Protein 5KAY (pdb70)

B-factor: mean 25.46, std 10.84, range [6.59, 71.89]

Solvent-accessible surface area: 19124 Å² total; per-residue (Å²): 152,146,48,47,147,19,61,85,100,0,55,125,27,0,49,67,5,49,60,12,0,40,94,0,7,83,6,0,77,47,0,31,105,49,3,99,142,12,56,73,41,125,40,46,23,118,72,19,39,65,20,0,84,63,0,58,34,9,6,59,102,0,3,108,25,0,31,17,63,52,86,142,41,110,51,26,0,0,4,136,116,30,140,60,34,0,6,54,114,76,88,0,30,33,96,9,7,138,66,22,30,66,47,82,9,62,94,90,50,79,7,45,2,10,5,2,0,17,58,1,2,48,33,35,4,82,41,32,10,77,16,80,119,67,58,131,28,48,118,12,2,0,52,4,0,42,65,0,8,62,13,2,113,53,93,9,119,93,70,125,122,44,86,67,138,9,52,59,31,9,76,79,2,25,32,4,0,19,3,3,16,10,13,0,37,18,18,52,45,57,0,50,29,14,48,75,48,10,99,91,86,166,93,49,126,16,60,72,89,0,54,114,71,0,48,59,5,45,58,10,0,40,84,0,9,83,2,0,83,46,0,33,76,40,2,96,121,11,55,73,48,125,44,45,24,117,80,17,42,65,20,0,90,58,0,58,41,16,6,60,78,0,4,106,20,0,33,18,64,30,87,134,42,112,50,28,0,0,4,121,122,32,77,57,45,1,5,44,108,83,86,0,24,31,96,12,18,135,149,17,34,60,46,84,0,43,91,89,35,83,4,44,6,9,4,1,0,14,57,1,2,49,34,29,3,147,40,31,12,96,13,102,114,66,58,130,32,48,106,12,2,0,53,5,0,43,67,0,7,60,12,2,114,54,94,12,119,94,48,101,114,72,82,110,138,11,47,58,30,7,76,85,3,32,22,4,0,21,2,2,16,14,13,1,36,22,17,52,37,55,0,102,37,6,55,66,24,13,92,98,88

Sequence (401 aa):
SQYALARTFATQKVSLEESVLSQVTTAIQTAQEKIVYAGNGTLSDDDRASLATDLQGIRDQLMNLANSTDGNGRYIFAGYKTEAAPFDQATGGYHGGEKSVTQQVDSAITLEIGHTGAQIFNSICCECAVPEPDGSDSEKNLFVMLDTAIAALKTPVEGNNVEKEKAAAAIDKTNRGLKNSLHNVLEVRWELEWFLELLSAKQYALARTFATQKVSLEESVLSQVTTAIQTAQEKIVYAGNGTLSDDDRASLATDLQGIRDQLMNLANSTDGNGRYIFAGYKTEAAPFDQATGGYHGGEKSVTQQVDSAITLEIGHTGAQIFNSICCECAVPEPDGSDSEKNLFVMLDTAIAALKTPVEGNNVEKEKAAAAIDKTNRGLKNSLHNVLEVRWELEWFLELLSAK

Structure (mmCIF, N/CA/C/O backbone):
data_5KAY
#
_entry.id   5KAY
#
_cell.length_a   41.714
_cell.length_b   41.496
_cell.length_c   61.506
_cell.angle_alpha   87.270
_cell.angle_beta   83.090
_cell.angle_gamma   79.460
#
_symmetry.space_group_name_H-M   'P 1'
#
loop_
_entity.id
_entity.type
_entity.pdbx_description
1 polymer Spelter
2 non-polymer 'ZINC ION'
3 non-polymer 'SODIUM ION'
4 water water
#
loop_
_atom_site.group_PDB
_atom_site.id
_atom_site.type_symbol
_atom_site.label_atom_id
_atom_site.label_alt_id
_atom_site.label_comp_id
_atom_site.label_asym_id
_atom_site.label_entity_id
_atom_site.label_seq_id
_atom_site.pdbx_PDB_ins_code
_atom_site.Cartn_x
_atom_site.Cartn_y
_atom_site.Cartn_z
_atom_site.occupancy
_atom_site.B_iso_or_equiv
_atom_site.auth_seq_id
_atom_site.auth_comp_id
_atom_site.auth_asym_id
_atom_site.auth_atom_id
_atom_site.pdbx_PDB_model_num
ATOM 1 N N . SER A 1 1 ? -5.667 -10.421 49.273 1.00 53.21 11 SER A N 1
ATOM 2 C CA . SER A 1 1 ? -5.410 -11.650 50.111 1.00 55.04 11 SER A CA 1
ATOM 3 C C . SER A 1 1 ? -4.252 -12.572 49.602 1.00 52.58 11 SER A C 1
ATOM 4 O O . SER A 1 1 ? -3.257 -12.753 50.318 1.00 56.68 11 SER A O 1
ATOM 7 N N . GLN A 1 2 ? -4.409 -13.213 48.434 1.00 43.01 12 GLN A N 1
ATOM 8 C CA . GLN A 1 2 ? -3.293 -14.021 47.895 1.00 38.50 12 GLN A CA 1
ATOM 9 C C . GLN A 1 2 ? -2.680 -13.579 46.556 1.00 31.97 12 GLN A C 1
ATOM 10 O O . GLN A 1 2 ? -3.296 -13.468 45.492 1.00 32.17 12 GLN A O 1
ATOM 16 N N . TYR A 1 3 ? -1.410 -13.322 46.703 1.00 27.69 13 TYR A N 1
ATOM 17 C CA . TYR A 1 3 ? -0.586 -12.769 45.650 1.00 23.90 13 TYR A CA 1
ATOM 18 C C . TYR A 1 3 ? 0.297 -13.817 44.961 1.00 24.33 13 TYR A C 1
ATOM 19 O O . TYR A 1 3 ? 1.190 -13.458 44.233 1.00 23.67 13 TYR A O 1
ATOM 28 N N . ALA A 1 4 ? 0.014 -15.103 45.183 1.00 22.35 14 ALA A N 1
ATOM 29 C CA . ALA A 1 4 ? 0.883 -16.204 44.702 1.00 26.14 14 ALA A CA 1
ATOM 30 C C . ALA A 1 4 ? 1.088 -16.147 43.192 1.00 23.41 14 ALA A C 1
ATOM 31 O O . ALA A 1 4 ? 2.245 -16.054 42.750 1.00 23.23 14 ALA A O 1
ATOM 33 N N . LEU A 1 5 ? 0.010 -16.172 42.412 1.00 23.54 15 LEU A N 1
ATOM 34 C CA . LEU A 1 5 ? 0.068 -16.064 40.959 1.00 23.74 15 LEU A CA 1
ATOM 35 C C . LEU A 1 5 ? 0.787 -14.745 40.476 1.00 21.38 15 LEU A C 1
ATOM 36 O O . LEU A 1 5 ? 1.695 -14.782 39.583 1.00 20.18 15 LEU A O 1
ATOM 41 N N . ALA A 1 6 ? 0.381 -13.630 41.092 1.00 21.80 16 ALA A N 1
ATOM 42 C CA . ALA A 1 6 ? 0.940 -12.283 40.806 1.00 19.83 16 ALA A CA 1
ATOM 43 C C . ALA A 1 6 ? 2.451 -12.359 40.974 1.00 18.93 16 ALA A C 1
ATOM 44 O O . ALA A 1 6 ? 3.153 -11.820 40.127 1.00 21.09 16 ALA A O 1
ATOM 46 N N . ARG A 1 7 ? 2.925 -12.916 42.090 1.00 19.01 17 ARG A N 1
ATOM 47 C CA . ARG A 1 7 ? 4.382 -12.947 42.367 1.00 22.15 17 ARG A CA 1
ATOM 48 C C . ARG A 1 7 ? 5.134 -13.908 41.395 1.00 21.23 17 ARG A C 1
ATOM 49 O O . ARG A 1 7 ? 6.269 -13.665 40.994 1.00 19.00 17 ARG A O 1
ATOM 57 N N . THR A 1 8 ? 4.485 -15.010 41.042 1.00 17.37 18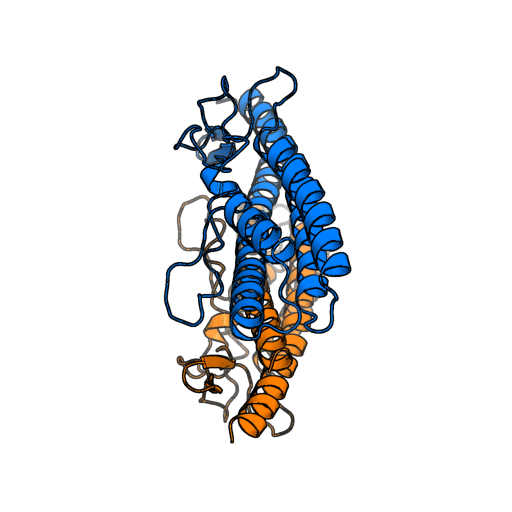 THR A N 1
ATOM 58 C CA . THR A 1 8 ? 5.105 -15.922 40.050 1.00 21.77 18 THR A CA 1
ATOM 59 C C . THR A 1 8 ? 5.177 -15.214 38.678 1.00 18.03 18 THR A C 1
ATOM 60 O O . THR A 1 8 ? 6.243 -15.219 38.017 1.00 20.51 18 THR A O 1
ATOM 64 N N . PHE A 1 9 ? 4.137 -14.500 38.286 1.00 17.61 19 PHE A N 1
ATOM 65 C CA . PHE A 1 9 ? 4.146 -13.816 37.033 1.00 17.84 19 PHE A CA 1
ATOM 66 C C . PHE A 1 9 ? 5.255 -12.705 37.049 1.00 19.29 19 PHE A C 1
ATOM 67 O O . PHE A 1 9 ? 6.079 -12.577 36.093 1.00 20.02 19 PHE A O 1
ATOM 75 N N . ALA A 1 10 ? 5.291 -11.953 38.144 1.00 16.57 20 ALA A N 1
ATOM 76 C CA . ALA A 1 10 ? 6.278 -10.852 38.197 1.00 14.88 20 ALA A CA 1
ATOM 77 C C . ALA A 1 10 ? 7.712 -11.449 38.232 1.00 16.96 20 ALA A C 1
ATOM 78 O O . ALA A 1 10 ? 8.604 -10.932 37.556 1.00 17.25 20 ALA A O 1
ATOM 80 N N . THR A 1 11 ? 7.969 -12.513 39.003 1.00 17.14 21 THR A N 1
ATOM 81 C CA . THR A 1 11 ? 9.300 -13.168 38.957 1.00 19.39 21 THR A CA 1
ATOM 82 C C . THR A 1 11 ? 9.696 -13.619 37.581 1.00 21.84 21 THR A C 1
ATOM 83 O O . THR A 1 11 ? 10.821 -13.360 37.124 1.00 20.49 21 THR A O 1
ATOM 87 N N . GLN A 1 12 ? 8.774 -14.277 36.900 1.00 19.50 22 GLN A N 1
ATOM 88 C CA . GLN A 1 12 ? 9.061 -14.625 35.513 1.00 19.52 22 GLN A CA 1
ATOM 89 C C . GLN A 1 12 ? 9.408 -13.436 34.596 1.00 21.15 22 GLN A C 1
ATOM 90 O O . GLN A 1 12 ? 10.392 -13.508 33.856 1.00 18.84 22 GLN A O 1
ATOM 96 N N . LYS A 1 13 ? 8.629 -12.355 34.658 1.00 16.98 23 LYS A N 1
ATOM 97 C CA . LYS A 1 13 ? 8.775 -11.287 33.685 1.00 19.32 23 LYS A CA 1
ATOM 98 C C . LYS A 1 13 ? 10.080 -10.558 34.039 1.00 19.03 23 LYS A C 1
ATOM 99 O O . LYS A 1 13 ? 10.826 -10.211 33.142 1.00 17.76 23 LYS A O 1
ATOM 101 N N . VAL A 1 14 ? 10.351 -10.409 35.330 1.00 16.43 24 VAL A N 1
ATOM 102 C CA . VAL A 1 14 ? 11.542 -9.611 35.752 1.00 16.82 24 VAL A CA 1
ATOM 103 C C . VAL A 1 14 ? 12.786 -10.421 35.370 1.00 17.48 24 VAL A C 1
ATOM 104 O O . VAL A 1 14 ? 13.755 -9.882 34.839 1.00 17.67 24 VAL A O 1
ATOM 108 N N . SER A 1 15 ? 12.757 -11.738 35.572 1.00 17.31 25 SER A N 1
ATOM 109 C CA . SER A 1 15 ? 13.895 -12.617 35.180 1.00 19.97 25 SER A CA 1
ATOM 110 C C . SER A 1 15 ? 14.166 -12.597 33.691 1.00 19.01 25 SER A C 1
ATOM 111 O O . SER A 1 15 ? 15.351 -12.531 33.278 1.00 16.78 25 SER A O 1
ATOM 114 N N . LEU A 1 16 ? 13.095 -12.623 32.905 1.00 18.63 26 LEU A N 1
ATOM 115 C CA . LEU A 1 16 ? 13.267 -12.506 31.461 1.00 19.64 26 LEU A CA 1
ATOM 116 C C . LEU A 1 16 ? 13.949 -11.148 31.076 1.00 18.84 26 LEU A C 1
ATOM 117 O O . LEU A 1 16 ? 14.926 -11.100 30.291 1.00 16.70 26 LEU A O 1
ATOM 122 N N . GLU A 1 17 ? 13.417 -10.059 31.600 1.00 18.33 27 GLU A N 1
ATOM 123 C CA . GLU A 1 17 ? 14.026 -8.772 31.318 1.00 20.60 27 GLU A CA 1
ATOM 124 C C . GLU A 1 17 ? 15.498 -8.760 31.786 1.00 17.90 27 GLU A C 1
ATOM 125 O O . GLU A 1 17 ? 16.337 -8.283 31.071 1.00 19.76 27 GLU A O 1
ATOM 131 N N . GLU A 1 18 ? 15.804 -9.267 32.972 1.00 18.28 28 GLU A N 1
ATOM 132 C CA . GLU A 1 18 ? 17.225 -9.220 33.394 1.00 20.39 28 GLU A CA 1
ATOM 133 C C . GLU A 1 18 ? 18.120 -10.032 32.402 1.00 19.41 28 GLU A C 1
ATOM 134 O O . GLU A 1 18 ? 19.233 -9.568 31.992 1.00 18.91 28 GLU A O 1
ATOM 140 N N . SER A 1 19 ? 17.577 -11.163 31.949 1.00 17.76 29 SER A N 1
ATOM 141 C CA . SER A 1 19 ? 18.284 -12.009 31.011 1.00 18.71 29 SER A CA 1
ATOM 142 C C . SER A 1 19 ? 18.573 -11.295 29.660 1.00 18.62 29 SER A C 1
ATOM 143 O O . SER A 1 19 ? 19.690 -11.314 29.169 1.00 19.66 29 SER A O 1
ATOM 146 N N . VAL A 1 20 ? 17.572 -10.627 29.096 1.00 15.48 30 VAL A N 1
ATOM 147 C CA . VAL A 1 20 ? 17.727 -9.843 27.850 1.00 17.58 30 VAL A CA 1
ATOM 148 C C . VAL A 1 20 ? 18.627 -8.602 28.102 1.00 16.29 30 VAL A C 1
ATOM 149 O O . VAL A 1 20 ? 19.510 -8.284 27.276 1.00 16.55 30 VAL A O 1
ATOM 153 N N . LEU A 1 21 ? 18.467 -7.962 29.258 1.00 14.74 31 LEU A N 1
ATOM 154 C CA . LEU A 1 21 ? 19.245 -6.702 29.478 1.0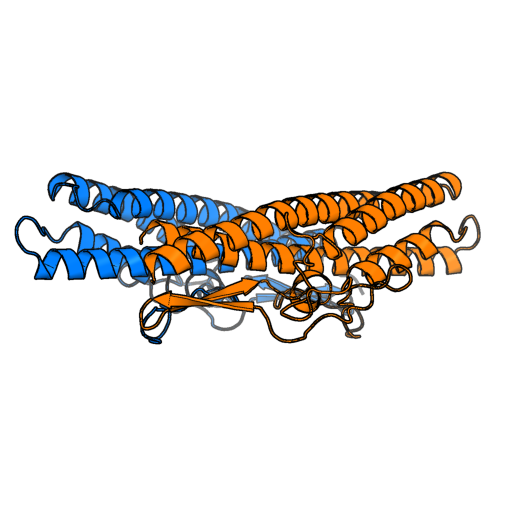0 14.51 31 LEU A CA 1
ATOM 155 C C . LEU A 1 21 ? 20.704 -7.025 29.707 1.00 16.75 31 LEU A C 1
ATOM 156 O O . LEU A 1 21 ? 21.593 -6.230 29.419 1.00 16.73 31 LEU A O 1
ATOM 161 N N . SER A 1 22 ? 20.955 -8.216 30.209 1.00 17.56 32 SER A N 1
ATOM 162 C CA . SER A 1 22 ? 22.334 -8.696 30.346 1.00 18.99 32 SER A CA 1
ATOM 163 C C . SER A 1 22 ? 23.037 -8.826 28.956 1.00 17.03 32 SER A C 1
ATOM 164 O O . SER A 1 22 ? 24.230 -8.467 28.768 1.00 17.55 32 SER A O 1
ATOM 167 N N . GLN A 1 23 ? 22.327 -9.411 28.010 1.00 18.26 33 GLN A N 1
ATOM 168 C CA . GLN A 1 23 ? 22.747 -9.391 26.580 1.00 17.26 33 GLN A CA 1
ATOM 169 C C . GLN A 1 23 ? 22.895 -7.981 25.976 1.00 15.67 33 GLN A C 1
ATOM 170 O O . GLN A 1 23 ? 23.881 -7.757 25.258 1.00 15.34 33 GLN A O 1
ATOM 176 N N . VAL A 1 24 ? 21.954 -7.054 26.264 1.00 15.15 34 VAL A N 1
ATOM 177 C CA . VAL A 1 24 ? 22.042 -5.646 25.807 1.00 14.45 34 VAL A CA 1
ATOM 178 C C . VAL A 1 24 ? 23.349 -5.039 26.401 1.00 14.55 34 VAL A C 1
ATOM 179 O O . VAL A 1 24 ? 24.105 -4.377 25.677 1.00 13.49 34 VAL A O 1
ATOM 183 N N . THR A 1 25 ? 23.583 -5.273 27.696 1.00 12.52 35 THR A N 1
ATOM 184 C CA . THR A 1 25 ? 24.808 -4.763 28.332 1.00 14.94 35 THR A CA 1
ATOM 185 C C . THR A 1 25 ? 26.068 -5.206 27.589 1.00 15.29 35 THR A C 1
ATOM 186 O O . THR A 1 25 ? 26.938 -4.362 27.277 1.00 14.33 35 THR A O 1
ATOM 190 N N . THR A 1 26 ? 26.178 -6.512 27.363 1.00 15.60 36 THR A N 1
ATOM 191 C CA . THR A 1 26 ? 27.371 -7.095 26.644 1.00 15.90 36 THR A CA 1
ATOM 192 C C . THR A 1 26 ? 27.545 -6.505 25.233 1.00 16.71 36 THR A C 1
ATOM 193 O O . THR A 1 26 ? 28.629 -6.091 24.884 1.00 18.11 36 THR A O 1
ATOM 197 N N . ALA A 1 27 ? 26.453 -6.354 24.499 1.00 15.69 37 ALA A N 1
ATOM 198 C CA . ALA A 1 27 ? 26.506 -5.797 23.160 1.00 15.18 37 ALA A CA 1
ATOM 199 C C . ALA A 1 27 ? 26.939 -4.309 23.252 1.00 14.88 37 ALA A C 1
ATOM 200 O O . ALA A 1 27 ? 27.812 -3.867 22.471 1.00 14.73 37 ALA A O 1
ATOM 202 N N . ILE A 1 28 ? 26.424 -3.540 24.245 1.00 15.19 38 ILE A N 1
ATOM 203 C CA . ILE A 1 28 ? 26.797 -2.111 24.328 1.00 12.55 38 ILE A CA 1
ATOM 204 C C . ILE A 1 28 ? 28.345 -2.020 24.622 1.00 13.78 38 ILE A C 1
ATOM 205 O O . ILE A 1 28 ? 29.059 -1.220 23.990 1.00 14.35 38 ILE A O 1
ATOM 210 N N . GLN A 1 29 ? 28.811 -2.839 25.560 1.00 16.80 39 GLN A N 1
ATOM 211 C CA . GLN A 1 29 ? 30.244 -2.888 25.888 1.00 15.71 39 GLN A CA 1
ATOM 212 C C . GLN A 1 29 ? 31.067 -3.286 24.643 1.00 17.85 39 GLN A C 1
ATOM 213 O O . GLN A 1 29 ? 32.117 -2.734 24.475 1.00 17.08 39 GLN A O 1
ATOM 219 N N . THR A 1 30 ? 30.625 -4.249 23.848 1.00 16.99 40 THR A N 1
ATOM 220 C CA . THR A 1 30 ? 31.335 -4.609 22.569 1.00 17.29 40 THR A CA 1
ATOM 221 C C . THR A 1 30 ? 31.403 -3.445 21.582 1.00 18.29 40 THR A C 1
ATOM 222 O O . THR A 1 30 ? 32.469 -3.160 21.022 1.00 18.90 40 THR A O 1
ATOM 226 N N . ALA A 1 31 ? 30.283 -2.753 21.391 1.00 15.17 41 ALA A N 1
ATOM 227 C CA . ALA A 1 31 ? 30.300 -1.501 20.568 1.00 16.06 41 ALA A CA 1
ATOM 228 C C . ALA A 1 31 ? 31.237 -0.419 21.141 1.00 16.32 41 ALA A C 1
ATOM 229 O O . ALA A 1 31 ? 32.016 0.236 20.385 1.00 15.95 41 ALA A O 1
ATOM 231 N N . GLN A 1 32 ? 31.255 -0.285 22.492 1.00 15.93 42 GLN A N 1
ATOM 232 C CA . GLN A 1 32 ? 32.246 0.719 23.064 1.00 15.78 42 GLN A CA 1
ATOM 233 C C . GLN A 1 32 ? 33.707 0.345 22.724 1.00 16.24 42 GLN A C 1
ATOM 234 O O . GLN A 1 32 ? 34.491 1.239 22.403 1.00 18.07 42 GLN A O 1
ATOM 240 N N . GLU A 1 33 ? 34.045 -0.941 22.830 1.00 19.59 43 GLU A N 1
ATOM 241 C CA . GLU A 1 33 ? 35.388 -1.438 22.439 1.00 22.27 43 GLU A CA 1
ATOM 242 C C . GLU A 1 33 ? 35.683 -1.098 20.921 1.00 22.84 43 GLU A C 1
ATOM 243 O O . GLU A 1 33 ? 36.782 -0.588 20.593 1.00 21.67 43 GLU A O 1
ATOM 249 N N . LYS A 1 34 ? 34.696 -1.328 20.032 1.00 16.98 44 LYS A N 1
ATOM 250 C CA . LYS A 1 34 ? 34.841 -0.863 18.651 1.00 17.64 44 LYS A CA 1
ATOM 251 C C . LYS A 1 34 ? 35.107 0.630 18.490 1.00 14.99 44 LYS A C 1
ATOM 252 O O . LYS A 1 34 ? 35.969 1.023 17.735 1.00 17.56 44 LYS A O 1
ATOM 258 N N . ILE A 1 35 ? 34.415 1.441 19.258 1.00 16.50 45 ILE A N 1
ATOM 259 C CA . ILE A 1 35 ? 34.506 2.888 19.185 1.00 15.29 45 ILE A CA 1
ATOM 260 C C . ILE A 1 35 ? 35.850 3.384 19.694 1.00 19.72 45 ILE A C 1
ATOM 261 O O . ILE A 1 35 ? 36.318 4.419 19.250 1.00 19.41 45 ILE A O 1
ATOM 266 N N . VAL A 1 36 ? 36.408 2.683 20.676 1.00 19.51 46 VAL A N 1
ATOM 267 C CA . VAL A 1 36 ? 37.782 3.020 21.179 1.00 20.78 46 VAL A CA 1
ATOM 268 C C . VAL A 1 36 ? 38.755 2.821 20.029 1.00 22.19 46 VAL A C 1
ATOM 269 O O . VAL A 1 36 ? 39.592 3.710 19.793 1.00 24.63 46 VAL A O 1
ATOM 273 N N . TYR A 1 37 ? 38.677 1.717 19.309 1.00 18.72 47 TYR A N 1
ATOM 274 C CA . TYR A 1 37 ? 39.593 1.537 18.130 1.00 18.86 47 TYR A CA 1
ATOM 275 C C . TYR A 1 37 ? 39.377 2.660 17.098 1.00 22.87 47 TYR A C 1
ATOM 276 O O . TYR A 1 37 ? 40.352 3.192 16.470 1.00 20.53 47 TYR A O 1
ATOM 285 N N . ALA A 1 38 ? 38.105 3.022 16.902 1.00 22.04 48 ALA A N 1
ATOM 286 C CA . ALA A 1 38 ? 37.765 4.117 15.956 1.00 23.27 48 ALA A CA 1
ATOM 287 C C . ALA A 1 38 ? 38.298 5.500 16.376 1.00 26.42 48 ALA A C 1
ATOM 288 O O . ALA A 1 38 ? 38.348 6.408 15.576 1.00 24.77 48 ALA A O 1
ATOM 290 N N . GLY A 1 39 ? 38.694 5.690 17.629 1.00 24.81 49 GLY A N 1
ATOM 291 C CA . GLY A 1 39 ? 39.292 6.974 17.994 1.00 29.62 49 GLY A CA 1
ATOM 292 C C . GLY A 1 39 ? 40.736 7.183 17.483 1.00 30.11 49 GLY A C 1
ATOM 293 O O . GLY A 1 39 ? 41.269 8.273 17.563 1.00 37.25 49 GLY A O 1
ATOM 294 N N . ASN A 1 40 ? 41.340 6.152 16.916 1.00 34.38 50 ASN A N 1
ATOM 295 C CA . ASN A 1 40 ? 42.698 6.235 16.341 1.00 32.87 50 ASN A CA 1
ATOM 296 C C . ASN A 1 40 ? 42.687 6.919 14.939 1.00 37.19 50 ASN A C 1
ATOM 297 O O . ASN A 1 40 ? 42.364 6.279 13.908 1.00 37.82 50 ASN A O 1
ATOM 302 N N . GLY A 1 41 ? 43.070 8.207 14.929 1.00 38.62 51 GLY A N 1
ATOM 303 C CA . GLY A 1 41 ? 43.275 9.023 13.736 1.00 37.98 51 GLY A CA 1
ATOM 304 C C . GLY A 1 41 ? 44.399 8.667 12.781 1.00 38.80 51 GLY A C 1
ATOM 305 O O . GLY A 1 41 ? 44.603 9.374 11.813 1.00 41.80 51 GLY A O 1
ATOM 306 N N . THR A 1 42 ? 45.110 7.557 12.998 1.00 36.28 52 THR A N 1
ATOM 307 C CA . THR A 1 42 ? 45.925 7.022 11.905 1.00 34.15 52 THR A CA 1
ATOM 308 C C . THR A 1 42 ? 45.334 5.847 11.187 1.00 33.81 52 THR A C 1
ATOM 309 O O . THR A 1 42 ? 45.985 5.302 10.273 1.00 32.61 52 THR A O 1
ATOM 313 N N . LEU A 1 43 ? 44.084 5.481 11.501 1.00 28.59 53 LEU A N 1
ATOM 314 C CA . LEU A 1 43 ? 43.466 4.380 10.725 1.00 28.17 53 LEU A CA 1
ATOM 315 C C . LEU A 1 43 ? 43.280 4.739 9.275 1.00 25.79 53 LEU A C 1
ATOM 316 O O . LEU A 1 43 ? 42.907 5.864 8.941 1.00 30.34 53 LEU A O 1
ATOM 321 N N . SER A 1 44 ? 43.518 3.796 8.397 1.00 25.87 54 SER A N 1
ATOM 322 C CA . SER A 1 44 ? 43.222 4.049 6.963 1.00 26.33 54 SER A CA 1
ATOM 323 C C . SER A 1 44 ? 41.711 3.922 6.789 1.00 26.29 54 SER A C 1
ATOM 324 O O . SER A 1 44 ? 41.027 3.315 7.654 1.00 25.50 54 SER A O 1
ATOM 327 N N . ASP A 1 45 ? 41.234 4.474 5.678 1.00 27.12 55 ASP A N 1
ATOM 328 C CA . ASP A 1 45 ? 39.807 4.468 5.328 1.00 25.31 55 ASP A CA 1
ATOM 329 C C . ASP A 1 45 ? 39.267 3.056 5.207 1.00 27.71 55 ASP A C 1
ATOM 330 O O . ASP A 1 45 ? 38.115 2.853 5.560 1.00 28.57 55 ASP A O 1
ATOM 335 N N . ASP A 1 46 ? 40.098 2.069 4.814 1.00 24.93 56 ASP A N 1
ATOM 336 C CA . ASP A 1 46 ? 39.664 0.639 4.739 1.00 29.56 56 ASP A CA 1
ATOM 337 C C . ASP A 1 46 ? 39.479 0.027 6.130 1.00 26.37 56 ASP A C 1
ATOM 338 O O . ASP A 1 46 ? 38.517 -0.718 6.394 1.00 22.85 56 ASP A O 1
ATOM 343 N N . ASP A 1 47 ? 40.403 0.351 7.037 1.00 25.06 57 ASP A N 1
ATOM 344 C CA . ASP A 1 47 ? 40.271 -0.075 8.423 1.00 27.24 57 ASP A CA 1
ATOM 345 C C . ASP A 1 47 ? 39.023 0.466 9.110 1.00 24.57 57 ASP A C 1
ATOM 346 O O . ASP A 1 47 ? 38.385 -0.253 9.895 1.00 23.07 57 ASP A O 1
ATOM 351 N N . ARG A 1 48 ? 38.745 1.747 8.825 1.00 23.42 58 ARG A N 1
ATOM 352 C CA . ARG A 1 48 ? 37.633 2.472 9.359 1.00 21.67 58 ARG A CA 1
ATOM 353 C C . ARG A 1 48 ? 36.358 1.835 8.855 1.00 20.11 58 ARG A C 1
ATOM 354 O O . ARG A 1 48 ? 35.426 1.641 9.618 1.00 19.49 58 ARG A O 1
ATOM 362 N N . ALA A 1 49 ? 36.319 1.508 7.561 1.00 21.73 59 ALA A N 1
ATOM 363 C CA . ALA A 1 49 ? 35.101 0.921 6.967 1.00 22.49 59 ALA A CA 1
ATOM 364 C C . ALA A 1 49 ? 34.911 -0.517 7.503 1.00 23.93 59 ALA A C 1
ATOM 365 O O . ALA A 1 49 ? 33.801 -0.951 7.784 1.00 21.30 59 ALA A O 1
ATOM 367 N N . SER A 1 50 ? 35.995 -1.265 7.692 1.00 28.31 60 SER A N 1
ATOM 368 C CA . SER A 1 50 ? 35.895 -2.534 8.494 1.00 29.82 60 SER A CA 1
ATOM 369 C C . SER A 1 50 ? 35.297 -2.419 9.937 1.00 26.69 60 SER A C 1
ATOM 370 O O . SER A 1 50 ? 34.552 -3.324 10.354 1.00 25.60 60 SER A O 1
ATOM 373 N N . LEU A 1 51 ? 35.686 -1.371 10.704 1.00 23.42 61 LEU A N 1
ATOM 374 C CA . LEU A 1 51 ? 35.127 -1.088 12.029 1.00 23.00 61 LEU A CA 1
ATOM 375 C C . LEU A 1 51 ? 33.650 -0.776 11.888 1.00 21.75 61 LEU A C 1
ATOM 376 O O . LEU A 1 51 ? 32.859 -1.246 12.683 1.00 19.33 61 LEU A O 1
ATOM 381 N N . ALA A 1 52 ? 33.293 0.003 10.852 1.00 18.21 62 ALA A N 1
ATOM 382 C CA . ALA A 1 52 ? 31.844 0.302 10.571 1.00 16.28 62 ALA A CA 1
ATOM 383 C C . ALA A 1 52 ? 31.015 -0.943 10.405 1.00 16.86 62 ALA A C 1
ATOM 384 O O . ALA A 1 52 ? 29.918 -1.053 10.980 1.00 17.46 62 ALA A O 1
ATOM 386 N N . THR A 1 53 ? 31.461 -1.866 9.579 1.00 19.91 63 THR A N 1
ATOM 387 C CA . THR A 1 53 ? 30.793 -3.152 9.436 1.00 22.05 63 THR A CA 1
ATOM 388 C C . THR A 1 53 ? 30.661 -3.965 10.736 1.00 24.95 63 THR A C 1
ATOM 389 O O . THR A 1 53 ? 29.615 -4.552 10.996 1.00 21.79 63 THR A O 1
ATOM 393 N N . ASP A 1 54 ? 31.728 -4.000 11.550 1.00 22.08 64 ASP A N 1
ATOM 394 C CA . ASP A 1 54 ? 31.688 -4.676 12.846 1.00 23.66 64 ASP A CA 1
ATOM 395 C C . ASP A 1 54 ? 30.605 -4.027 13.709 1.00 20.93 64 ASP A C 1
ATOM 396 O O . ASP A 1 54 ? 29.816 -4.721 14.389 1.00 18.81 64 ASP A O 1
ATOM 401 N N . LEU A 1 55 ? 30.562 -2.701 13.659 1.00 18.38 65 LEU A N 1
ATOM 402 C CA . LEU A 1 55 ? 29.572 -1.943 14.459 1.00 17.79 65 LEU A CA 1
ATOM 403 C C . LEU A 1 55 ? 28.148 -2.141 13.939 1.00 17.48 65 LEU A C 1
ATOM 404 O O . LEU A 1 55 ? 27.159 -2.173 14.729 1.00 17.15 65 LEU A O 1
ATOM 409 N N . GLN A 1 56 ? 28.023 -2.333 12.616 1.00 18.01 66 GLN A N 1
ATOM 410 C CA . GLN A 1 56 ? 26.681 -2.654 12.073 1.00 16.06 66 GLN A CA 1
ATOM 411 C C . GLN A 1 56 ? 26.221 -3.962 12.586 1.00 17.13 66 GLN A C 1
ATOM 412 O O . GLN A 1 56 ? 25.034 -4.137 12.814 1.00 17.65 66 GLN A O 1
ATOM 418 N N . GLY A 1 57 ? 27.126 -4.932 12.723 1.00 15.23 67 GLY A N 1
ATOM 419 C CA . GLY A 1 57 ? 26.737 -6.272 13.235 1.00 20.72 67 GLY A CA 1
ATOM 420 C C . GLY A 1 57 ? 26.225 -6.143 14.673 1.00 19.90 67 GLY A C 1
ATOM 421 O O . GLY A 1 57 ? 25.166 -6.687 15.049 1.00 20.06 67 GLY A O 1
ATOM 422 N N . ILE A 1 58 ? 26.924 -5.314 15.451 1.00 17.60 68 ILE A N 1
ATOM 423 C CA . ILE A 1 58 ? 26.510 -5.113 16.840 1.00 17.27 68 ILE A CA 1
ATOM 424 C C . ILE A 1 58 ? 25.181 -4.356 16.903 1.00 16.82 68 ILE A C 1
ATOM 425 O O . ILE A 1 58 ? 24.311 -4.754 17.740 1.00 17.40 68 ILE A O 1
ATOM 430 N N . ARG A 1 59 ? 25.007 -3.319 16.074 1.00 16.70 69 ARG A N 1
ATOM 431 C CA . ARG A 1 59 ? 23.734 -2.595 15.994 1.00 18.01 69 ARG A CA 1
ATOM 432 C C . ARG A 1 59 ? 22.606 -3.566 15.674 1.00 16.15 69 ARG A C 1
ATOM 433 O O . ARG A 1 59 ? 21.455 -3.426 16.231 1.00 15.42 69 ARG A O 1
ATOM 441 N N . ASP A 1 60 ? 22.850 -4.472 14.704 1.00 16.89 70 ASP A N 1
ATOM 442 C CA . ASP A 1 60 ? 21.780 -5.417 14.285 1.00 16.66 70 ASP A CA 1
ATOM 443 C C . ASP A 1 60 ? 21.406 -6.328 15.452 1.00 16.98 70 ASP A C 1
ATOM 444 O O . ASP A 1 60 ? 20.237 -6.636 15.651 1.00 17.99 70 ASP A O 1
ATOM 449 N N . GLN A 1 61 ? 22.393 -6.793 16.188 1.00 17.10 71 GLN A N 1
ATOM 450 C CA . GLN A 1 61 ? 22.132 -7.548 17.396 1.00 17.35 71 GLN A CA 1
ATOM 451 C C . GLN A 1 61 ? 21.289 -6.755 18.372 1.00 17.26 71 GLN A C 1
ATOM 452 O O . GLN A 1 61 ? 20.360 -7.325 18.948 1.00 17.24 71 GLN A O 1
ATOM 458 N N . LEU A 1 62 ? 21.602 -5.460 18.567 1.00 15.11 72 LEU A N 1
ATOM 459 C CA . LEU A 1 62 ? 20.862 -4.705 19.575 1.00 15.91 72 LEU A CA 1
ATOM 460 C C . LEU A 1 62 ? 19.430 -4.489 19.124 1.00 17.76 72 LEU A C 1
ATOM 461 O O . LEU A 1 62 ? 18.522 -4.485 19.978 1.00 15.19 72 LEU A O 1
ATOM 466 N N . MET A 1 63 ? 19.238 -4.275 17.811 1.00 17.63 73 MET A N 1
ATOM 467 C CA . MET A 1 63 ? 17.875 -4.113 17.283 1.00 17.63 73 MET A CA 1
ATOM 468 C C . MET A 1 63 ? 17.060 -5.378 17.501 1.00 16.93 73 MET A C 1
ATOM 469 O O . MET A 1 63 ? 15.857 -5.274 17.872 1.00 16.41 73 MET A O 1
ATOM 474 N N . ASN A 1 64 ? 17.676 -6.562 17.334 1.00 16.61 74 ASN A N 1
ATOM 475 C CA . ASN A 1 64 ? 16.986 -7.846 17.572 1.00 18.62 74 ASN A CA 1
ATOM 476 C C . ASN A 1 64 ? 16.667 -8.041 19.043 1.00 19.08 74 ASN A C 1
ATOM 477 O O . ASN A 1 64 ? 15.579 -8.526 19.408 1.00 17.54 74 ASN A O 1
ATOM 482 N N . LEU A 1 65 ? 17.533 -7.510 19.888 1.00 16.42 75 LEU A N 1
ATOM 483 C CA . LEU A 1 65 ? 17.215 -7.512 21.353 1.00 16.35 75 LEU A CA 1
ATOM 484 C C . LEU A 1 65 ? 16.114 -6.516 21.751 1.00 17.51 75 LEU A C 1
ATOM 485 O O . LEU A 1 65 ? 15.276 -6.844 22.570 1.00 18.30 75 LEU A O 1
ATOM 490 N N . ALA A 1 66 ? 16.113 -5.325 21.148 1.00 16.30 76 ALA A N 1
ATOM 491 C CA . ALA A 1 66 ? 15.107 -4.289 21.434 1.00 18.50 76 ALA A CA 1
ATOM 492 C C . ALA A 1 66 ? 13.700 -4.771 20.975 1.00 18.54 76 ALA A C 1
ATOM 493 O O . ALA A 1 66 ? 12.729 -4.538 21.689 1.00 19.84 76 ALA A O 1
ATOM 495 N N . ASN A 1 67 ? 13.671 -5.509 19.875 1.00 17.70 77 ASN A N 1
ATOM 496 C CA . ASN A 1 67 ? 12.445 -6.188 19.354 1.00 19.86 77 ASN A CA 1
ATOM 497 C C . ASN A 1 67 ? 12.255 -7.622 19.822 1.00 24.50 77 ASN A C 1
ATOM 498 O O . ASN A 1 67 ? 11.504 -8.354 19.178 1.00 26.08 77 ASN A O 1
ATOM 503 N N . SER A 1 68 ? 12.846 -7.976 20.988 1.00 24.47 78 SER A N 1
ATOM 504 C CA . SER A 1 68 ? 12.708 -9.252 21.685 1.00 24.71 78 SER A CA 1
ATOM 505 C C . SER A 1 68 ? 11.224 -9.571 21.944 1.00 24.76 78 SER A C 1
ATOM 506 O O . SER A 1 68 ? 10.423 -8.663 22.318 1.00 20.71 78 SER A O 1
ATOM 509 N N . THR A 1 69 ? 10.863 -10.818 21.676 1.00 24.76 79 THR A N 1
ATOM 510 C CA . THR A 1 69 ? 9.516 -11.359 22.011 1.00 26.47 79 THR A CA 1
ATOM 511 C C . THR A 1 69 ? 9.707 -12.401 23.058 1.00 28.75 79 THR A C 1
ATOM 512 O O . THR A 1 69 ? 10.787 -12.941 23.139 1.00 33.79 79 THR A O 1
ATOM 516 N N . ASP A 1 70 ? 8.683 -12.666 23.883 1.00 34.56 80 ASP A N 1
ATOM 517 C CA . ASP A 1 70 ? 8.752 -13.745 24.882 1.00 34.07 80 ASP A CA 1
ATOM 518 C C . ASP A 1 70 ? 8.332 -15.088 24.245 1.00 46.90 80 ASP A C 1
ATOM 519 O O . ASP A 1 70 ? 8.182 -15.164 23.002 1.00 47.05 80 ASP A O 1
ATOM 524 N N . GLY A 1 71 ? 8.131 -16.124 25.078 1.00 48.96 81 GLY A N 1
ATOM 525 C CA . GLY A 1 71 ? 7.665 -17.462 24.625 1.00 58.09 81 GLY A CA 1
ATOM 526 C C . GLY A 1 71 ? 6.498 -17.433 23.632 1.00 61.32 81 GLY A C 1
ATOM 527 O O . GLY A 1 71 ? 6.613 -17.903 22.494 1.00 60.93 81 GLY A O 1
ATOM 528 N N . ASN A 1 72 ? 5.399 -16.818 24.068 1.00 64.39 82 ASN A N 1
ATOM 529 C CA . ASN A 1 72 ? 4.183 -16.591 23.285 1.00 55.29 82 ASN A CA 1
ATOM 530 C C . ASN A 1 72 ? 4.302 -15.574 22.125 1.00 49.67 82 ASN A C 1
ATOM 531 O O . ASN A 1 72 ? 3.293 -15.201 21.524 1.00 49.86 82 ASN A O 1
ATOM 536 N N . GLY A 1 73 ? 5.499 -15.087 21.813 1.00 44.84 83 GLY A N 1
ATOM 537 C CA . GLY A 1 73 ? 5.650 -14.142 20.679 1.00 37.60 83 GLY A CA 1
ATOM 538 C C . GLY A 1 73 ? 5.139 -12.702 20.895 1.00 39.91 83 GLY A C 1
ATOM 539 O O . GLY A 1 73 ? 4.856 -11.965 19.917 1.00 32.25 83 GLY A O 1
ATOM 540 N N . ARG A 1 74 ? 4.997 -12.276 22.154 1.00 33.28 84 ARG A N 1
ATOM 541 C CA . ARG A 1 74 ? 4.572 -10.898 22.431 1.00 31.84 84 ARG A CA 1
ATOM 542 C C . ARG A 1 74 ? 5.841 -10.090 22.701 1.00 28.52 84 ARG A C 1
ATOM 543 O O . ARG A 1 74 ? 6.759 -10.596 23.312 1.00 25.15 84 ARG A O 1
ATOM 551 N N . TYR A 1 75 ? 5.894 -8.861 22.216 1.00 22.83 85 TYR A N 1
ATOM 552 C CA . TYR A 1 75 ? 7.118 -8.030 22.383 1.00 21.38 85 TYR A CA 1
ATOM 553 C C . TYR A 1 75 ? 7.289 -7.567 23.843 1.00 22.88 85 TYR A C 1
ATOM 554 O O . TYR A 1 75 ? 6.338 -7.102 24.484 1.00 23.80 85 TYR A O 1
ATOM 563 N N . ILE A 1 76 ? 8.504 -7.731 24.355 1.00 21.78 86 ILE A N 1
ATOM 564 C CA . ILE A 1 76 ? 8.784 -7.470 25.780 1.00 22.61 86 ILE A CA 1
ATOM 565 C C . ILE A 1 76 ? 9.179 -6.021 26.125 1.00 20.99 86 ILE A C 1
ATOM 566 O O . ILE A 1 76 ? 9.077 -5.582 27.293 1.00 20.83 86 ILE A O 1
ATOM 571 N N . PHE A 1 77 ? 9.577 -5.253 25.107 1.00 18.55 87 PHE A N 1
ATOM 572 C CA . PHE A 1 77 ? 9.961 -3.852 25.341 1.00 16.61 87 PHE A CA 1
ATOM 573 C C . PHE A 1 77 ? 8.976 -2.861 24.712 1.00 17.05 87 PHE A C 1
ATOM 574 O O . PHE A 1 77 ? 9.321 -1.799 24.211 1.00 15.39 87 PHE A O 1
ATOM 582 N N . ALA A 1 78 ? 7.704 -3.225 24.743 1.00 16.84 88 ALA A N 1
ATOM 583 C CA . ALA A 1 78 ? 6.708 -2.389 24.032 1.00 16.27 88 ALA A CA 1
ATOM 584 C C . ALA A 1 78 ? 5.635 -1.828 24.974 1.00 16.36 88 ALA A C 1
ATOM 585 O O . ALA A 1 78 ? 4.591 -1.302 24.486 1.00 18.40 88 ALA A O 1
ATOM 587 N N . GLY A 1 79 ? 5.862 -1.905 26.271 1.00 16.33 89 GLY A N 1
ATOM 588 C CA . GLY A 1 79 ? 4.838 -1.515 27.325 1.00 18.54 89 GLY A CA 1
ATOM 589 C C . GLY A 1 79 ? 3.590 -2.375 27.083 1.00 19.16 89 GLY A C 1
ATOM 590 O O . GLY A 1 79 ? 3.714 -3.575 26.870 1.00 19.06 89 GLY A O 1
ATOM 591 N N . TYR A 1 80 ? 2.394 -1.782 26.976 1.00 19.76 90 TYR A N 1
ATOM 592 C CA . TYR A 1 80 ? 1.200 -2.660 26.752 1.00 22.37 90 TYR A CA 1
ATOM 593 C C . TYR A 1 80 ? 0.937 -2.980 25.246 1.00 22.32 90 TYR A C 1
ATOM 594 O O . TYR A 1 80 ? 0.051 -3.806 24.899 1.00 21.58 90 TYR A O 1
ATOM 603 N N . LYS A 1 81 ? 1.780 -2.445 24.366 1.00 20.93 91 LYS A N 1
ATOM 604 C CA . LYS A 1 81 ? 1.492 -2.525 22.900 1.00 21.55 91 LYS A CA 1
ATOM 605 C C . LYS A 1 81 ? 2.272 -3.706 22.410 1.00 24.36 91 LYS A C 1
ATOM 606 O O . LYS A 1 81 ? 3.143 -3.585 21.521 1.00 22.21 91 LYS A O 1
ATOM 612 N N . THR A 1 82 ? 1.912 -4.884 22.916 1.00 22.62 92 THR A N 1
ATOM 613 C CA . THR A 1 82 ? 2.769 -6.036 22.757 1.00 23.66 92 THR A CA 1
ATOM 614 C C . THR A 1 82 ? 2.579 -6.788 21.434 1.00 26.14 92 THR A C 1
ATOM 615 O O . THR A 1 82 ? 3.300 -7.768 21.172 1.00 25.93 92 THR A O 1
ATOM 619 N N . GLU A 1 83 ? 1.624 -6.337 20.627 1.00 24.29 93 GLU A N 1
ATOM 620 C CA . GLU A 1 83 ? 1.323 -6.970 19.337 1.00 28.69 93 GLU A CA 1
ATOM 621 C C . GLU A 1 83 ? 2.074 -6.454 18.096 1.00 23.45 93 GLU A C 1
ATOM 622 O O . GLU A 1 83 ? 1.894 -6.973 16.989 1.00 24.56 93 GLU A O 1
ATOM 628 N N . ALA A 1 84 ? 2.965 -5.474 18.261 1.00 21.15 94 ALA A N 1
ATOM 629 C CA . ALA A 1 84 ? 3.713 -4.982 17.095 1.00 20.33 94 ALA A CA 1
ATOM 630 C C . ALA A 1 84 ? 5.115 -4.682 17.561 1.00 18.96 94 ALA A C 1
ATOM 631 O O . ALA A 1 84 ? 5.310 -4.177 18.663 1.00 20.16 94 ALA A O 1
ATOM 633 N N . ALA A 1 85 ? 6.080 -4.939 16.669 1.00 20.69 95 ALA A N 1
ATOM 634 C CA . ALA A 1 85 ? 7.452 -4.652 17.087 1.00 20.08 95 ALA A CA 1
ATOM 635 C C . ALA A 1 85 ? 7.609 -3.174 17.442 1.00 21.33 95 ALA A C 1
ATOM 636 O O . ALA A 1 85 ? 7.212 -2.300 16.698 1.00 19.81 95 ALA A O 1
ATOM 638 N N . PRO A 1 86 ? 8.205 -2.887 18.626 1.00 19.80 96 PRO A N 1
ATOM 639 C CA . PRO A 1 86 ? 8.210 -1.490 19.110 1.00 17.23 96 PRO A CA 1
ATOM 640 C C . PRO A 1 86 ? 9.231 -0.540 18.436 1.00 17.87 96 PRO A C 1
ATOM 641 O O . PRO A 1 86 ? 9.069 0.726 18.525 1.00 17.56 96 PRO A O 1
ATOM 645 N N . PHE A 1 87 ? 10.240 -1.122 17.757 1.00 16.41 97 PHE A N 1
ATOM 646 C CA . PHE A 1 87 ? 11.231 -0.328 17.151 1.00 17.13 97 PHE A CA 1
ATOM 647 C C . PHE A 1 87 ? 11.162 -0.429 15.650 1.00 19.50 97 PHE A C 1
ATOM 648 O O . PHE A 1 87 ? 11.095 -1.510 15.106 1.00 24.06 97 PHE A O 1
ATOM 656 N N . ASP A 1 88 ? 11.287 0.724 15.037 1.00 18.91 98 ASP A N 1
ATOM 657 C CA . ASP A 1 88 ? 11.468 0.765 13.589 1.00 22.70 98 ASP A CA 1
ATOM 658 C C . ASP A 1 88 ? 12.929 0.327 13.213 1.00 20.52 98 ASP A C 1
ATOM 659 O O . ASP A 1 88 ? 13.916 0.925 13.671 1.00 21.98 98 ASP A O 1
ATOM 664 N N . GLN A 1 89 ? 13.033 -0.751 12.454 1.00 22.16 99 GLN A N 1
ATOM 665 C CA . GLN A 1 89 ? 14.327 -1.311 12.030 1.00 26.51 99 GLN A CA 1
ATOM 666 C C . GLN A 1 89 ? 15.336 -0.233 11.459 1.00 25.12 99 GLN A C 1
ATOM 667 O O . GLN A 1 89 ? 16.520 -0.160 11.867 1.00 24.99 99 GLN A O 1
ATOM 673 N N . ALA A 1 90 ? 14.866 0.598 10.530 1.00 23.08 100 ALA A N 1
ATOM 674 C CA . ALA A 1 90 ? 15.731 1.566 9.837 1.00 24.76 100 ALA A CA 1
ATOM 675 C C . ALA A 1 90 ? 16.225 2.700 10.716 1.00 24.52 100 ALA A C 1
ATOM 676 O O . ALA A 1 90 ? 17.422 2.990 10.769 1.00 29.11 100 ALA A O 1
ATOM 678 N N . THR A 1 91 ? 15.302 3.354 11.400 1.00 21.90 101 THR A N 1
ATOM 679 C CA . THR A 1 91 ? 15.681 4.597 12.087 1.00 23.04 101 THR A CA 1
ATOM 680 C C . THR A 1 91 ? 16.010 4.348 13.571 1.00 21.14 101 THR A C 1
ATOM 681 O O . THR A 1 91 ? 16.615 5.198 14.184 1.00 20.65 101 THR A O 1
ATOM 685 N N . GLY A 1 92 ? 15.616 3.197 14.109 1.00 19.09 102 GLY A N 1
ATOM 686 C CA . GLY A 1 92 ? 15.666 2.963 15.597 1.00 21.47 102 GLY A CA 1
ATOM 687 C C . GLY A 1 92 ? 14.620 3.718 16.430 1.00 19.44 102 GLY A C 1
ATOM 688 O O . GLY A 1 92 ? 14.707 3.720 17.677 1.00 15.66 102 GLY A O 1
ATOM 689 N N . GLY A 1 93 ? 13.700 4.455 15.776 1.00 19.18 103 GLY A N 1
ATOM 690 C CA . GLY A 1 93 ? 12.649 5.157 16.546 1.00 19.27 103 GLY A CA 1
ATOM 691 C C . GLY A 1 93 ? 11.779 4.227 17.340 1.00 17.92 103 GLY A C 1
ATOM 692 O O . GLY A 1 93 ? 11.423 3.117 16.891 1.00 17.73 103 GLY A O 1
ATOM 693 N N . TYR A 1 94 ? 11.346 4.697 18.511 1.00 18.38 104 TYR A N 1
ATOM 694 C CA . TYR A 1 94 ? 10.419 3.886 19.325 1.00 18.58 104 TYR A CA 1
ATOM 695 C C . TYR A 1 94 ? 8.991 4.320 19.117 1.00 18.22 104 TYR A C 1
ATOM 696 O O . TYR A 1 94 ? 8.694 5.475 19.192 1.00 20.49 104 TYR A O 1
ATOM 705 N N . HIS A 1 95 ? 8.124 3.358 18.880 1.00 16.08 105 HIS A N 1
ATOM 706 C CA . HIS A 1 95 ? 6.688 3.676 18.822 1.00 20.80 105 HIS A CA 1
ATOM 707 C C . HIS A 1 95 ? 5.826 2.629 19.590 1.00 21.65 105 HIS A C 1
ATOM 708 O O . HIS A 1 95 ? 4.632 2.413 19.278 1.00 22.50 105 HIS A O 1
ATOM 715 N N . GLY A 1 96 ? 6.395 2.018 20.632 1.00 19.26 106 GLY A N 1
ATOM 716 C CA . GLY A 1 96 ? 5.674 1.083 21.474 1.00 19.94 106 GLY A CA 1
ATOM 717 C C . GLY A 1 96 ? 4.956 1.881 22.539 1.00 18.47 106 GLY A C 1
ATOM 718 O O . GLY A 1 96 ? 4.868 3.095 22.432 1.00 17.37 106 GLY A O 1
ATOM 719 N N . GLY A 1 97 ? 4.410 1.194 23.552 1.00 18.14 107 GLY A N 1
ATOM 720 C CA . GLY A 1 97 ? 3.656 1.846 24.627 1.00 19.41 107 GLY A CA 1
ATOM 721 C C . GLY A 1 97 ? 4.454 2.849 25.417 1.00 25.31 107 GLY A C 1
ATOM 722 O O . GLY A 1 97 ? 5.644 2.615 25.695 1.00 22.33 107 GLY A O 1
ATOM 723 N N . GLU A 1 98 ? 3.813 3.939 25.839 1.00 22.01 108 GLU A N 1
ATOM 724 C CA . GLU A 1 98 ? 4.530 4.905 26.691 1.00 30.40 108 GLU A CA 1
ATOM 725 C C . GLU A 1 98 ? 4.511 4.629 28.233 1.00 31.44 108 GLU A C 1
ATOM 726 O O . GLU A 1 98 ? 5.355 5.145 28.954 1.00 39.56 108 GLU A O 1
ATOM 732 N N . LYS A 1 99 ? 3.602 3.771 28.665 1.00 27.36 109 LYS A N 1
ATOM 733 C CA . LYS A 1 99 ? 3.394 3.426 30.079 1.00 29.25 109 LYS A CA 1
ATOM 734 C C . LYS A 1 99 ? 4.019 2.059 30.356 1.00 23.04 109 LYS A C 1
ATOM 735 O O . LYS A 1 99 ? 3.757 1.082 29.640 1.00 23.75 109 LYS A O 1
ATOM 737 N N . SER A 1 100 ? 4.860 1.984 31.401 1.00 25.38 110 SER A N 1
ATOM 738 C CA . SER A 1 100 ? 5.444 0.688 31.738 1.00 26.25 110 SER A CA 1
ATOM 739 C C . SER A 1 100 ? 4.412 -0.297 32.304 1.00 23.54 110 SER A C 1
ATOM 740 O O . SER A 1 100 ? 3.391 0.105 32.886 1.00 22.16 110 SER A O 1
ATOM 743 N N . VAL A 1 101 ? 4.710 -1.582 32.175 1.00 21.00 111 VAL A N 1
ATOM 744 C CA . VAL A 1 101 ? 3.815 -2.635 32.686 1.00 20.88 111 VAL A CA 1
ATOM 745 C C . VAL A 1 101 ? 4.101 -2.792 34.195 1.00 22.10 111 VAL A C 1
ATOM 746 O O . VAL A 1 101 ? 5.256 -3.034 34.602 1.00 19.81 111 VAL A O 1
ATOM 750 N N . THR A 1 102 ? 3.043 -2.708 34.997 1.00 18.76 112 THR A N 1
ATOM 751 C CA . THR A 1 102 ? 3.180 -2.800 36.424 1.00 18.82 112 THR A CA 1
ATOM 752 C C . THR A 1 102 ? 2.374 -3.983 36.936 1.00 20.60 112 THR A C 1
ATOM 753 O O . THR A 1 102 ? 1.411 -4.491 36.280 1.00 19.47 112 THR A O 1
ATOM 757 N N . GLN A 1 103 ? 2.789 -4.472 38.109 1.00 18.76 113 GLN A N 1
ATOM 758 C CA . GLN A 1 103 ? 2.044 -5.575 38.724 1.00 19.49 113 GLN A CA 1
ATOM 759 C C . GLN A 1 103 ? 2.043 -5.384 40.204 1.00 16.99 113 GLN A C 1
ATOM 760 O O . GLN A 1 103 ? 3.064 -5.211 40.796 1.00 15.41 113 GLN A O 1
ATOM 766 N N . GLN A 1 104 ? 0.871 -5.369 40.791 1.00 15.16 114 GLN A N 1
ATOM 767 C CA . GLN A 1 104 ? 0.777 -5.443 42.261 1.00 15.75 114 GLN A CA 1
ATOM 768 C C . GLN A 1 104 ? 1.128 -6.821 42.808 1.00 17.70 114 GLN A C 1
ATOM 769 O O . GLN A 1 104 ? 0.580 -7.856 42.390 1.00 18.15 114 GLN A O 1
ATOM 775 N N . VAL A 1 105 ? 2.059 -6.860 43.758 1.00 16.82 115 VAL A N 1
ATOM 776 C CA . VAL A 1 105 ? 2.568 -8.141 44.287 1.00 17.43 115 VAL A CA 1
ATOM 777 C C . VAL A 1 105 ? 2.327 -8.345 45.795 1.00 19.62 115 VAL A C 1
ATOM 778 O O . VAL A 1 105 ? 2.756 -9.363 46.390 1.00 18.70 115 VAL A O 1
ATOM 782 N N . ASP A 1 106 ? 1.821 -7.328 46.473 1.00 22.43 116 ASP A N 1
ATOM 783 C CA . ASP A 1 106 ? 1.561 -7.467 47.925 1.00 23.71 116 ASP A CA 1
ATOM 784 C C . ASP A 1 106 ? 0.388 -6.553 48.169 1.00 24.47 116 ASP A C 1
ATOM 785 O O . ASP A 1 106 ? 0.107 -5.781 47.265 1.00 19.47 116 ASP A O 1
ATOM 790 N N . SER A 1 107 ? -0.162 -6.499 49.397 1.00 21.79 117 SER A N 1
ATOM 791 C CA . SER A 1 107 ? -1.185 -5.455 49.700 1.00 23.45 117 SER A CA 1
ATOM 792 C C . SER A 1 107 ? -0.676 -4.007 49.479 1.00 23.20 117 SER A C 1
ATOM 793 O O . SER A 1 107 ? -1.436 -3.102 49.136 1.00 26.03 117 SER A O 1
ATOM 796 N N . ALA A 1 108 ? 0.613 -3.775 49.613 1.00 20.52 118 ALA A N 1
ATOM 797 C CA . ALA A 1 108 ? 1.075 -2.431 49.436 1.00 21.35 118 ALA A CA 1
ATOM 798 C C . ALA A 1 108 ? 2.012 -2.150 48.265 1.00 25.88 118 ALA A C 1
ATOM 799 O O . ALA A 1 108 ? 2.118 -1.010 47.921 1.00 28.81 118 ALA A O 1
ATOM 801 N N . ILE A 1 109 ? 2.607 -3.172 47.640 1.00 21.90 119 ILE A N 1
ATOM 802 C CA . ILE A 1 109 ? 3.693 -3.036 46.686 1.00 22.41 119 ILE A CA 1
ATOM 803 C C . ILE A 1 109 ? 3.264 -3.331 45.239 1.00 20.03 119 ILE A C 1
ATOM 804 O O . ILE A 1 109 ? 2.627 -4.331 44.939 1.00 18.70 119 ILE A O 1
ATOM 809 N N . THR A 1 110 ? 3.630 -2.441 44.345 1.00 19.73 120 THR A N 1
ATOM 810 C CA . THR A 1 110 ? 3.387 -2.616 42.898 1.00 19.47 120 THR A CA 1
ATOM 811 C C . THR A 1 110 ? 4.775 -2.416 42.238 1.00 20.96 120 THR A C 1
ATOM 812 O O . THR A 1 110 ? 5.460 -1.422 42.515 1.00 23.64 120 THR A O 1
ATOM 816 N N . LEU A 1 111 ? 5.134 -3.345 41.372 1.00 18.12 121 LEU A N 1
ATOM 817 C CA . LEU A 1 111 ? 6.452 -3.273 40.663 1.00 19.59 121 LEU A CA 1
ATOM 818 C C . LEU A 1 111 ? 6.292 -2.975 39.181 1.00 21.97 121 LEU A C 1
ATOM 819 O O . LEU A 1 111 ? 5.310 -3.379 38.503 1.00 18.89 121 LEU A O 1
ATOM 824 N N . GLU A 1 112 ? 7.301 -2.270 38.663 1.00 23.29 122 GLU A N 1
ATOM 825 C CA . GLU A 1 112 ? 7.381 -1.983 37.252 1.00 24.06 122 GLU A CA 1
ATOM 826 C C . GLU A 1 112 ? 8.089 -3.122 36.613 1.00 25.04 122 GLU A C 1
ATOM 827 O O . GLU A 1 112 ? 9.309 -3.061 36.420 1.00 33.52 122 GLU A O 1
ATOM 833 N N . ILE A 1 113 ? 7.351 -4.147 36.230 1.00 23.94 123 ILE A N 1
ATOM 834 C CA . ILE A 1 113 ? 7.882 -5.396 35.711 1.00 20.69 123 ILE A CA 1
ATOM 835 C C . ILE A 1 113 ? 8.156 -5.465 34.195 1.00 24.53 123 ILE A C 1
ATOM 836 O O . ILE A 1 113 ? 8.734 -6.457 33.737 1.00 28.29 123 ILE A O 1
ATOM 841 N N . GLY A 1 114 ? 7.719 -4.464 33.446 1.00 23.16 124 GLY A N 1
ATOM 842 C CA . GLY A 1 114 ? 7.997 -4.406 32.007 1.00 20.93 124 GLY A CA 1
ATOM 843 C C . GLY A 1 114 ? 8.401 -2.973 31.704 1.00 21.90 124 GLY A C 1
ATOM 844 O O . GLY A 1 114 ? 7.567 -2.092 31.663 1.00 21.59 124 GLY A O 1
ATOM 845 N N . HIS A 1 115 ? 9.699 -2.716 31.511 1.00 19.77 125 HIS A N 1
ATOM 846 C CA . HIS A 1 115 ? 10.093 -1.395 31.119 1.00 18.31 125 HIS A CA 1
ATOM 847 C C . HIS A 1 115 ? 9.806 -1.171 29.676 1.00 20.35 125 HIS A C 1
ATOM 848 O O . HIS A 1 115 ? 9.865 -2.115 28.907 1.00 21.94 125 HIS A O 1
ATOM 855 N N . THR A 1 116 ? 9.446 0.060 29.323 1.00 16.20 126 THR A N 1
ATOM 856 C CA . THR A 1 116 ? 9.216 0.346 27.889 1.00 18.39 126 THR A CA 1
ATOM 857 C C . THR A 1 116 ? 10.535 0.333 27.140 1.00 18.70 126 THR A C 1
ATOM 858 O O . THR A 1 116 ? 11.549 0.634 27.713 1.00 16.47 126 THR A O 1
ATOM 862 N N . GLY A 1 117 ? 10.478 0.151 25.816 1.00 18.55 127 GLY A N 1
ATOM 863 C CA . GLY A 1 117 ? 11.688 0.362 25.029 1.00 17.74 127 GLY A CA 1
ATOM 864 C C . GLY A 1 117 ? 12.224 1.769 25.129 1.00 18.29 127 GLY A C 1
ATOM 865 O O . GLY A 1 117 ? 13.456 1.977 25.018 1.00 19.14 127 GLY A O 1
ATOM 866 N N . ALA A 1 118 ? 11.359 2.746 25.356 1.00 16.94 128 ALA A N 1
ATOM 867 C CA . ALA A 1 118 ? 11.875 4.145 25.515 1.00 18.80 128 ALA A CA 1
ATOM 868 C C . ALA A 1 118 ? 12.773 4.244 26.755 1.00 17.34 128 ALA A C 1
ATOM 869 O O . ALA A 1 118 ? 13.843 4.938 26.732 1.00 16.90 128 ALA A O 1
ATOM 871 N N . GLN A 1 119 ? 12.318 3.635 27.844 1.00 19.24 129 GLN A N 1
ATOM 872 C CA . GLN A 1 119 ? 13.076 3.610 29.114 1.00 17.83 129 GLN A CA 1
ATOM 873 C C . GLN A 1 119 ? 14.431 2.936 28.939 1.00 18.45 129 GLN A C 1
ATOM 874 O O . GLN A 1 119 ? 15.357 3.275 29.670 1.00 20.61 129 GLN A O 1
ATOM 880 N N . ILE A 1 120 ? 14.555 1.995 28.012 1.00 16.25 130 ILE A N 1
ATOM 881 C CA . ILE A 1 120 ? 15.791 1.183 27.942 1.00 16.40 130 ILE A CA 1
ATOM 882 C C . ILE A 1 120 ? 16.724 1.688 26.846 1.00 18.34 130 ILE A C 1
ATOM 883 O O . ILE A 1 120 ? 17.929 1.878 27.093 1.00 18.10 130 ILE A O 1
ATOM 888 N N . PHE A 1 121 ? 16.188 1.950 25.627 1.00 17.52 131 PHE A N 1
ATOM 889 C CA . PHE A 1 121 ? 16.989 2.267 24.418 1.00 16.67 131 PHE A CA 1
ATOM 890 C C . PHE A 1 121 ? 16.893 3.713 23.958 1.00 15.81 131 PHE A C 1
ATOM 891 O O . PHE A 1 121 ? 17.578 4.085 23.037 1.00 16.92 131 PHE A O 1
ATOM 899 N N . ASN A 1 122 ? 15.976 4.495 24.565 1.00 15.60 132 ASN A N 1
ATOM 900 C CA . ASN A 1 122 ? 15.878 5.907 24.226 1.00 16.33 132 ASN A CA 1
ATOM 901 C C . ASN A 1 122 ? 15.892 6.779 25.513 1.00 18.86 132 ASN A C 1
ATOM 902 O O . ASN A 1 122 ? 15.308 7.857 25.574 1.00 17.60 132 ASN A O 1
ATOM 907 N N . SER A 1 123 ? 16.639 6.319 26.516 1.00 17.13 133 SER A N 1
ATOM 908 C CA . SER A 1 123 ? 16.884 7.086 27.741 1.00 17.70 133 SER A CA 1
ATOM 909 C C . SER A 1 123 ? 18.350 6.968 28.115 1.00 17.52 133 SER A C 1
ATOM 910 O O . SER A 1 123 ? 19.008 5.931 27.865 1.00 19.96 133 SER A O 1
ATOM 913 N N . ILE A 1 124 ? 18.831 7.998 28.780 1.00 16.26 134 ILE A N 1
ATOM 914 C CA . ILE A 1 124 ? 20.241 7.971 29.264 1.00 18.69 134 ILE A CA 1
ATOM 915 C C . ILE A 1 124 ? 20.213 8.182 30.777 1.00 17.89 134 ILE A C 1
ATOM 916 O O . ILE A 1 124 ? 19.197 8.590 31.369 1.00 17.81 134 ILE A O 1
ATOM 921 N N . CYS A 1 125 ? 21.318 7.851 31.421 1.00 22.00 135 CYS A N 1
ATOM 922 C CA A CYS A 1 125 ? 21.424 7.862 32.871 0.50 22.20 135 CYS A CA 1
ATOM 923 C CA B CYS A 1 125 ? 21.352 7.855 32.892 0.50 23.77 135 CYS A CA 1
ATOM 924 C C . CYS A 1 125 ? 21.243 9.325 33.355 1.00 26.43 135 CYS A C 1
ATOM 925 O O . CYS A 1 125 ? 21.638 10.276 32.643 1.00 21.09 135 CYS A O 1
ATOM 930 N N . GLU A 1 126 ? 20.617 9.494 34.516 1.00 25.47 136 GLU A N 1
ATOM 931 C CA . GLU A 1 126 ? 20.573 10.730 35.310 1.00 29.54 136 GLU A CA 1
ATOM 932 C C . GLU A 1 126 ? 21.989 11.352 35.399 1.00 29.48 136 GLU A C 1
ATOM 933 O O . GLU A 1 126 ? 22.178 12.557 35.379 1.00 32.02 136 GLU A O 1
ATOM 939 N N . CYS A 1 127 ? 22.971 10.476 35.383 1.00 26.94 137 CYS A N 1
ATOM 940 C CA . CYS A 1 127 ? 24.346 10.787 35.662 1.00 28.16 137 CYS A CA 1
ATOM 941 C C . CYS A 1 127 ? 25.050 11.112 34.325 1.00 27.77 137 CYS A C 1
ATOM 942 O O . CYS A 1 127 ? 26.278 11.075 34.234 1.00 28.36 137 CYS A O 1
ATOM 945 N N . ALA A 1 128 ? 24.286 11.416 33.274 1.00 25.14 138 ALA A N 1
ATOM 946 C CA . ALA A 1 128 ? 24.885 11.608 31.924 1.00 23.20 138 ALA A CA 1
ATOM 947 C C . ALA A 1 128 ? 26.059 12.586 31.791 1.00 25.04 138 ALA A C 1
ATOM 948 O O . ALA A 1 128 ? 25.982 13.713 32.264 1.00 26.52 138 ALA A O 1
ATOM 950 N N . VAL A 1 129 ? 27.091 12.160 31.059 1.00 23.87 139 VAL A N 1
ATOM 951 C CA . VAL A 1 129 ? 28.178 13.068 30.638 1.00 25.70 139 VAL A CA 1
ATOM 952 C C . VAL A 1 129 ? 27.639 14.026 29.534 1.00 29.42 139 VAL A C 1
ATOM 953 O O . VAL A 1 129 ? 27.003 13.583 28.582 1.00 25.40 139 VAL A O 1
ATOM 957 N N . PRO A 1 130 ? 27.826 15.344 29.716 1.00 26.21 140 PRO A N 1
ATOM 958 C CA . PRO A 1 130 ? 27.230 16.383 28.814 1.00 27.54 140 PRO A CA 1
ATOM 959 C C . PRO A 1 130 ? 27.993 16.537 27.506 1.00 27.04 140 PRO A C 1
ATOM 960 O O . PRO A 1 130 ? 29.193 16.126 27.437 1.00 26.39 140 PRO A O 1
ATOM 964 N N . GLU A 1 131 ? 27.346 17.140 26.497 1.00 22.87 141 GLU A N 1
ATOM 965 C CA . GLU A 1 131 ? 28.048 17.480 25.273 1.00 28.75 141 GLU A CA 1
ATOM 966 C C . GLU A 1 131 ? 28.981 18.655 25.627 1.00 32.88 141 GLU A C 1
ATOM 967 O O . GLU A 1 131 ? 28.632 19.448 26.502 1.00 33.74 141 GLU A O 1
ATOM 973 N N . PRO A 1 132 ? 30.175 18.716 25.026 1.00 34.73 142 PRO A N 1
ATOM 974 C CA . PRO A 1 132 ? 31.113 19.824 25.370 1.00 36.62 142 PRO A CA 1
ATOM 975 C C . PRO A 1 132 ? 30.614 21.244 25.029 1.00 39.73 142 PRO A C 1
ATOM 976 O O . PRO A 1 132 ? 31.068 22.209 25.626 1.00 42.57 142 PRO A O 1
ATOM 980 N N . ASP A 1 133 ? 29.694 21.364 24.083 1.00 44.50 143 ASP A N 1
ATOM 981 C CA . ASP A 1 133 ? 29.185 22.674 23.687 1.00 48.54 143 ASP A CA 1
ATOM 982 C C . ASP A 1 133 ? 27.898 23.059 24.408 1.00 50.01 143 ASP A C 1
ATOM 983 O O . ASP A 1 133 ? 27.365 24.155 24.185 1.00 52.72 143 ASP A O 1
ATOM 988 N N . GLY A 1 134 ? 27.381 22.162 25.255 1.00 44.21 144 GLY A N 1
ATOM 989 C CA . GLY A 1 134 ? 26.111 22.415 25.931 1.00 36.20 144 GLY A CA 1
ATOM 990 C C . GLY A 1 134 ? 24.888 22.017 25.146 1.00 38.03 144 GLY A C 1
ATOM 991 O O . GLY A 1 134 ? 23.760 22.188 25.632 1.00 34.79 144 GLY A O 1
ATOM 992 N N . SER A 1 135 ? 25.067 21.446 23.956 1.00 36.78 145 SER A N 1
ATOM 993 C CA . SER A 1 135 ? 23.890 20.984 23.196 1.00 38.07 145 SER A CA 1
ATOM 994 C C . SER A 1 135 ? 23.296 19.708 23.818 1.00 38.12 145 SER A C 1
ATOM 995 O O . SER A 1 135 ? 23.919 19.084 24.676 1.00 38.87 145 SER A O 1
ATOM 998 N N . ASP A 1 136 ? 22.080 19.348 23.426 1.00 34.29 146 ASP A N 1
ATOM 999 C CA . ASP A 1 136 ? 21.440 18.138 23.956 1.00 39.24 146 ASP A CA 1
ATOM 1000 C C . ASP A 1 136 ? 22.260 16.840 23.777 1.00 31.46 146 ASP A C 1
ATOM 1001 O O . ASP A 1 136 ? 22.818 16.617 22.714 1.00 33.70 146 ASP A O 1
ATOM 1006 N N . SER A 1 137 ? 22.332 16.028 24.838 1.00 28.19 147 SER A N 1
ATOM 1007 C CA . SER A 1 137 ? 22.791 14.642 24.768 1.00 26.17 147 SER A CA 1
ATOM 1008 C C . SER A 1 137 ? 21.818 13.816 23.934 1.00 24.36 147 SER A C 1
ATOM 1009 O O . SER A 1 137 ? 20.578 13.934 24.048 1.00 23.78 147 SER A O 1
ATOM 1012 N N . GLU A 1 138 ? 22.377 13.022 23.043 1.00 20.83 148 GLU A N 1
ATOM 1013 C CA . GLU A 1 138 ? 21.577 12.083 22.252 1.00 19.93 148 GLU A CA 1
ATOM 1014 C C . GLU A 1 138 ? 21.027 11.011 23.189 1.00 18.86 148 GLU A C 1
ATOM 1015 O O . GLU A 1 138 ? 21.789 10.518 24.080 1.00 19.13 148 GLU A O 1
ATOM 1021 N N . LYS A 1 139 ? 19.765 10.603 22.990 1.00 17.48 149 LYS A N 1
ATOM 1022 C CA . LYS A 1 139 ? 19.133 9.650 23.894 1.00 19.18 149 LYS A CA 1
ATOM 1023 C C . LYS A 1 139 ? 18.922 8.258 23.246 1.00 18.75 149 LYS A C 1
ATOM 1024 O O . LYS A 1 139 ? 18.647 7.303 23.941 1.00 18.57 149 LYS A O 1
ATOM 1030 N N . ASN A 1 140 ? 19.006 8.159 21.920 1.00 17.73 150 ASN A N 1
ATOM 1031 C CA . ASN A 1 140 ? 18.568 6.961 21.220 1.00 16.91 150 ASN A CA 1
ATOM 1032 C C . ASN A 1 140 ? 19.834 6.174 20.847 1.00 16.71 150 ASN A C 1
ATOM 1033 O O . ASN A 1 140 ? 20.680 6.691 20.081 1.00 18.11 150 ASN A O 1
ATOM 1038 N N . LEU A 1 141 ? 19.938 4.941 21.400 1.00 14.84 151 LEU A N 1
ATOM 1039 C CA . LEU A 1 141 ? 21.127 4.049 21.198 1.00 17.56 151 LEU A CA 1
ATOM 1040 C C . LEU A 1 141 ? 21.397 3.836 19.692 1.00 15.95 151 LEU A C 1
ATOM 1041 O O . LEU A 1 141 ? 22.563 3.814 19.195 1.00 15.25 151 LEU A O 1
ATOM 1046 N N . PHE A 1 142 ? 20.311 3.636 18.965 1.00 15.37 152 PHE A N 1
ATOM 1047 C CA . PHE A 1 142 ? 20.456 3.285 17.541 1.00 15.43 152 PHE A CA 1
ATOM 1048 C C . PHE A 1 142 ? 20.982 4.444 16.723 1.00 15.65 152 PHE A C 1
ATOM 1049 O O . PHE A 1 142 ? 21.817 4.234 15.824 1.00 17.00 152 PHE A O 1
ATOM 1057 N N . VAL A 1 143 ? 20.584 5.663 17.088 1.00 16.42 153 VAL A N 1
ATOM 1058 C CA . VAL A 1 143 ? 21.140 6.899 16.527 1.00 17.62 153 VAL A CA 1
ATOM 1059 C C . VAL A 1 143 ? 22.639 7.031 16.843 1.00 16.39 153 VAL A C 1
ATOM 1060 O O . VAL A 1 143 ? 23.475 7.373 15.963 1.00 15.21 153 VAL A O 1
ATOM 1064 N N . MET A 1 144 ? 22.993 6.764 18.098 1.00 14.11 154 MET A N 1
ATOM 1065 C CA . MET A 1 144 ? 24.433 6.840 18.430 1.00 16.40 154 MET A CA 1
ATOM 1066 C C . MET A 1 144 ? 25.242 5.958 17.484 1.00 14.72 154 MET A C 1
ATOM 1067 O O . MET A 1 144 ? 26.314 6.371 17.007 1.00 15.02 154 MET A O 1
ATOM 1072 N N . LEU A 1 145 ? 24.748 4.738 17.252 1.00 15.83 155 LEU A N 1
ATOM 1073 C CA . LEU A 1 145 ? 25.448 3.705 16.486 1.00 15.58 155 LEU A CA 1
ATOM 1074 C C . LEU A 1 145 ? 25.453 4.048 15.020 1.00 17.08 155 LEU A C 1
ATOM 1075 O O . LEU A 1 145 ? 26.475 3.915 14.353 1.00 16.58 155 LEU A O 1
ATOM 1080 N N . ASP A 1 146 ? 24.275 4.470 14.528 1.00 14.27 156 ASP A N 1
ATOM 1081 C CA . ASP A 1 146 ? 24.145 4.689 13.098 1.00 17.62 156 ASP A CA 1
ATOM 1082 C C . ASP A 1 146 ? 24.977 5.891 12.637 1.00 18.58 156 ASP A C 1
ATOM 1083 O O . ASP A 1 146 ? 25.589 5.841 11.561 1.00 17.13 156 ASP A O 1
ATOM 1088 N N . THR A 1 147 ? 25.058 6.916 13.486 1.00 16.78 157 THR A N 1
ATOM 1089 C CA . THR A 1 147 ? 25.800 8.094 13.126 1.00 18.46 157 THR A CA 1
ATOM 1090 C C . THR A 1 147 ? 27.284 7.711 13.138 1.00 16.73 157 THR A C 1
ATOM 1091 O O . THR A 1 147 ? 28.027 8.121 12.261 1.00 15.79 157 THR A O 1
ATOM 1095 N N . ALA A 1 148 ? 27.730 6.909 14.097 1.00 16.49 158 ALA A N 1
ATOM 1096 C CA . ALA A 1 148 ? 29.139 6.441 14.019 1.00 15.18 158 ALA A CA 1
ATOM 1097 C C . ALA A 1 148 ? 29.409 5.639 12.754 1.00 15.04 158 ALA A C 1
ATOM 1098 O O . ALA A 1 148 ? 30.477 5.814 12.147 1.00 16.90 158 ALA A O 1
ATOM 1100 N N . ILE A 1 149 ? 28.485 4.704 12.429 1.00 14.90 159 ILE A N 1
ATOM 1101 C CA . ILE A 1 149 ? 28.694 3.763 11.307 1.00 17.30 159 ILE A CA 1
ATOM 1102 C C . ILE A 1 149 ? 28.827 4.585 9.982 1.00 17.04 159 ILE A C 1
ATOM 1103 O O . ILE A 1 149 ? 29.700 4.283 9.135 1.00 15.64 159 ILE A O 1
ATOM 1108 N N . ALA A 1 150 ? 27.989 5.617 9.837 1.00 18.55 160 ALA A N 1
ATOM 1109 C CA . ALA A 1 150 ? 28.010 6.495 8.661 1.00 17.32 160 ALA A CA 1
ATOM 1110 C C . ALA A 1 150 ? 29.302 7.284 8.611 1.00 18.00 160 ALA A C 1
ATOM 1111 O O . ALA A 1 150 ? 29.882 7.430 7.540 1.00 16.86 160 ALA A O 1
ATOM 1113 N N . ALA A 1 151 ? 29.771 7.766 9.765 1.00 17.15 161 ALA A N 1
ATOM 1114 C CA . ALA A 1 151 ? 31.012 8.589 9.806 1.00 16.67 161 ALA A CA 1
ATOM 1115 C C . ALA A 1 151 ? 32.240 7.659 9.474 1.00 18.27 161 ALA A C 1
ATOM 1116 O O . ALA A 1 151 ? 33.155 8.068 8.715 1.00 17.44 161 ALA A O 1
ATOM 1118 N N . LEU A 1 152 ? 32.200 6.400 9.910 1.00 16.52 162 LEU A N 1
ATOM 1119 C CA . LEU A 1 152 ? 33.333 5.412 9.620 1.00 17.65 162 LEU A CA 1
ATOM 1120 C C . LEU A 1 152 ? 33.377 4.951 8.152 1.00 19.50 162 LEU A C 1
ATOM 1121 O O . LEU A 1 152 ? 34.443 4.590 7.619 1.00 20.73 162 LEU A O 1
ATOM 1126 N N . LYS A 1 153 ? 32.206 4.939 7.507 1.00 17.17 163 LYS A N 1
ATOM 1127 C CA . LYS A 1 153 ? 32.183 4.640 6.048 1.00 18.02 163 LYS A CA 1
ATOM 1128 C C . LYS A 1 153 ? 32.441 5.866 5.148 1.00 19.07 163 LYS A C 1
ATOM 1129 O O . LYS A 1 153 ? 32.506 5.730 3.915 1.00 19.95 163 LYS A O 1
ATOM 1135 N N . THR A 1 154 ? 32.562 7.056 5.730 1.00 19.47 164 THR A N 1
ATOM 1136 C CA . THR A 1 154 ? 32.900 8.246 4.977 1.00 22.63 164 THR A CA 1
ATOM 1137 C C . THR A 1 154 ? 34.449 8.348 4.924 1.00 25.62 164 THR A C 1
ATOM 1138 O O . THR A 1 154 ? 35.046 8.614 5.959 1.00 24.09 164 THR A O 1
ATOM 1142 N N . PRO A 1 155 ? 35.082 8.151 3.738 1.00 26.18 165 PRO A N 1
ATOM 1143 C CA . PRO A 1 155 ? 36.571 8.217 3.722 1.00 24.51 165 PRO A CA 1
ATOM 1144 C C . PRO A 1 155 ? 37.015 9.645 4.073 1.00 27.28 165 PRO A C 1
ATOM 1145 O O . PRO A 1 155 ? 36.283 10.622 3.807 1.00 25.60 165 PRO A O 1
ATOM 1149 N N . VAL A 1 156 ? 38.152 9.771 4.755 1.00 25.26 166 VAL A N 1
ATOM 1150 C CA . VAL A 1 156 ? 38.591 11.055 5.231 1.00 24.19 166 VAL A CA 1
ATOM 1151 C C . VAL A 1 156 ? 40.063 11.311 4.854 1.00 25.63 166 VAL A C 1
ATOM 1152 O O . VAL A 1 156 ? 40.548 12.401 5.088 1.00 29.76 166 VAL A O 1
ATOM 1156 N N . GLU A 1 157 ? 40.752 10.335 4.288 1.00 24.11 167 GLU A N 1
ATOM 1157 C CA . GLU A 1 157 ? 42.203 10.538 3.966 1.00 30.56 167 GLU A CA 1
ATOM 1158 C C . GLU A 1 157 ? 42.516 11.828 3.246 1.00 34.22 167 GLU A C 1
ATOM 1159 O O . GLU A 1 157 ? 41.878 12.141 2.264 1.00 38.80 167 GLU A O 1
ATOM 1165 N N . GLY A 1 158 ? 43.473 12.591 3.793 1.00 40.74 168 GLY A N 1
ATOM 1166 C CA . GLY A 1 158 ? 43.981 13.825 3.193 1.00 45.72 168 GLY A CA 1
ATOM 1167 C C . GLY A 1 158 ? 43.096 15.050 3.266 1.00 47.46 168 GLY A C 1
ATOM 1168 O O . GLY A 1 158 ? 43.447 16.082 2.718 1.00 46.00 168 GLY A O 1
ATOM 1169 N N . ASN A 1 159 ? 41.959 14.942 3.959 1.00 45.25 169 ASN A N 1
ATOM 1170 C CA . ASN A 1 159 ? 40.945 15.996 4.047 1.00 39.01 169 ASN A CA 1
ATOM 1171 C C . ASN A 1 159 ? 40.656 16.375 5.526 1.00 43.50 169 ASN A C 1
ATOM 1172 O O . ASN A 1 159 ? 39.685 15.894 6.141 1.00 43.05 169 ASN A O 1
ATOM 1177 N N . ASN A 1 160 ? 41.478 17.240 6.102 1.00 41.04 170 ASN A N 1
ATOM 1178 C CA . ASN A 1 160 ? 41.267 17.677 7.495 1.00 46.00 170 ASN A CA 1
ATOM 1179 C C . ASN A 1 160 ? 39.869 18.104 7.918 1.00 39.57 170 ASN A C 1
ATOM 1180 O O . ASN A 1 160 ? 39.475 17.857 9.058 1.00 42.53 170 ASN A O 1
ATOM 1185 N N . VAL A 1 161 ? 39.117 18.749 7.045 1.00 41.03 171 VAL A N 1
ATOM 1186 C CA . VAL A 1 161 ? 37.769 19.192 7.439 1.00 41.47 171 VAL A CA 1
ATOM 1187 C C . VAL A 1 161 ? 36.854 17.962 7.711 1.00 42.57 171 VAL A C 1
ATOM 1188 O O . VAL A 1 161 ? 36.165 17.920 8.732 1.00 39.00 171 VAL A O 1
ATOM 1192 N N . GLU A 1 162 ? 36.922 16.953 6.837 1.00 39.20 172 GLU A N 1
ATOM 1193 C CA . GLU A 1 162 ? 36.142 15.729 7.008 1.00 36.63 172 GLU A CA 1
ATOM 1194 C C . GLU A 1 162 ? 36.623 14.861 8.153 1.00 32.23 172 GLU A C 1
ATOM 1195 O O . GLU A 1 162 ? 35.799 14.167 8.794 1.00 29.14 172 GLU A O 1
ATOM 1201 N N . LYS A 1 163 ? 37.938 14.904 8.397 1.00 30.01 173 LYS A N 1
ATOM 1202 C CA . LYS A 1 163 ? 38.580 14.057 9.375 1.00 31.59 173 LYS A CA 1
ATOM 1203 C C . LYS A 1 163 ? 38.090 14.499 10.744 1.00 30.36 173 LYS A C 1
ATOM 1204 O O . LYS A 1 163 ? 37.635 13.640 11.514 1.00 23.83 173 LYS A O 1
ATOM 1210 N N . GLU A 1 164 ? 38.084 15.827 10.975 1.00 31.39 174 GLU A N 1
ATOM 1211 C CA . GLU A 1 164 ? 37.596 16.436 12.229 1.00 33.68 174 GLU A CA 1
ATOM 1212 C C . GLU A 1 164 ? 36.105 16.225 12.440 1.00 34.61 174 GLU A C 1
ATOM 1213 O O . GLU A 1 164 ? 35.677 16.068 13.576 1.00 30.04 174 GLU A O 1
ATOM 1215 N N . LYS A 1 165 ? 35.329 16.312 11.360 1.00 30.43 175 LYS A N 1
ATOM 1216 C CA . LYS A 1 165 ? 33.880 16.065 11.354 1.00 31.47 175 LYS A CA 1
ATOM 1217 C C . LYS A 1 165 ? 33.557 14.605 11.782 1.00 28.60 175 LYS A C 1
ATOM 1218 O O . LYS A 1 165 ? 32.753 14.350 12.707 1.00 25.73 175 LYS A O 1
ATOM 1224 N N . ALA A 1 166 ? 34.213 13.661 11.124 1.00 27.77 176 ALA A N 1
ATOM 1225 C CA . ALA A 1 166 ? 34.034 12.236 11.433 1.00 27.53 176 ALA A CA 1
ATOM 1226 C C . ALA A 1 166 ? 34.508 11.933 12.868 1.00 27.69 176 ALA A C 1
ATOM 1227 O O . ALA A 1 166 ? 33.769 11.277 13.602 1.00 25.52 176 ALA A O 1
ATOM 1229 N N . ALA A 1 167 ? 35.654 12.482 13.297 1.00 27.27 177 ALA A N 1
ATOM 1230 C CA . ALA A 1 167 ? 36.148 12.273 14.681 1.00 23.61 177 ALA A CA 1
ATOM 1231 C C . ALA A 1 167 ? 35.233 12.909 15.705 1.00 26.82 177 ALA A C 1
ATOM 1232 O O . ALA A 1 167 ? 35.135 12.384 16.813 1.00 26.24 177 ALA A O 1
ATOM 1234 N N . ALA A 1 168 ? 34.559 14.024 15.371 1.00 25.01 178 ALA A N 1
ATOM 1235 C CA . ALA A 1 168 ? 33.579 14.649 16.317 1.00 24.50 178 ALA A CA 1
ATOM 1236 C C . ALA A 1 168 ? 32.363 13.726 16.503 1.00 23.46 178 ALA A C 1
ATOM 1237 O O . ALA A 1 168 ? 31.864 13.589 17.624 1.00 20.45 178 ALA A O 1
ATOM 1239 N N . ALA A 1 169 ? 31.950 13.048 15.430 1.00 21.92 179 ALA A N 1
ATOM 1240 C CA . ALA A 1 169 ? 30.761 12.164 15.529 1.00 22.47 179 ALA A CA 1
ATOM 1241 C C . ALA A 1 169 ? 31.144 10.907 16.352 1.00 22.07 179 ALA A C 1
ATOM 1242 O O . ALA A 1 169 ? 30.374 10.395 17.130 1.00 21.29 179 ALA A O 1
ATOM 1244 N N . ILE A 1 170 ? 32.316 10.379 16.124 1.00 20.23 180 ILE A N 1
ATOM 1245 C CA . ILE A 1 170 ? 32.822 9.256 16.927 1.00 21.63 180 ILE A CA 1
ATOM 1246 C C . ILE A 1 170 ? 32.949 9.607 18.421 1.00 22.25 180 ILE A C 1
ATOM 1247 O O . ILE A 1 170 ? 32.527 8.827 19.261 1.00 21.46 180 ILE A O 1
ATOM 1252 N N . ASP A 1 171 ? 33.520 10.761 18.741 1.00 20.87 181 ASP A N 1
ATOM 1253 C CA . ASP A 1 171 ? 33.539 11.258 20.146 1.00 23.47 181 ASP A CA 1
ATOM 1254 C C . ASP A 1 171 ? 32.171 11.359 20.732 1.00 20.05 181 ASP A C 1
ATOM 1255 O O . ASP A 1 171 ? 31.991 11.032 21.903 1.00 20.71 181 ASP A O 1
ATOM 1260 N N . LYS A 1 172 ? 31.214 11.884 19.976 1.00 20.43 182 LYS A N 1
ATOM 1261 C CA . LYS A 1 172 ? 29.843 12.041 20.467 1.00 19.80 182 LYS A CA 1
ATOM 1262 C C . LYS A 1 172 ? 29.197 10.659 20.738 1.00 19.33 182 LYS A C 1
ATOM 1263 O O . LYS A 1 172 ? 28.470 10.492 21.713 1.00 17.82 182 LYS A O 1
ATOM 1269 N N . THR A 1 173 ? 29.439 9.720 19.829 1.00 17.21 183 THR A N 1
ATOM 1270 C CA . THR A 1 173 ? 29.018 8.302 20.035 1.00 17.54 183 THR A CA 1
ATOM 1271 C C . THR A 1 173 ? 29.704 7.675 21.279 1.00 17.88 183 THR A C 1
ATOM 1272 O O . THR A 1 173 ? 29.064 6.948 22.051 1.00 17.52 183 THR A O 1
ATOM 1276 N N . ASN A 1 174 ? 30.996 7.939 21.478 1.00 18.54 184 ASN A N 1
ATOM 1277 C CA . ASN A 1 174 ? 31.687 7.444 22.685 1.00 19.75 184 ASN A CA 1
ATOM 1278 C C . ASN A 1 174 ? 30.962 7.958 23.951 1.00 19.26 184 ASN A C 1
ATOM 1279 O O . ASN A 1 174 ? 30.681 7.165 24.825 1.00 20.37 184 ASN A O 1
ATOM 1284 N N . ARG A 1 175 ? 30.628 9.237 24.017 1.00 18.03 185 ARG A N 1
ATOM 1285 C CA . ARG A 1 175 ? 29.791 9.760 25.124 1.00 19.33 185 ARG A CA 1
ATOM 1286 C C . ARG A 1 175 ? 28.392 9.106 25.220 1.00 19.29 185 ARG A C 1
ATOM 1287 O O . ARG A 1 175 ? 27.985 8.681 26.322 1.00 17.66 185 ARG A O 1
ATOM 1295 N N . GLY A 1 176 ? 27.670 9.006 24.108 1.00 16.02 186 GLY A N 1
ATOM 1296 C CA . GLY A 1 176 ? 26.366 8.362 24.176 1.00 14.29 186 GLY A CA 1
ATOM 1297 C C . GLY A 1 176 ? 26.384 6.930 24.675 1.00 15.25 186 GLY A C 1
ATOM 1298 O O . GLY A 1 176 ? 25.502 6.511 25.398 1.00 17.84 186 GLY A O 1
ATOM 1299 N N . LEU A 1 177 ? 27.356 6.152 24.231 1.00 13.78 187 LEU A N 1
ATOM 1300 C CA . LEU A 1 177 ? 27.352 4.750 24.576 1.00 14.16 187 LEU A CA 1
ATOM 1301 C C . LEU A 1 177 ? 27.615 4.610 26.089 1.00 16.03 187 LEU A C 1
ATOM 1302 O O . LEU A 1 177 ? 27.011 3.737 26.711 1.00 15.98 187 LEU A O 1
ATOM 1307 N N . LYS A 1 178 ? 28.501 5.445 26.667 1.00 13.56 188 LYS A N 1
ATOM 1308 C CA . LYS A 1 178 ? 28.571 5.526 28.146 1.00 15.72 188 LYS A CA 1
ATOM 1309 C C . LYS A 1 178 ? 27.208 5.773 28.799 1.00 16.19 188 LYS A C 1
ATOM 1310 O O . LYS A 1 178 ? 26.840 5.031 29.779 1.00 15.60 188 LYS A O 1
ATOM 1316 N N . ASN A 1 179 ? 26.534 6.807 28.291 1.00 15.17 189 ASN A N 1
ATOM 1317 C CA . ASN A 1 179 ? 25.277 7.314 28.835 1.00 15.37 189 ASN A CA 1
ATOM 1318 C C . ASN A 1 179 ? 24.162 6.269 28.748 1.00 15.80 189 ASN A C 1
ATOM 1319 O O . ASN A 1 179 ? 23.365 6.090 29.663 1.00 15.92 189 ASN A O 1
ATOM 1324 N N . SER A 1 180 ? 24.182 5.523 27.646 1.00 14.39 190 SER A N 1
ATOM 1325 C CA . SER A 1 180 ? 23.239 4.478 27.429 1.00 14.45 190 SER A CA 1
ATOM 1326 C C . SER A 1 180 ? 23.563 3.243 28.277 1.00 14.62 190 SER A C 1
ATOM 1327 O O . SER A 1 180 ? 22.628 2.701 28.882 1.00 15.12 190 SER A O 1
ATOM 1330 N N . LEU A 1 181 ? 24.844 2.803 28.343 1.00 13.73 191 LEU A N 1
ATOM 1331 C CA . LEU A 1 181 ? 25.234 1.661 29.160 1.00 14.57 191 LEU A CA 1
ATOM 1332 C C . LEU A 1 181 ? 24.808 1.903 30.627 1.00 14.19 191 LEU A C 1
ATOM 1333 O O . LEU A 1 181 ? 24.290 0.985 31.309 1.00 13.10 191 LEU A O 1
ATOM 1338 N N . HIS A 1 182 ? 25.121 3.116 31.100 1.00 14.39 192 HIS A N 1
ATOM 1339 C CA . HIS A 1 182 ? 24.802 3.470 32.501 1.00 15.85 192 HIS A CA 1
ATOM 1340 C C . HIS A 1 182 ? 23.272 3.463 32.762 1.00 14.68 192 HIS A C 1
ATOM 1341 O O . HIS A 1 182 ? 22.845 3.078 33.826 1.00 15.45 192 HIS A O 1
ATOM 1348 N N . ASN A 1 183 ? 22.465 3.882 31.809 1.00 14.34 193 ASN A N 1
ATOM 1349 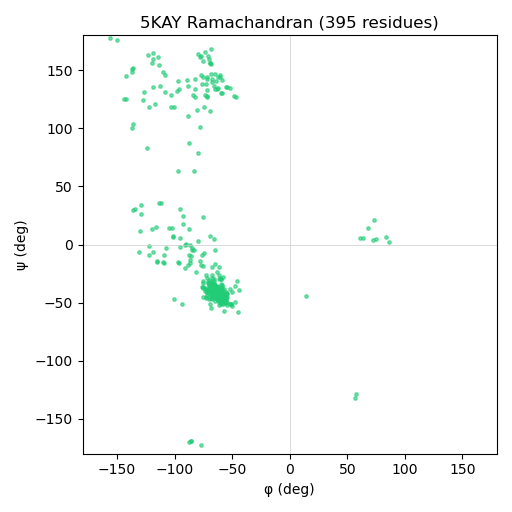C CA . ASN A 1 183 ? 21.062 3.708 31.957 1.00 14.59 193 ASN A CA 1
ATOM 1350 C C . ASN A 1 183 ? 20.643 2.239 32.119 1.00 15.25 193 ASN A C 1
ATOM 1351 O O . ASN A 1 183 ? 19.848 1.915 32.994 1.00 14.64 193 ASN A O 1
ATOM 1356 N N . VAL A 1 184 ? 21.125 1.351 31.246 1.00 15.91 194 VAL A N 1
ATOM 1357 C CA . VAL A 1 184 ? 20.768 -0.087 31.272 1.00 15.04 194 VAL A CA 1
ATOM 1358 C C . VAL A 1 184 ? 21.219 -0.665 32.654 1.00 14.60 194 VAL A C 1
ATOM 1359 O O . VAL A 1 184 ? 20.516 -1.421 33.246 1.00 15.20 194 VAL A O 1
ATOM 1363 N N . LEU A 1 185 ? 22.426 -0.330 33.118 1.00 14.68 195 LEU A N 1
ATOM 1364 C CA . LEU A 1 185 ? 22.922 -0.841 34.374 1.00 14.94 195 LEU A CA 1
ATOM 1365 C C . LEU A 1 185 ? 22.049 -0.386 35.550 1.00 15.83 195 LEU A C 1
ATOM 1366 O O . LEU A 1 185 ? 21.820 -1.134 36.467 1.00 17.24 195 LEU A O 1
ATOM 1371 N N . GLU A 1 186 ? 21.535 0.823 35.494 1.00 15.17 196 GLU A N 1
ATOM 1372 C CA . GLU A 1 186 ? 20.669 1.283 36.578 1.00 16.38 196 GLU A CA 1
ATOM 1373 C C . GLU A 1 186 ? 19.343 0.525 36.541 1.00 15.79 196 GLU A C 1
ATOM 1374 O O . GLU A 1 186 ? 18.805 0.208 37.599 1.00 14.66 196 GLU A O 1
ATOM 1380 N N . VAL A 1 187 ? 18.844 0.290 35.345 1.00 15.23 197 VAL A N 1
ATOM 1381 C CA . VAL A 1 187 ? 17.606 -0.547 35.247 1.00 13.88 197 VAL A CA 1
ATOM 1382 C C . VAL A 1 187 ? 17.873 -1.936 35.785 1.00 14.55 197 VAL A C 1
ATOM 1383 O O . VAL A 1 187 ? 17.068 -2.465 36.532 1.00 15.18 197 VAL A O 1
ATOM 1387 N N . ARG A 1 188 ? 19.022 -2.516 35.502 1.00 13.38 198 ARG A N 1
ATOM 1388 C CA . ARG A 1 188 ? 19.354 -3.848 35.985 1.00 14.56 198 ARG A CA 1
ATOM 1389 C C . ARG A 1 188 ? 19.423 -3.842 37.550 1.00 13.76 198 ARG A C 1
ATOM 1390 O O . ARG A 1 188 ? 18.974 -4.774 38.205 1.00 13.78 198 ARG A O 1
ATOM 1398 N N . TRP A 1 189 ? 19.998 -2.776 38.116 1.00 14.48 199 TRP A N 1
ATOM 1399 C CA . TRP A 1 189 ? 19.970 -2.640 39.599 1.00 16.20 199 TRP A CA 1
ATOM 1400 C C . TRP A 1 189 ? 18.537 -2.702 40.113 1.00 16.18 199 TRP A C 1
ATOM 1401 O O . TRP A 1 189 ? 18.275 -3.286 41.154 1.00 15.94 199 TRP A O 1
ATOM 1412 N N . GLU A 1 190 ? 17.616 -2.028 39.418 1.00 16.24 200 GLU A N 1
ATOM 1413 C CA . GLU A 1 190 ? 16.256 -2.036 39.881 1.00 15.17 200 GLU A CA 1
ATOM 1414 C C . GLU A 1 190 ? 15.615 -3.458 39.849 1.00 14.96 200 GLU A C 1
ATOM 1415 O O . GLU A 1 190 ? 14.983 -3.875 40.812 1.00 16.13 200 GLU A O 1
ATOM 1421 N N . LEU A 1 191 ? 15.812 -4.165 38.745 1.00 16.13 201 LEU A N 1
ATOM 1422 C CA . LEU A 1 191 ? 15.384 -5.602 38.553 1.00 16.39 201 LEU A CA 1
ATOM 1423 C C . LEU A 1 191 ? 16.034 -6.502 39.615 1.00 17.92 201 LEU A C 1
ATOM 1424 O O . LEU A 1 191 ? 15.368 -7.382 40.190 1.00 17.88 201 LEU A O 1
ATOM 1429 N N . GLU A 1 192 ? 17.330 -6.335 39.895 1.00 17.75 202 GLU A N 1
ATOM 1430 C CA . GLU A 1 192 ? 17.992 -7.122 40.966 1.00 18.73 202 GLU A CA 1
ATOM 1431 C C . GLU A 1 192 ? 17.268 -6.928 42.305 1.00 16.71 202 GLU A C 1
ATOM 1432 O O . GLU A 1 192 ? 16.935 -7.904 42.976 1.00 19.80 202 GLU A O 1
ATOM 1434 N N . TRP A 1 193 ? 16.973 -5.675 42.659 1.00 17.85 203 TRP A N 1
ATOM 1435 C CA . TRP A 1 193 ? 16.144 -5.330 43.847 1.00 16.95 203 TRP A CA 1
ATOM 1436 C C . TRP A 1 193 ? 14.729 -6.042 43.824 1.00 16.84 203 TRP A C 1
ATOM 1437 O O . TRP A 1 193 ? 14.280 -6.582 44.826 1.00 16.24 203 TRP A O 1
ATOM 1448 N N . PHE A 1 194 ? 14.055 -6.006 42.696 1.00 15.97 204 PHE A N 1
ATOM 1449 C CA . PHE A 1 194 ? 12.695 -6.596 42.579 1.00 16.69 204 PHE A CA 1
ATOM 1450 C C . PHE A 1 194 ? 12.775 -8.074 42.813 1.00 17.40 204 PHE A C 1
ATOM 1451 O O . PHE A 1 194 ? 11.900 -8.602 43.495 1.00 18.38 204 PHE A O 1
ATOM 1459 N N . LEU A 1 195 ? 13.804 -8.739 42.282 1.00 19.94 205 LEU A N 1
ATOM 1460 C CA . LEU A 1 195 ? 13.950 -10.165 42.485 1.00 21.51 205 LEU A CA 1
ATOM 1461 C C . LEU A 1 195 ? 14.312 -10.501 43.909 1.00 23.71 205 LEU A C 1
ATOM 1462 O O . LEU A 1 195 ? 13.830 -11.503 44.425 1.00 19.53 205 LEU A O 1
ATOM 1467 N N . GLU A 1 196 ? 15.107 -9.654 44.573 1.00 22.87 206 GLU A N 1
ATOM 1468 C CA . GLU A 1 196 ? 15.269 -9.821 46.054 1.00 24.86 206 GLU A CA 1
ATOM 1469 C C . GLU A 1 196 ? 13.939 -9.668 46.815 1.00 22.40 206 GLU A C 1
ATOM 1470 O O . GLU A 1 196 ? 13.647 -10.455 47.716 1.00 26.00 206 GLU A O 1
ATOM 1476 N N . LEU A 1 197 ? 13.121 -8.663 46.498 1.00 22.95 207 LEU A N 1
ATOM 1477 C CA . LEU A 1 197 ? 11.843 -8.436 47.169 1.00 22.97 207 LEU A CA 1
ATOM 1478 C C . LEU A 1 197 ? 10.929 -9.611 46.987 1.00 23.04 207 LEU A C 1
ATOM 1479 O O . LEU A 1 197 ? 10.186 -9.997 47.934 1.00 24.29 207 LEU A O 1
ATOM 1484 N N . LEU A 1 198 ? 10.966 -10.150 45.779 1.00 18.61 208 LEU A N 1
ATOM 1485 C CA . LEU A 1 198 ? 10.015 -11.219 45.360 1.00 22.08 208 LEU A CA 1
ATOM 1486 C C . LEU A 1 198 ? 10.417 -12.525 45.981 1.00 26.27 208 LEU A C 1
ATOM 1487 O O . LEU A 1 198 ? 9.563 -13.319 46.323 1.00 31.58 208 LEU A O 1
ATOM 1492 N N . SER A 1 199 ? 11.708 -12.768 46.108 1.00 26.72 209 SER A N 1
ATOM 1493 C CA . SER A 1 199 ? 12.140 -14.033 46.611 1.00 34.32 209 SER A CA 1
ATOM 1494 C C . SER A 1 199 ? 12.072 -14.104 48.155 1.00 36.91 209 SER A C 1
ATOM 1495 O O . SER A 1 199 ? 11.979 -15.198 48.720 1.00 38.50 209 SER A O 1
ATOM 1498 N N . ALA A 1 200 ? 12.113 -12.953 48.822 1.00 38.52 210 ALA A N 1
ATOM 1499 C CA . ALA A 1 200 ? 11.830 -12.846 50.260 1.00 41.82 210 ALA A CA 1
ATOM 1500 C C . ALA A 1 200 ? 10.355 -13.201 50.568 1.00 45.15 210 ALA A C 1
ATOM 1501 O O . ALA A 1 200 ? 9.973 -13.270 51.744 1.00 43.38 210 ALA A O 1
ATOM 1503 N N . LYS A 1 201 ? 9.575 -13.441 49.490 1.00 54.21 211 LYS A N 1
ATOM 1504 C CA . LYS A 1 201 ? 8.105 -13.727 49.419 1.00 50.91 211 LYS A CA 1
ATOM 1505 C C . LYS A 1 201 ? 7.242 -12.500 49.780 1.00 62.23 211 LYS A C 1
ATOM 1506 O O . LYS A 1 201 ? 7.124 -11.531 48.989 1.00 50.04 211 LYS A O 1
ATOM 1508 N N . GLN B 1 2 ? 48.907 27.642 32.412 1.00 51.30 12 GLN B N 1
ATOM 1509 C CA . GLN B 1 2 ? 49.179 26.363 31.635 1.00 51.50 12 GLN B CA 1
ATOM 1510 C C . GLN B 1 2 ? 48.066 25.324 31.785 1.00 50.93 12 GLN B C 1
ATOM 1511 O O . GLN B 1 2 ? 47.908 24.740 32.880 1.00 33.75 12 GLN B O 1
ATOM 1517 N N . TYR B 1 3 ? 47.331 25.087 30.685 1.00 46.45 13 TYR B N 1
ATOM 1518 C CA . TYR B 1 3 ? 46.392 23.952 30.604 1.00 44.56 13 TYR B CA 1
ATOM 1519 C C . TYR B 1 3 ? 47.095 22.603 30.738 1.00 41.63 13 TYR B C 1
ATOM 1520 O O . TYR B 1 3 ? 46.593 21.725 31.432 1.00 38.58 13 TYR B O 1
ATOM 1529 N N . ALA B 1 4 ? 48.264 22.452 30.113 1.00 35.71 14 ALA B N 1
ATOM 1530 C CA . ALA B 1 4 ? 49.077 21.256 30.259 1.00 29.98 14 ALA B CA 1
ATOM 1531 C C . ALA B 1 4 ? 49.302 20.913 31.718 1.00 28.07 14 ALA B C 1
ATOM 1532 O O . ALA B 1 4 ? 49.030 19.791 32.136 1.00 28.26 14 ALA B O 1
ATOM 1534 N N . LEU B 1 5 ? 49.765 21.901 32.509 1.00 27.53 15 LEU B N 1
ATOM 1535 C CA . LEU B 1 5 ? 50.008 21.691 33.933 1.00 24.91 15 LEU B CA 1
ATOM 1536 C C . LEU B 1 5 ? 48.705 21.470 34.703 1.00 21.89 15 LEU B C 1
ATOM 1537 O O . LEU B 1 5 ? 48.707 20.641 35.595 1.00 24.72 15 LEU B O 1
ATOM 1542 N N . ALA B 1 6 ? 47.636 22.182 34.342 1.00 24.39 16 ALA B N 1
ATOM 1543 C CA . ALA B 1 6 ? 46.368 21.994 34.992 1.00 24.38 16 ALA B CA 1
ATOM 1544 C C . ALA B 1 6 ? 45.877 20.527 34.714 1.00 25.20 16 ALA B C 1
ATOM 1545 O O . ALA B 1 6 ? 45.324 19.903 35.603 1.00 22.66 16 ALA B O 1
ATOM 1547 N N . ARG B 1 7 ? 46.094 20.014 33.501 1.00 24.74 17 ARG B N 1
ATOM 1548 C CA . ARG B 1 7 ? 45.720 18.596 33.167 1.00 27.65 17 ARG B CA 1
ATOM 1549 C C . ARG B 1 7 ? 46.485 17.554 33.998 1.00 23.39 17 ARG B C 1
ATOM 1550 O O . ARG B 1 7 ? 45.890 16.615 34.478 1.00 23.09 17 ARG B O 1
ATOM 1558 N N . THR B 1 8 ? 47.786 17.740 34.187 1.00 23.04 18 THR B N 1
ATOM 1559 C CA . THR B 1 8 ? 48.581 16.845 35.039 1.00 22.38 18 THR B CA 1
ATOM 1560 C C . THR B 1 8 ? 48.070 16.829 36.477 1.00 22.55 18 THR B C 1
ATOM 1561 O O . THR B 1 8 ? 47.798 15.764 37.099 1.00 20.84 18 THR B O 1
ATOM 1565 N N . PHE B 1 9 ? 47.883 18.025 37.000 1.00 21.41 19 PHE B N 1
ATOM 1566 C CA . PHE B 1 9 ? 47.351 18.234 38.315 1.00 20.09 19 PHE B CA 1
ATOM 1567 C C . PHE B 1 9 ? 45.963 17.571 38.439 1.00 19.76 19 PHE B C 1
ATOM 1568 O O . PHE B 1 9 ? 45.705 16.864 39.462 1.00 21.64 19 PHE B O 1
ATOM 1576 N N . ALA B 1 10 ? 45.088 17.833 37.469 1.00 18.70 20 ALA B N 1
ATOM 1577 C CA . ALA B 1 10 ? 43.735 17.248 37.536 1.00 18.94 20 ALA B CA 1
ATOM 1578 C C . ALA B 1 10 ? 43.845 15.716 37.517 1.00 20.25 20 ALA B C 1
ATOM 1579 O O . ALA B 1 10 ? 43.114 15.023 38.268 1.00 21.40 20 ALA B O 1
ATOM 1581 N N . THR B 1 11 ? 44.708 15.176 36.651 1.00 20.70 21 THR B N 1
ATOM 1582 C CA . THR B 1 11 ? 44.898 13.704 36.553 1.00 21.49 21 THR B CA 1
ATOM 1583 C C . THR B 1 11 ? 45.356 13.087 37.851 1.00 24.86 21 THR B C 1
ATOM 1584 O O . THR B 1 11 ? 44.844 12.004 38.282 1.00 20.68 21 THR B O 1
ATOM 1588 N N . GLN B 1 12 ? 46.360 13.716 38.472 1.00 21.33 22 GLN B N 1
ATOM 1589 C CA . GLN B 1 12 ? 46.805 13.261 39.804 1.00 23.08 22 GLN B CA 1
ATOM 1590 C C . GLN B 1 12 ? 45.665 13.222 40.865 1.00 21.14 22 GLN B C 1
ATOM 1591 O O . GLN B 1 12 ? 45.502 12.241 41.574 1.00 19.78 22 GLN B O 1
ATOM 1597 N N . LYS B 1 13 ? 44.871 14.283 40.951 1.00 19.10 23 LYS B N 1
ATOM 1598 C CA . LYS B 1 13 ? 43.838 14.376 41.935 1.00 18.95 23 LYS B CA 1
ATOM 1599 C C . LYS B 1 13 ? 42.732 13.331 41.635 1.00 18.95 23 LYS B C 1
ATOM 1600 O O . LYS B 1 13 ? 42.280 12.613 42.565 1.00 18.35 23 LYS B O 1
ATOM 1606 N N . VAL B 1 14 ? 42.369 13.229 40.350 1.00 16.47 24 VAL B N 1
ATOM 1607 C CA . VAL B 1 14 ? 41.270 12.299 39.972 1.00 17.73 24 VAL B CA 1
ATOM 1608 C C . VAL B 1 14 ? 41.715 10.854 40.257 1.00 17.44 24 VAL B C 1
ATOM 1609 O O . VAL B 1 14 ? 40.933 10.029 40.809 1.00 18.05 24 VAL B O 1
ATOM 1613 N N . SER B 1 15 ? 42.939 10.514 39.861 1.00 17.22 25 SER B N 1
ATOM 1614 C CA . SER B 1 15 ? 43.482 9.192 40.151 1.00 19.56 25 SER B CA 1
ATOM 1615 C C . SER B 1 15 ? 43.476 8.828 41.631 1.00 22.57 25 SER B C 1
ATOM 1616 O O . SER B 1 15 ? 43.246 7.645 42.010 1.00 19.82 25 SER B O 1
ATOM 1619 N N . LEU B 1 16 ? 43.875 9.797 42.458 1.00 20.28 26 LEU B N 1
ATOM 1620 C CA . LEU B 1 16 ? 43.862 9.587 43.876 1.00 21.85 26 LEU B CA 1
ATOM 1621 C C . LEU B 1 16 ? 42.424 9.263 44.337 1.00 21.23 26 LEU B C 1
ATOM 1622 O O . LEU B 1 16 ? 42.213 8.323 45.100 1.00 20.60 26 LEU B O 1
ATOM 1627 N N . GLU B 1 17 ? 41.493 10.100 43.947 1.00 19.49 27 GLU B N 1
ATOM 1628 C CA . GLU B 1 17 ? 40.114 9.930 44.361 1.00 18.20 27 GLU B CA 1
ATOM 1629 C C . GLU B 1 17 ? 39.600 8.549 43.926 1.00 17.44 27 GLU B C 1
ATOM 1630 O O . GLU B 1 17 ? 39.052 7.824 44.759 1.00 16.65 27 GLU B O 1
ATOM 1636 N N . GLU B 1 18 ? 39.849 8.147 42.679 1.00 18.08 28 GLU B N 1
ATOM 1637 C CA . GLU B 1 18 ? 39.410 6.852 42.185 1.00 17.63 28 GLU B CA 1
ATOM 1638 C C . GLU B 1 18 ? 40.049 5.718 43.024 1.00 18.81 28 GLU B C 1
ATOM 1639 O O . GLU B 1 18 ? 39.379 4.760 43.419 1.00 17.20 28 GLU B O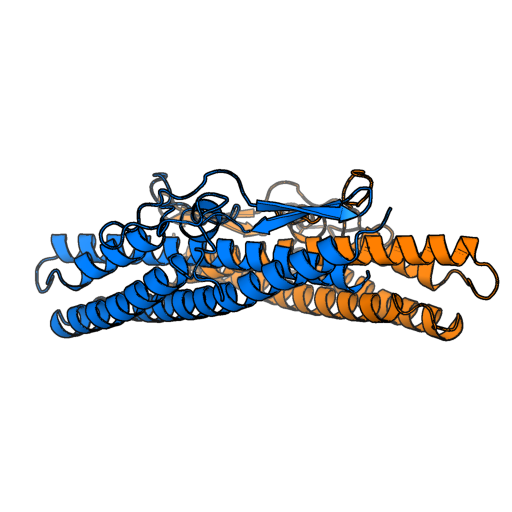 1
ATOM 1645 N N . SER B 1 19 ? 41.316 5.885 43.366 1.00 17.51 29 SER B N 1
ATOM 1646 C CA . SER B 1 19 ? 41.941 4.849 44.195 1.00 18.51 29 SER B CA 1
ATOM 1647 C C . SER B 1 19 ? 41.299 4.662 45.635 1.00 18.09 29 SER B C 1
ATOM 1648 O O . SER B 1 19 ? 41.018 3.528 46.102 1.00 19.25 29 SER B O 1
ATOM 1651 N N . VAL B 1 20 ? 40.913 5.784 46.247 1.00 16.31 30 VAL B N 1
ATOM 1652 C CA . VAL B 1 20 ? 40.190 5.740 47.515 1.00 14.83 30 VAL B CA 1
ATOM 1653 C C . VAL B 1 20 ? 38.748 5.241 47.291 1.00 15.03 30 VAL B C 1
ATOM 1654 O O . VAL B 1 20 ? 38.258 4.400 48.064 1.00 13.48 30 VAL B O 1
ATOM 1658 N N . LEU B 1 21 ? 38.075 5.732 46.255 1.00 14.20 31 LEU B N 1
ATOM 1659 C CA . LEU B 1 21 ? 36.650 5.309 46.067 1.00 14.80 31 LEU B CA 1
ATOM 1660 C C . LEU B 1 21 ? 36.521 3.832 45.709 1.00 15.66 31 LEU B C 1
ATOM 1661 O O . LEU B 1 21 ? 35.498 3.218 45.967 1.00 16.80 31 LEU B O 1
ATOM 1666 N N . SER B 1 22 ? 37.552 3.267 45.101 1.00 15.03 32 SER B N 1
ATOM 1667 C CA . SER B 1 22 ? 37.569 1.823 44.867 1.00 14.78 32 SER B CA 1
ATOM 1668 C C . SER B 1 22 ? 37.632 1.049 46.223 1.00 14.10 32 SER B C 1
ATOM 1669 O O . SER B 1 22 ? 36.958 0.017 46.413 1.00 12.27 32 SER B O 1
ATOM 1672 N N . GLN B 1 23 ? 38.417 1.552 47.145 1.00 12.83 33 GLN B N 1
ATOM 1673 C CA . GLN B 1 23 ? 38.534 0.957 48.526 1.00 14.44 33 GLN B CA 1
ATOM 1674 C C . GLN B 1 23 ? 37.169 1.174 49.216 1.00 14.27 33 GLN B C 1
ATOM 1675 O O . GLN B 1 23 ? 36.689 0.235 49.839 1.00 15.31 33 GLN B O 1
ATOM 1681 N N . VAL B 1 24 ? 36.545 2.339 49.008 1.00 14.89 34 VAL B N 1
ATOM 1682 C CA . VAL B 1 24 ? 35.184 2.608 49.600 1.00 13.84 34 VAL B CA 1
ATOM 1683 C C . VAL B 1 24 ? 34.154 1.564 48.996 1.00 14.50 34 VAL B C 1
ATOM 1684 O O . VAL B 1 24 ? 33.407 0.963 49.733 1.00 14.55 34 VAL B O 1
ATOM 1688 N N . THR B 1 25 ? 34.188 1.345 47.700 1.00 13.44 35 THR B N 1
ATOM 1689 C CA . THR B 1 25 ? 33.285 0.391 47.036 1.00 14.60 35 THR B CA 1
ATOM 1690 C C . THR B 1 25 ? 33.391 -1.030 47.634 1.00 13.64 35 THR B C 1
ATOM 1691 O O . THR B 1 25 ? 32.384 -1.696 47.961 1.00 12.90 35 THR B O 1
ATOM 1695 N N . THR B 1 26 ? 34.627 -1.484 47.744 1.00 12.52 36 THR B N 1
ATOM 1696 C CA . THR B 1 26 ? 34.889 -2.814 48.262 1.00 13.88 36 THR B CA 1
ATOM 1697 C C . THR B 1 26 ? 34.381 -2.950 49.709 1.00 13.57 36 THR B C 1
ATOM 1698 O O . THR B 1 26 ? 33.722 -3.916 50.034 1.00 14.25 36 THR B O 1
ATOM 1702 N N . ALA B 1 27 ? 34.678 -1.954 50.534 1.00 12.00 37 ALA B N 1
ATOM 1703 C CA . ALA B 1 27 ? 34.171 -1.930 51.896 1.00 13.04 37 ALA B CA 1
ATOM 1704 C C . ALA B 1 27 ? 32.634 -2.012 51.958 1.00 13.54 37 ALA B C 1
ATOM 1705 O O . ALA B 1 27 ? 32.038 -2.722 52.807 1.00 15.49 37 ALA B O 1
ATOM 1707 N N . ILE B 1 28 ? 31.948 -1.199 51.130 1.00 13.68 38 ILE B N 1
ATOM 1708 C CA . ILE B 1 28 ? 30.476 -1.157 51.173 1.00 12.72 38 ILE B CA 1
ATOM 1709 C C . ILE B 1 28 ? 29.972 -2.540 50.769 1.00 15.33 38 ILE B C 1
ATOM 1710 O O . ILE B 1 28 ? 29.088 -3.068 51.384 1.00 13.94 38 ILE B O 1
ATOM 1715 N N . GLN B 1 29 ? 30.586 -3.132 49.749 1.00 15.28 39 GLN B N 1
ATOM 1716 C CA . GLN B 1 29 ? 30.203 -4.489 49.293 1.00 16.73 39 GLN B CA 1
ATOM 1717 C C . GLN B 1 29 ? 30.436 -5.576 50.378 1.00 17.69 39 GLN B C 1
ATOM 1718 O O . GLN B 1 29 ? 29.611 -6.503 50.543 1.00 18.24 39 GLN B O 1
ATOM 1724 N N . THR B 1 30 ? 31.494 -5.465 51.158 1.00 15.15 40 THR B N 1
ATOM 1725 C CA . THR B 1 30 ? 31.690 -6.345 52.314 1.00 17.97 40 THR B CA 1
ATOM 1726 C C . THR B 1 30 ? 30.622 -6.124 53.355 1.00 17.13 40 THR B C 1
ATOM 1727 O O . THR B 1 30 ? 30.052 -7.129 53.820 1.00 17.05 40 THR B O 1
ATOM 1731 N N . ALA B 1 31 ? 30.330 -4.850 53.676 1.00 14.22 41 ALA B N 1
ATOM 1732 C CA . ALA B 1 31 ? 29.246 -4.561 54.640 1.00 16.20 41 ALA B CA 1
ATOM 1733 C C . ALA B 1 31 ? 27.914 -5.144 54.115 1.00 15.15 41 ALA B C 1
ATOM 1734 O O . ALA B 1 31 ? 27.187 -5.757 54.868 1.00 17.54 41 ALA B O 1
ATOM 1736 N N . GLN B 1 32 ? 27.711 -5.118 52.809 1.00 15.16 42 GLN B N 1
ATOM 1737 C CA . GLN B 1 32 ? 26.429 -5.655 52.272 1.00 15.20 42 GLN B CA 1
AT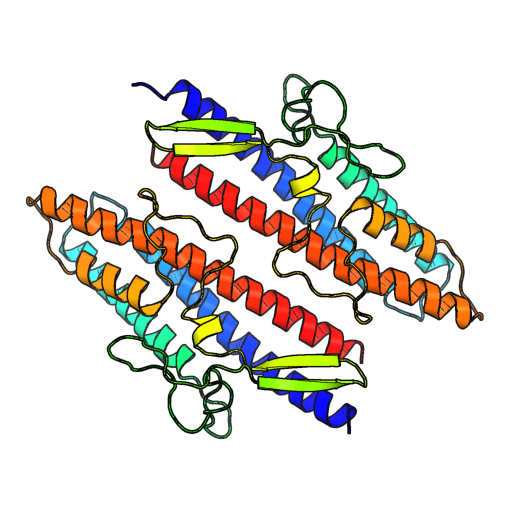OM 1738 C C . GLN B 1 32 ? 26.302 -7.116 52.482 1.00 16.82 42 GLN B C 1
ATOM 1739 O O . GLN B 1 32 ? 25.184 -7.616 52.708 1.00 14.25 42 GLN B O 1
ATOM 1745 N N . GLU B 1 33 ? 27.434 -7.829 52.334 1.00 16.05 43 GLU B N 1
ATOM 1746 C CA . GLU B 1 33 ? 27.423 -9.250 52.488 1.00 20.32 43 GLU B CA 1
ATOM 1747 C C . GLU B 1 33 ? 27.187 -9.635 53.993 1.00 18.31 43 GLU B C 1
ATOM 1748 O O . GLU B 1 33 ? 26.439 -10.580 54.303 1.00 19.36 43 GLU B O 1
ATOM 1754 N N . LYS B 1 34 ? 27.783 -8.878 54.907 1.00 16.02 44 LYS B N 1
ATOM 1755 C CA . LYS B 1 34 ? 27.521 -9.097 56.309 1.00 18.68 44 LYS B CA 1
ATOM 1756 C C . LYS B 1 34 ? 26.010 -8.865 56.592 1.00 16.22 44 LYS B C 1
ATOM 1757 O O . LYS B 1 34 ? 25.431 -9.535 57.443 1.00 17.67 44 LYS B O 1
ATOM 1763 N N . ILE B 1 35 ? 25.426 -7.855 55.985 1.00 16.19 45 ILE B N 1
ATOM 1764 C CA . ILE B 1 35 ? 23.994 -7.563 56.198 1.00 13.84 45 ILE B CA 1
ATOM 1765 C C . ILE B 1 35 ? 23.108 -8.659 55.617 1.00 16.10 45 ILE B C 1
ATOM 1766 O O . ILE B 1 35 ? 22.113 -9.013 56.257 1.00 16.52 45 ILE B O 1
ATOM 1771 N N . VAL B 1 36 ? 23.492 -9.216 54.455 1.00 15.84 46 VAL B N 1
ATOM 1772 C CA . VAL B 1 36 ? 22.754 -10.419 53.947 1.00 16.37 46 VAL B CA 1
ATOM 1773 C C . VAL B 1 36 ? 22.820 -11.541 55.019 1.00 16.94 46 VAL B C 1
ATOM 1774 O O . VAL B 1 36 ? 21.790 -12.124 55.340 1.00 20.71 46 VAL B O 1
ATOM 1778 N N . TYR B 1 37 ? 24.011 -11.854 55.500 1.00 17.43 47 TYR B N 1
ATOM 1779 C CA . TYR B 1 37 ? 24.101 -12.923 56.512 1.00 19.33 47 TYR B CA 1
ATOM 1780 C C . TYR B 1 37 ? 23.263 -12.562 57.719 1.00 21.11 47 TYR B C 1
ATOM 1781 O O . TYR B 1 37 ? 22.673 -13.454 58.303 1.00 23.32 47 TYR B O 1
ATOM 1790 N N . ALA B 1 38 ? 23.195 -11.260 58.079 1.00 19.26 48 ALA B N 1
ATOM 1791 C CA . ALA B 1 38 ? 22.443 -10.833 59.263 1.00 21.08 48 ALA B CA 1
ATOM 1792 C C . ALA B 1 38 ? 20.947 -11.032 59.093 1.00 22.83 48 ALA B C 1
ATOM 1793 O O . ALA B 1 38 ? 20.229 -11.032 60.073 1.00 22.70 48 ALA B O 1
ATOM 1795 N N . GLY B 1 39 ? 20.465 -11.158 57.863 1.00 23.05 49 GLY B N 1
ATOM 1796 C CA . GLY B 1 39 ? 19.034 -11.235 57.606 1.00 26.60 49 GLY B CA 1
ATOM 1797 C C . GLY B 1 39 ? 18.529 -12.643 57.791 1.00 31.84 49 GLY B C 1
ATOM 1798 O O . GLY B 1 39 ? 17.327 -12.883 57.704 1.00 33.44 49 GLY B O 1
ATOM 1799 N N . ASN B 1 40 ? 19.433 -13.586 58.056 1.00 36.24 50 ASN B N 1
ATOM 1800 C CA . ASN B 1 40 ? 19.075 -14.964 58.447 1.00 33.20 50 ASN B CA 1
ATOM 1801 C C . ASN B 1 40 ? 18.440 -15.019 59.850 1.00 39.20 50 ASN B C 1
ATOM 1802 O O . AS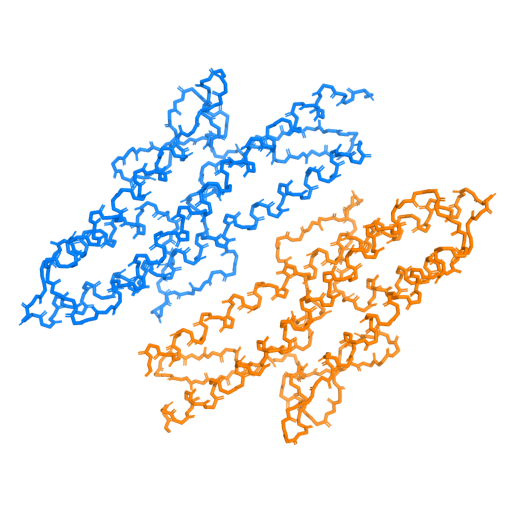N B 1 40 ? 19.112 -14.751 60.859 1.00 31.96 50 ASN B O 1
ATOM 1807 N N . GLY B 1 41 ? 17.159 -15.417 59.908 1.00 35.64 51 GLY B N 1
ATOM 1808 C CA . GLY B 1 41 ? 16.392 -15.390 61.156 1.00 39.48 51 GLY B CA 1
ATOM 1809 C C . GLY B 1 41 ? 16.685 -16.581 62.072 1.00 42.31 51 GLY B C 1
ATOM 1810 O O . GLY B 1 41 ? 16.077 -16.712 63.148 1.00 44.90 51 GLY B O 1
ATOM 1811 N N . THR B 1 42 ? 17.618 -17.448 61.681 1.00 39.02 52 THR B N 1
ATOM 1812 C CA . THR B 1 42 ? 18.030 -18.516 62.603 1.00 39.21 52 THR B CA 1
ATOM 1813 C C . THR B 1 42 ? 19.279 -18.212 63.455 1.00 38.43 52 THR B C 1
ATOM 1814 O O . THR B 1 42 ? 19.723 -19.068 64.206 1.00 36.40 52 THR B O 1
ATOM 1818 N N . LEU B 1 43 ? 19.827 -16.986 63.390 1.00 35.39 53 LEU B N 1
ATOM 1819 C CA . LEU B 1 43 ? 21.103 -16.695 64.098 1.00 30.85 53 LEU B CA 1
ATOM 1820 C C . LEU B 1 43 ? 20.984 -16.517 65.613 1.00 29.02 53 LEU B C 1
ATOM 1821 O O . LEU B 1 43 ? 20.088 -15.818 66.102 1.00 30.53 53 LEU B O 1
ATOM 1826 N N . SER B 1 44 ? 21.943 -17.083 66.318 1.00 28.55 54 SER B N 1
ATOM 1827 C CA . SER B 1 44 ? 21.992 -16.952 67.770 1.00 32.82 54 SER B CA 1
ATOM 1828 C C . SER B 1 44 ? 22.382 -15.520 68.110 1.00 32.33 54 SER B C 1
ATOM 1829 O O . SER B 1 44 ? 22.906 -14.809 67.247 1.00 27.18 54 SER B O 1
ATOM 1832 N N . ASP B 1 45 ? 22.144 -15.096 69.345 1.00 32.35 55 ASP B N 1
ATOM 1833 C CA . ASP B 1 45 ? 22.559 -13.757 69.754 1.00 30.36 55 ASP B CA 1
ATOM 1834 C C . ASP B 1 45 ? 24.039 -13.620 69.730 1.00 28.19 55 ASP B C 1
ATOM 1835 O O . ASP B 1 45 ? 24.532 -12.557 69.340 1.00 25.22 55 ASP B O 1
ATOM 1840 N N . ASP B 1 46 ? 24.780 -14.678 70.065 1.00 27.14 56 ASP B N 1
ATOM 1841 C CA . ASP B 1 46 ? 26.271 -14.626 69.914 1.00 31.08 56 ASP B CA 1
ATOM 1842 C C . ASP B 1 46 ? 26.732 -14.512 68.462 1.00 30.09 56 ASP B C 1
ATOM 1843 O O . ASP B 1 46 ? 27.736 -13.889 68.177 1.00 30.81 56 ASP B O 1
ATOM 1848 N N . ASP B 1 47 ? 25.997 -15.122 67.540 1.00 31.12 57 ASP B N 1
ATOM 1849 C CA . ASP B 1 47 ? 26.398 -15.030 66.144 1.00 31.23 57 ASP B CA 1
ATOM 1850 C C . ASP B 1 47 ? 26.039 -13.610 65.624 1.00 26.40 57 ASP B C 1
ATOM 1851 O O . ASP B 1 47 ? 26.787 -13.061 64.785 1.00 25.98 57 ASP B O 1
ATOM 1856 N N . ARG B 1 48 ? 24.935 -13.038 66.136 1.00 23.90 58 ARG B N 1
ATOM 1857 C CA . ARG B 1 48 ? 24.527 -11.670 65.722 1.00 24.74 58 ARG B CA 1
ATOM 1858 C C . ARG B 1 48 ? 25.535 -10.635 66.226 1.00 24.11 58 ARG B C 1
ATOM 1859 O O . ARG B 1 48 ? 25.999 -9.806 65.478 1.00 22.76 58 ARG B O 1
ATOM 1867 N N . ALA B 1 49 ? 25.913 -10.742 67.501 1.00 21.25 59 ALA B N 1
ATOM 1868 C CA . ALA B 1 49 ? 26.930 -9.857 68.063 1.00 24.09 59 ALA B CA 1
ATOM 1869 C C . ALA B 1 49 ? 28.264 -9.944 67.316 1.00 25.77 59 ALA B C 1
ATOM 1870 O O . ALA B 1 49 ? 28.919 -8.901 67.150 1.00 24.48 59 ALA B O 1
ATOM 1872 N N . SER B 1 50 ? 28.698 -11.136 66.881 1.00 26.19 60 SER B N 1
ATOM 1873 C CA . SER B 1 50 ? 29.877 -11.298 65.988 1.00 28.68 60 SER B CA 1
ATOM 1874 C C . SER B 1 50 ? 29.794 -10.573 64.642 1.00 26.12 60 SER B C 1
ATOM 1875 O O . SER B 1 50 ? 30.809 -10.000 64.213 1.00 25.07 60 SER B O 1
ATOM 1878 N N . LEU B 1 51 ? 28.646 -10.699 63.947 1.00 22.91 61 LEU B N 1
ATOM 1879 C CA . LEU B 1 51 ? 28.387 -9.900 62.745 1.00 21.26 61 LEU B CA 1
ATOM 1880 C C . LEU B 1 51 ? 28.482 -8.397 63.081 1.00 20.34 61 LEU B C 1
ATOM 1881 O O . LEU B 1 51 ? 29.026 -7.645 62.306 1.00 21.93 61 LEU B O 1
ATOM 1886 N N . ALA B 1 52 ? 28.014 -7.971 64.254 1.00 18.49 62 ALA B N 1
ATOM 1887 C CA . ALA B 1 52 ? 28.110 -6.542 64.640 1.00 21.98 62 ALA B CA 1
ATOM 1888 C C . ALA B 1 52 ? 29.543 -6.033 64.683 1.00 21.08 62 ALA B C 1
ATOM 1889 O O . ALA B 1 52 ? 29.829 -4.913 64.185 1.00 20.73 62 ALA B O 1
ATOM 1891 N N . THR B 1 53 ? 30.414 -6.825 65.293 1.00 21.23 63 THR B N 1
ATOM 1892 C CA . THR B 1 53 ? 31.821 -6.569 65.422 1.00 25.20 63 THR B CA 1
ATOM 1893 C C . THR B 1 53 ? 32.528 -6.497 64.060 1.00 24.43 63 THR B C 1
ATOM 1894 O O . THR B 1 53 ? 33.282 -5.591 63.805 1.00 22.81 63 THR B O 1
ATOM 1898 N N . ASP B 1 54 ? 32.263 -7.453 63.188 1.00 23.93 64 ASP B N 1
ATOM 1899 C CA . ASP B 1 54 ? 32.681 -7.364 61.785 1.00 25.85 64 ASP B CA 1
ATOM 1900 C C . ASP B 1 54 ? 32.274 -6.066 61.119 1.00 19.94 64 ASP B C 1
ATOM 1901 O O . ASP B 1 54 ? 33.131 -5.432 60.510 1.00 20.35 64 ASP B O 1
ATOM 1906 N N . LEU B 1 55 ? 30.972 -5.698 61.224 1.00 16.84 65 LEU B N 1
ATOM 1907 C CA . LEU B 1 55 ? 30.429 -4.464 60.627 1.00 16.83 65 LEU B CA 1
ATOM 1908 C C . LEU B 1 55 ? 31.133 -3.254 61.233 1.00 15.98 65 LEU B C 1
ATOM 1909 O O . LEU B 1 55 ? 31.392 -2.264 60.545 1.00 18.71 65 LEU B O 1
ATOM 1914 N N . GLN B 1 56 ? 31.415 -3.294 62.557 1.00 15.35 66 GLN B N 1
ATOM 1915 C CA . GLN B 1 56 ? 32.136 -2.223 63.171 1.00 16.21 66 GLN B CA 1
ATOM 1916 C C . GLN B 1 56 ? 33.498 -2.030 62.566 1.00 16.14 66 GLN B C 1
ATOM 1917 O O . GLN B 1 56 ? 33.927 -0.904 62.374 1.00 17.76 66 GLN B O 1
ATOM 1923 N N . GLY B 1 57 ? 34.215 -3.124 62.278 1.00 17.38 67 GLY B N 1
ATOM 1924 C CA . GLY B 1 57 ? 35.531 -3.038 61.625 1.00 16.42 67 GLY B CA 1
ATOM 1925 C C . GLY B 1 57 ? 35.377 -2.378 60.280 1.00 15.67 67 GLY B C 1
ATOM 1926 O O . GLY B 1 57 ? 36.185 -1.545 59.929 1.00 16.14 67 GLY B O 1
ATOM 1927 N N . ILE B 1 58 ? 34.297 -2.696 59.525 1.00 14.70 68 ILE B N 1
ATOM 1928 C CA . ILE B 1 58 ? 34.162 -2.119 58.186 1.00 13.76 68 ILE B CA 1
ATOM 1929 C C . ILE B 1 58 ? 33.757 -0.602 58.281 1.00 14.53 68 ILE B C 1
ATOM 1930 O O . ILE B 1 58 ? 34.315 0.219 57.590 1.00 15.34 68 ILE B O 1
ATOM 1935 N N . ARG B 1 59 ? 32.863 -0.234 59.217 1.00 15.44 69 ARG B N 1
ATOM 1936 C CA . ARG B 1 59 ? 32.482 1.199 59.461 1.00 15.87 69 ARG B CA 1
ATOM 1937 C C . ARG B 1 59 ? 33.781 1.935 59.853 1.00 15.35 69 ARG B C 1
ATOM 1938 O O . ARG B 1 59 ? 34.032 3.022 59.375 1.00 12.90 69 ARG B O 1
ATOM 1946 N N . ASP B 1 60 ? 34.635 1.322 60.701 1.00 16.30 70 ASP B N 1
ATOM 1947 C CA . ASP B 1 60 ? 35.917 1.997 61.093 1.00 17.29 70 ASP B CA 1
ATOM 1948 C C . ASP B 1 60 ? 36.768 2.262 59.866 1.00 16.07 70 ASP B C 1
ATOM 1949 O O . ASP B 1 60 ? 37.378 3.301 59.751 1.00 16.13 70 ASP B O 1
ATOM 1954 N N . GLN B 1 61 ? 36.862 1.303 58.968 1.00 15.30 71 GLN B N 1
ATOM 1955 C CA . GLN B 1 61 ? 37.664 1.418 57.790 1.00 16.64 71 GLN B CA 1
ATOM 1956 C C . GLN B 1 61 ? 37.094 2.525 56.887 1.00 15.35 71 GLN B C 1
ATOM 1957 O O . GLN B 1 61 ? 37.853 3.284 56.306 1.00 15.41 71 GLN B O 1
ATOM 1963 N N . LEU B 1 62 ? 35.770 2.532 56.774 1.00 13.31 72 LEU B N 1
ATOM 1964 C CA . LEU B 1 62 ? 35.100 3.548 55.903 1.00 13.34 72 LEU B CA 1
ATOM 1965 C C . LEU B 1 62 ? 35.346 4.943 56.504 1.00 13.71 72 LEU B C 1
ATOM 1966 O O . LEU B 1 62 ? 35.614 5.855 55.783 1.00 14.39 72 LEU B O 1
ATOM 1971 N N . MET B 1 63 ? 35.341 5.083 57.841 1.00 14.71 73 MET B N 1
ATOM 1972 C CA . MET B 1 63 ? 35.656 6.374 58.452 1.00 14.83 73 MET B CA 1
ATOM 1973 C C . MET B 1 63 ? 37.078 6.811 58.182 1.00 14.99 73 MET B C 1
ATOM 1974 O O . MET B 1 63 ? 37.312 7.975 57.857 1.00 16.64 73 MET B O 1
ATOM 1979 N N . ASN B 1 64 ? 38.032 5.889 58.225 1.00 15.83 74 ASN B N 1
ATOM 1980 C CA . ASN B 1 64 ? 39.402 6.256 57.885 1.00 16.88 74 ASN B CA 1
ATOM 1981 C C . ASN B 1 64 ? 39.521 6.707 56.395 1.00 17.49 74 ASN B C 1
ATOM 1982 O O . ASN B 1 64 ? 40.248 7.656 56.079 1.00 16.68 74 ASN B O 1
ATOM 1987 N N . LEU B 1 65 ? 38.761 6.032 55.534 1.00 16.36 75 LEU B N 1
ATOM 1988 C CA . LEU B 1 65 ? 38.771 6.370 54.118 1.00 15.91 75 LEU B CA 1
ATOM 1989 C C . LEU B 1 65 ? 38.076 7.716 53.909 1.00 15.26 75 LEU B C 1
ATOM 1990 O O . LEU B 1 65 ? 38.608 8.502 53.183 1.00 18.10 75 LEU B O 1
ATOM 1995 N N . ALA B 1 66 ? 36.978 8.007 54.637 1.00 14.15 76 ALA B N 1
ATOM 1996 C CA . ALA B 1 66 ? 36.217 9.298 54.508 1.00 14.60 76 ALA B CA 1
ATOM 1997 C C . ALA B 1 66 ? 37.082 10.509 54.967 1.00 16.73 76 ALA B C 1
ATOM 1998 O O . ALA B 1 66 ? 37.014 11.601 54.388 1.00 16.70 76 ALA B O 1
ATOM 2000 N N . ASN B 1 67 ? 37.896 10.269 55.985 1.00 17.21 77 ASN B N 1
ATOM 2001 C CA . ASN B 1 67 ? 38.922 11.239 56.446 1.00 17.11 77 ASN B CA 1
ATOM 2002 C C . ASN B 1 67 ? 40.323 10.988 55.841 1.00 17.61 77 ASN B C 1
ATOM 2003 O O . ASN B 1 67 ? 41.370 11.421 56.446 1.00 19.52 77 ASN B O 1
ATOM 2008 N N . SER B 1 68 ? 40.398 10.457 54.612 1.00 18.43 78 SER B N 1
ATOM 2009 C CA . SER B 1 68 ? 41.723 10.258 53.892 1.00 19.21 78 SER B CA 1
ATOM 2010 C C . SER B 1 68 ? 42.438 11.617 53.639 1.00 18.94 78 SER B C 1
ATOM 2011 O O . SER B 1 68 ? 41.780 12.643 53.308 1.00 17.89 78 SER B O 1
ATOM 2014 N N . THR B 1 69 ? 43.747 11.641 53.715 1.00 19.89 79 THR B N 1
ATOM 2015 C CA . THR B 1 69 ? 44.494 12.862 53.346 1.00 22.74 79 THR B CA 1
ATOM 2016 C C . THR B 1 69 ? 45.348 12.570 52.108 1.00 27.13 79 THR B C 1
ATOM 2017 O O . THR B 1 69 ? 45.590 11.421 51.832 1.00 26.87 79 THR B O 1
ATOM 2021 N N . ASP B 1 70 ? 45.818 13.593 51.369 1.00 25.95 80 ASP B N 1
ATOM 2022 C CA . ASP B 1 70 ? 46.768 13.304 50.269 1.00 25.56 80 ASP B CA 1
ATOM 2023 C C . ASP B 1 70 ? 48.212 13.293 50.840 1.00 29.53 80 ASP B C 1
ATOM 2024 O O . ASP B 1 70 ? 48.415 13.335 52.047 1.00 30.61 80 ASP B O 1
ATOM 2029 N N . GLY B 1 71 ? 49.207 13.246 49.950 1.00 35.99 81 GLY B N 1
ATOM 2030 C CA . GLY B 1 71 ? 50.627 13.193 50.342 1.00 43.22 81 GLY B CA 1
ATOM 2031 C C . GLY B 1 71 ? 51.093 14.398 51.130 1.00 45.60 81 GLY B C 1
ATOM 2032 O O . GLY B 1 71 ? 52.083 14.312 51.847 1.00 50.78 81 GLY B O 1
ATOM 2033 N N . ASN B 1 72 ? 50.355 15.505 51.042 1.00 43.52 82 ASN B N 1
ATOM 2034 C CA . ASN B 1 72 ? 50.707 16.728 51.786 1.00 44.73 82 ASN B CA 1
ATOM 2035 C C . ASN B 1 72 ? 49.848 17.004 52.998 1.00 38.83 82 ASN B C 1
ATOM 2036 O O . ASN B 1 72 ? 49.857 18.108 53.510 1.00 41.24 82 ASN B O 1
ATOM 2041 N N . GLY B 1 73 ? 49.077 16.013 53.445 1.00 34.94 83 GLY B N 1
ATOM 2042 C CA . GLY B 1 73 ? 48.283 16.169 54.658 1.00 32.96 83 GLY B CA 1
ATOM 2043 C C . GLY B 1 73 ? 46.929 16.864 54.469 1.00 32.91 83 GLY B C 1
ATOM 2044 O O . GLY B 1 73 ? 46.248 17.146 55.475 1.00 34.88 83 GLY B O 1
ATOM 2045 N N . ARG B 1 74 ? 46.520 17.147 53.228 1.00 29.94 84 ARG B N 1
ATOM 2046 C CA . ARG B 1 74 ? 45.241 17.853 53.069 1.00 28.51 84 ARG B CA 1
ATOM 2047 C C . ARG B 1 74 ? 44.126 16.804 52.964 1.00 23.67 84 ARG B C 1
ATOM 2048 O O . ARG B 1 74 ? 44.315 15.755 52.317 1.00 21.36 84 ARG B O 1
ATOM 2056 N N . TYR B 1 75 ? 42.983 17.111 53.583 1.00 19.84 85 TYR B N 1
ATOM 2057 C CA . TYR B 1 75 ? 41.847 16.140 53.496 1.00 20.03 85 TYR B CA 1
ATOM 2058 C C . TYR B 1 75 ? 41.226 16.129 52.112 1.00 21.80 85 TYR B C 1
ATOM 2059 O O . TYR B 1 75 ? 41.087 17.199 51.482 1.00 23.05 85 TYR B O 1
ATOM 2068 N N . ILE B 1 76 ? 40.895 14.932 51.583 1.00 20.96 86 ILE B N 1
ATOM 2069 C CA . ILE B 1 76 ? 40.535 14.905 50.147 1.00 19.17 86 ILE B CA 1
ATOM 2070 C C . ILE B 1 76 ? 39.012 14.948 49.924 1.00 18.54 86 ILE B C 1
ATOM 2071 O O . ILE B 1 76 ? 38.554 15.157 48.784 1.00 19.60 86 ILE B O 1
ATOM 2076 N N . PHE B 1 77 ? 38.242 14.683 50.987 1.00 15.87 87 PHE B N 1
ATOM 2077 C CA . PHE B 1 77 ? 36.764 14.714 50.897 1.00 16.18 87 PHE B CA 1
ATOM 2078 C C . PHE B 1 77 ? 36.206 15.865 51.736 1.00 16.63 87 PHE B C 1
ATOM 2079 O O . PHE B 1 77 ? 35.142 15.784 52.337 1.00 17.82 87 PHE B O 1
ATOM 2087 N N . ALA B 1 78 ? 36.953 16.984 51.762 1.00 19.41 88 ALA B N 1
ATOM 2088 C CA . ALA B 1 78 ? 36.486 18.094 52.560 1.00 19.42 88 ALA B CA 1
ATOM 2089 C C . ALA B 1 78 ? 36.148 19.360 51.675 1.00 20.17 88 ALA B C 1
ATOM 2090 O O . ALA B 1 78 ? 35.982 20.449 52.219 1.00 20.00 88 ALA B O 1
ATOM 2092 N N . GLY B 1 79 ? 36.020 19.180 50.357 1.00 21.29 89 GLY B N 1
ATOM 2093 C CA . GLY B 1 79 ? 35.934 20.316 49.382 1.00 21.42 89 GLY B CA 1
ATOM 2094 C C . GLY B 1 79 ? 37.201 21.156 49.608 1.00 24.46 89 GLY B C 1
ATOM 2095 O O . GLY B 1 79 ? 38.296 20.637 49.704 1.00 22.51 89 GLY B O 1
ATOM 2096 N N . TYR B 1 80 ? 37.015 22.457 49.724 1.00 24.24 90 TYR B N 1
ATOM 2097 C CA . TYR B 1 80 ? 38.117 23.414 49.910 1.00 26.59 90 TYR B CA 1
ATOM 2098 C C . TYR B 1 80 ? 38.523 23.594 51.370 1.00 27.64 90 TYR B C 1
ATOM 2099 O O . TYR B 1 80 ? 39.582 24.213 51.640 1.00 27.30 90 TYR B O 1
ATOM 2108 N N . LYS B 1 81 ? 37.730 23.053 52.290 1.00 25.25 91 LYS B N 1
ATOM 2109 C CA . LYS B 1 81 ? 38.019 23.122 53.758 1.00 23.85 91 LYS B CA 1
ATOM 2110 C C . LYS B 1 81 ? 39.021 22.019 54.232 1.00 25.12 91 LYS B C 1
ATOM 2111 O O . LYS B 1 81 ? 38.723 21.157 55.060 1.00 24.35 91 LYS B O 1
ATOM 2117 N N . THR B 1 82 ? 40.238 22.095 53.716 1.00 25.25 92 THR B N 1
ATOM 2118 C CA . THR B 1 82 ? 41.136 20.900 53.642 1.00 26.68 92 THR B CA 1
ATOM 2119 C C . THR B 1 82 ? 42.034 20.746 54.868 1.00 26.84 92 THR B C 1
ATOM 2120 O O . THR B 1 82 ? 42.849 19.797 54.950 1.00 26.20 92 THR B O 1
ATOM 2124 N N . GLU B 1 83 ? 41.906 21.685 55.805 1.00 26.34 93 GLU B N 1
ATOM 2125 C CA . GLU B 1 83 ? 42.776 21.772 57.002 1.00 34.59 93 GLU B CA 1
ATOM 2126 C C . GLU B 1 83 ? 42.284 20.910 58.206 1.00 33.29 93 GLU B C 1
ATOM 2127 O O . GLU B 1 83 ? 43.018 20.713 59.176 1.00 33.95 93 GLU B O 1
ATOM 2129 N N . ALA B 1 84 ? 41.042 20.417 58.145 1.00 27.63 94 ALA B N 1
ATOM 2130 C CA . ALA B 1 84 ? 40.477 19.628 59.256 1.00 25.45 94 ALA B CA 1
ATOM 2131 C C . ALA B 1 84 ? 39.733 18.430 58.713 1.00 24.07 94 ALA B C 1
ATOM 2132 O O . ALA B 1 84 ? 39.205 18.479 57.577 1.00 23.83 94 ALA B O 1
ATOM 2134 N N . ALA B 1 85 ? 39.701 17.377 59.524 1.00 21.85 95 ALA B N 1
ATOM 2135 C CA . ALA B 1 85 ? 39.012 16.160 59.132 1.00 20.84 95 ALA B CA 1
ATOM 2136 C C . ALA B 1 85 ? 37.552 16.519 58.876 1.00 23.27 95 ALA B C 1
ATOM 2137 O O . ALA B 1 85 ? 36.896 17.061 59.768 1.00 23.85 95 ALA B O 1
ATOM 2139 N N . PRO B 1 86 ? 37.012 16.099 57.721 1.00 19.71 96 PRO B N 1
ATOM 2140 C CA . PRO B 1 86 ? 35.614 16.422 57.464 1.00 20.66 96 PRO B CA 1
ATOM 2141 C C . PRO B 1 86 ? 34.501 15.663 58.179 1.00 20.38 96 PRO B C 1
ATOM 2142 O O . PRO B 1 86 ? 33.342 16.181 58.200 1.00 22.91 96 PRO B O 1
ATOM 2146 N N . PHE B 1 87 ? 34.787 14.478 58.739 1.00 18.01 97 PHE B N 1
ATOM 2147 C CA . PHE B 1 87 ? 33.739 13.740 59.399 1.00 17.97 97 PHE B CA 1
ATOM 2148 C C . PHE B 1 87 ? 34.020 13.528 60.867 1.00 19.49 97 PHE B C 1
ATOM 2149 O O . PHE B 1 87 ? 35.151 13.082 61.226 1.00 20.89 97 PHE B O 1
ATOM 2157 N N . ASP B 1 88 ? 33.014 13.725 61.716 1.00 20.42 98 ASP B N 1
ATOM 2158 C CA . ASP B 1 88 ? 33.318 13.316 63.103 1.00 26.27 98 ASP B CA 1
ATOM 2159 C C . ASP B 1 88 ? 33.126 11.795 63.301 1.00 23.10 98 ASP B C 1
ATOM 2160 O O . ASP B 1 88 ? 32.152 11.115 62.813 1.00 18.20 98 ASP B O 1
ATOM 2165 N N . GLN B 1 89 ? 34.029 11.302 64.095 1.00 23.82 99 GLN B N 1
ATOM 2166 C CA . GLN B 1 89 ? 34.142 9.909 64.332 1.00 24.84 99 GLN B CA 1
ATOM 2167 C C . GLN B 1 89 ? 32.851 9.334 64.928 1.00 24.11 99 GLN B C 1
ATOM 2168 O O . GLN B 1 89 ? 32.390 8.261 64.487 1.00 22.85 99 GLN B O 1
ATOM 2174 N N . ALA B 1 90 ? 32.299 10.035 65.922 1.00 21.85 100 ALA B N 1
ATOM 2175 C CA . ALA B 1 90 ? 31.157 9.524 66.694 1.00 21.77 100 ALA B CA 1
ATOM 2176 C C . ALA B 1 90 ? 29.894 9.359 65.853 1.00 22.83 100 ALA B C 1
ATOM 2177 O O . ALA B 1 90 ? 29.261 8.328 65.877 1.00 26.05 100 ALA B O 1
ATOM 2179 N N . THR B 1 91 ? 29.534 10.372 65.077 1.00 23.38 101 THR B N 1
ATOM 2180 C CA . THR B 1 91 ? 28.212 10.337 64.482 1.00 22.47 101 THR B CA 1
ATOM 2181 C C . THR B 1 91 ? 28.317 10.102 62.968 1.00 21.49 101 THR B C 1
ATOM 2182 O O . THR B 1 91 ? 27.296 9.888 62.324 1.00 24.36 101 THR B O 1
ATOM 2186 N N . GLY B 1 92 ? 29.491 10.270 62.390 1.00 23.97 102 GLY B N 1
ATOM 2187 C CA . GLY B 1 92 ? 29.601 10.372 60.876 1.00 19.53 102 GLY B CA 1
ATOM 2188 C C . GLY B 1 92 ? 29.030 11.594 60.171 1.00 22.74 102 GLY B C 1
ATOM 2189 O O . GLY B 1 92 ? 28.885 11.572 58.937 1.00 20.41 102 GLY B O 1
ATOM 2190 N N . GLY B 1 93 ? 28.725 12.657 60.940 1.00 21.62 103 GLY B N 1
ATOM 2191 C CA . GLY B 1 93 ? 28.329 13.958 60.416 1.00 23.19 103 GLY B CA 1
ATOM 2192 C C . GLY B 1 93 ? 29.417 14.512 59.537 1.00 22.20 103 GLY B C 1
ATOM 2193 O O . GLY B 1 93 ? 30.638 14.335 59.812 1.00 18.23 103 GLY B O 1
ATOM 2194 N N . TYR B 1 94 ? 29.026 15.162 58.444 1.00 20.33 104 TYR B N 1
ATOM 2195 C CA . TYR B 1 94 ? 30.015 15.823 57.598 1.00 19.39 104 TYR B CA 1
ATOM 2196 C C . TYR B 1 94 ? 30.089 17.327 57.990 1.00 20.77 104 TYR B C 1
ATOM 2197 O O . TYR B 1 94 ? 29.033 17.904 58.135 1.00 24.78 104 TYR B O 1
ATOM 2206 N N . HIS B 1 95 ? 31.279 17.909 58.158 1.00 22.59 105 HIS B N 1
ATOM 2207 C CA . HIS B 1 95 ? 31.503 19.357 58.504 1.00 27.32 105 HIS B CA 1
ATOM 2208 C C . HIS B 1 95 ? 32.507 19.985 57.559 1.00 25.47 105 HIS B C 1
ATOM 2209 O O . HIS B 1 95 ? 33.025 21.060 57.861 1.00 23.49 105 HIS B O 1
ATOM 2216 N N . GLY B 1 96 ? 32.866 19.304 56.444 1.00 22.83 106 GLY B N 1
ATOM 2217 C CA . GLY B 1 96 ? 33.788 19.884 55.463 1.00 20.12 106 GLY B CA 1
ATOM 2218 C C . GLY B 1 96 ? 33.083 20.927 54.576 1.00 17.64 106 GLY B C 1
ATOM 2219 O O . GLY B 1 96 ? 31.890 21.307 54.837 1.00 19.36 106 GLY B O 1
ATOM 2220 N N . GLY B 1 97 ? 33.772 21.413 53.556 1.00 19.90 107 GLY B N 1
ATOM 2221 C CA . GLY B 1 97 ? 33.062 22.446 52.675 1.00 20.25 107 GLY B CA 1
ATOM 2222 C C . GLY B 1 97 ? 31.922 21.887 51.850 1.00 24.00 107 GLY B C 1
ATOM 2223 O O . GLY B 1 97 ? 31.913 20.707 51.540 1.00 22.87 107 GLY B O 1
ATOM 2224 N N . GLU B 1 98 ? 30.980 22.736 51.463 1.00 23.87 108 GLU B N 1
ATOM 2225 C CA . GLU B 1 98 ? 29.826 22.245 50.668 1.00 26.38 108 GLU B CA 1
ATOM 2226 C C . GLU B 1 98 ? 30.072 22.327 49.173 1.00 27.09 108 GLU B C 1
ATOM 2227 O O . GLU B 1 98 ? 29.475 21.572 48.418 1.00 28.55 108 GLU B O 1
ATOM 2233 N N . LYS B 1 99 ? 31.018 23.159 48.757 1.00 23.44 109 LYS B N 1
ATOM 2234 C CA . LYS B 1 99 ? 31.314 23.228 47.329 1.00 25.58 109 LYS B CA 1
ATOM 2235 C C . LYS B 1 99 ? 32.370 22.198 46.887 1.00 23.32 109 LYS B C 1
ATOM 2236 O O . LYS B 1 99 ? 33.417 22.052 47.578 1.00 23.89 109 LYS B O 1
ATOM 2242 N N . SER B 1 100 ? 32.159 21.512 45.747 1.00 21.50 110 SER B N 1
ATOM 2243 C CA . SER B 1 100 ? 33.217 20.578 45.273 1.00 26.74 110 SER B CA 1
ATOM 2244 C C . SER B 1 100 ? 34.358 21.332 44.677 1.00 26.87 110 SER B C 1
ATOM 2245 O O . SER B 1 100 ? 34.157 22.459 44.249 1.00 23.61 110 SER B O 1
ATOM 2248 N N . VAL B 1 101 ? 35.533 20.709 44.632 1.00 24.89 111 VAL B N 1
ATOM 2249 C CA . VAL B 1 101 ? 36.757 21.377 44.110 1.00 25.80 111 VAL B CA 1
ATOM 2250 C C . VAL B 1 101 ? 36.690 21.192 42.581 1.00 24.25 111 VAL B C 1
ATOM 2251 O O . VAL B 1 101 ? 36.424 20.085 42.088 1.00 27.92 111 VAL B O 1
ATOM 2255 N N . THR B 1 102 ? 36.833 22.294 41.836 1.00 24.00 112 THR B N 1
ATOM 2256 C CA . THR B 1 102 ? 36.888 22.193 40.354 1.00 24.51 112 THR B CA 1
ATOM 2257 C C . THR B 1 102 ? 38.196 22.690 39.775 1.00 25.38 112 THR B C 1
ATOM 2258 O O . THR B 1 102 ? 38.927 23.433 40.409 1.00 31.37 112 THR B O 1
ATOM 2262 N N . GLN B 1 103 ? 38.481 22.266 38.562 1.00 26.14 113 GLN B N 1
ATOM 2263 C CA . GLN B 1 103 ? 39.708 22.698 37.913 1.00 28.02 113 GLN B CA 1
ATOM 2264 C C . GLN B 1 103 ? 39.388 22.902 36.449 1.00 26.59 113 GLN B C 1
ATOM 2265 O O . GLN B 1 103 ? 38.893 21.990 35.765 1.00 28.60 113 GLN B O 1
ATOM 2271 N N . GLN B 1 104 ? 39.683 24.089 35.959 1.00 29.12 114 GLN B N 1
ATOM 2272 C CA . GLN B 1 104 ? 39.545 24.361 34.509 1.00 30.44 114 GLN B CA 1
ATOM 2273 C C . GLN B 1 104 ? 40.685 23.645 33.804 1.00 26.71 114 GLN B C 1
ATOM 2274 O O . GLN B 1 104 ? 41.852 23.799 34.198 1.00 27.56 114 GLN B O 1
ATOM 2280 N N . VAL B 1 105 ? 40.358 22.859 32.788 1.00 27.25 115 VAL B N 1
ATOM 2281 C CA . VAL B 1 105 ? 41.402 22.108 32.028 1.00 29.86 115 VAL B CA 1
ATOM 2282 C C . VAL B 1 105 ? 41.428 22.407 30.520 1.00 32.39 115 VAL B C 1
ATOM 2283 O O . VAL B 1 105 ? 42.267 21.868 29.795 1.00 32.85 115 VAL B O 1
ATOM 2287 N N . ASP B 1 106 ? 40.527 23.260 30.074 1.00 37.88 116 ASP B N 1
ATOM 2288 C CA . ASP B 1 106 ? 40.531 23.777 28.684 1.00 44.11 116 ASP B CA 1
ATOM 2289 C C . ASP B 1 106 ? 39.788 25.111 28.688 1.00 44.47 116 ASP B C 1
ATOM 2290 O O . ASP B 1 106 ? 39.259 25.498 29.753 1.00 43.20 116 ASP B O 1
ATOM 2295 N N . SER B 1 107 ? 39.699 25.798 27.529 1.00 42.35 117 SER B N 1
ATOM 2296 C CA . SER B 1 107 ? 38.888 27.040 27.374 1.00 43.96 117 SER B CA 1
ATOM 2297 C C . SER B 1 107 ? 37.450 26.948 27.868 1.00 39.38 117 SER B C 1
ATOM 2298 O O . SER B 1 107 ? 36.966 27.897 28.477 1.00 40.03 117 SER B O 1
ATOM 2301 N N . ALA B 1 108 ? 36.769 25.833 27.608 1.00 37.38 118 ALA B N 1
ATOM 2302 C CA . ALA B 1 108 ? 35.381 25.660 28.111 1.00 37.27 118 ALA B CA 1
ATOM 2303 C C . ALA B 1 108 ? 35.147 24.337 28.852 1.00 36.05 118 ALA B C 1
ATOM 2304 O O . ALA B 1 108 ? 34.004 23.826 28.872 1.00 34.00 118 ALA B O 1
ATOM 2306 N N . ILE B 1 109 ? 36.208 23.773 29.433 1.00 34.55 119 ILE B N 1
ATOM 2307 C CA . ILE B 1 109 ? 36.114 22.524 30.195 1.00 36.08 119 ILE B CA 1
ATOM 2308 C C . ILE B 1 109 ? 36.607 22.704 31.648 1.00 34.39 119 ILE B C 1
ATOM 2309 O O . ILE B 1 109 ? 37.770 23.068 31.894 1.00 32.55 119 ILE B O 1
ATOM 2314 N N . THR B 1 110 ? 35.699 22.480 32.596 1.00 33.54 120 THR B N 1
ATOM 2315 C CA . THR B 1 110 ? 36.022 22.563 34.024 1.00 33.93 120 THR B CA 1
ATOM 2316 C C . THR B 1 110 ? 35.561 21.250 34.670 1.00 35.64 120 THR B C 1
ATOM 2317 O O . THR B 1 110 ? 34.389 20.894 34.525 1.00 36.95 120 THR B O 1
ATOM 2321 N N . LEU B 1 111 ? 36.460 20.534 35.352 1.00 29.81 121 LEU B N 1
ATOM 2322 C CA . LEU B 1 111 ? 36.065 19.269 35.941 1.00 27.94 121 LEU B CA 1
ATOM 2323 C C . LEU B 1 111 ? 35.994 19.406 37.437 1.00 29.61 121 LEU B C 1
ATOM 2324 O O . LEU B 1 111 ? 36.828 20.132 38.029 1.00 27.71 121 LEU B O 1
ATOM 2329 N N . GLU B 1 112 ? 35.029 18.675 38.018 1.00 29.40 122 GLU B N 1
ATOM 2330 C CA . GLU B 1 112 ? 34.896 18.443 39.467 1.00 31.07 122 GLU B CA 1
ATOM 2331 C C . GLU B 1 112 ? 35.820 17.392 39.956 1.00 34.52 122 GLU B C 1
ATOM 2332 O O . GLU B 1 112 ? 35.410 16.230 40.224 1.00 43.07 122 GLU B O 1
ATOM 2338 N N . ILE B 1 113 ? 37.059 17.804 40.120 1.00 27.51 123 ILE B N 1
ATOM 2339 C CA . ILE B 1 113 ? 38.144 16.950 40.601 1.00 29.86 123 ILE B CA 1
ATOM 2340 C C . ILE B 1 113 ? 38.244 16.580 42.123 1.00 30.89 123 ILE B C 1
ATOM 2341 O O . ILE B 1 113 ? 39.109 15.772 42.490 1.00 42.21 123 ILE B O 1
ATOM 2346 N N . GLY B 1 114 ? 37.449 17.201 42.989 1.00 26.45 124 GLY B N 1
ATOM 2347 C CA . GLY B 1 114 ? 37.417 16.866 44.412 1.00 23.08 124 GLY B CA 1
ATOM 2348 C C . GLY B 1 114 ? 35.928 16.849 44.850 1.00 23.31 124 GLY B C 1
ATOM 2349 O O . GLY B 1 114 ? 35.324 17.907 45.100 1.00 27.50 124 GLY B O 1
ATOM 2350 N N . HIS B 1 115 ? 35.314 15.669 44.950 1.00 19.86 125 HIS B N 1
ATOM 2351 C CA . HIS B 1 115 ? 33.959 15.595 45.494 1.00 17.96 125 HIS B CA 1
ATOM 2352 C C . HIS B 1 115 ? 33.969 15.767 46.980 1.00 19.36 125 HIS B C 1
ATOM 2353 O O . HIS B 1 115 ? 34.933 15.289 47.674 1.00 19.74 125 HIS B O 1
ATOM 2360 N N . THR B 1 116 ? 32.938 16.422 47.493 1.00 17.02 126 THR B N 1
ATOM 2361 C CA . THR B 1 116 ? 32.794 16.524 48.969 1.00 16.82 126 THR B CA 1
ATOM 2362 C C . THR B 1 116 ? 32.483 15.202 49.655 1.00 17.09 126 THR B C 1
ATOM 2363 O O . THR B 1 116 ? 31.904 14.283 49.056 1.00 16.17 126 THR B O 1
ATOM 2367 N N . GLY B 1 117 ? 32.845 15.113 50.947 1.00 16.74 127 GLY B N 1
ATOM 2368 C CA . GLY B 1 117 ? 32.346 13.993 51.787 1.00 15.22 127 GLY B CA 1
ATOM 2369 C C . GLY B 1 117 ? 30.827 13.841 51.729 1.00 15.06 127 GLY B C 1
ATOM 2370 O O . GLY B 1 117 ? 30.263 12.709 51.788 1.00 14.63 127 GLY B O 1
ATOM 2371 N N . ALA B 1 118 ? 30.142 14.975 51.693 1.00 14.33 128 ALA B N 1
ATOM 2372 C CA . ALA B 1 118 ? 28.713 14.956 51.541 1.00 16.28 128 ALA B CA 1
ATOM 2373 C C . ALA B 1 118 ? 28.290 14.203 50.269 1.00 16.55 128 ALA B C 1
ATOM 2374 O O . ALA B 1 118 ? 27.307 13.432 50.340 1.00 18.29 128 ALA B O 1
ATOM 2376 N N . GLN B 1 119 ? 28.966 14.479 49.130 1.00 17.73 129 GLN B N 1
ATOM 2377 C CA . GLN B 1 119 ? 28.620 13.871 47.850 1.00 19.14 129 GLN B CA 1
ATOM 2378 C C . GLN B 1 119 ? 28.864 12.393 47.838 1.00 18.64 129 GLN B C 1
ATOM 2379 O O . GLN B 1 119 ? 28.104 11.637 47.195 1.00 21.07 129 GLN B O 1
ATOM 2385 N N . ILE B 1 120 ? 29.868 11.953 48.630 1.00 17.24 130 ILE B N 1
ATOM 2386 C CA . ILE B 1 120 ? 30.273 10.537 48.629 1.00 18.60 130 ILE B CA 1
ATOM 2387 C C . ILE B 1 120 ? 29.571 9.721 49.710 1.00 17.69 130 ILE B C 1
ATOM 2388 O O . ILE B 1 120 ? 28.901 8.723 49.414 1.00 21.36 130 ILE B O 1
ATOM 2393 N N . PHE B 1 121 ? 29.602 10.197 50.964 1.00 17.86 131 PHE B N 1
ATOM 2394 C CA . PHE B 1 121 ? 29.141 9.394 52.098 1.00 17.13 131 PHE B CA 1
ATOM 2395 C C . PHE B 1 121 ? 27.777 9.866 52.696 1.00 17.76 131 PHE B C 1
ATOM 2396 O O . PHE B 1 121 ? 27.308 9.279 53.696 1.00 19.93 131 PHE B O 1
ATOM 2404 N N . ASN B 1 122 ? 27.213 10.942 52.175 1.00 17.26 132 ASN B N 1
ATOM 2405 C CA . ASN B 1 122 ? 25.927 11.455 52.694 1.00 17.61 132 ASN B CA 1
ATOM 2406 C C . ASN B 1 122 ? 24.953 11.801 51.545 1.00 19.98 132 ASN B C 1
ATOM 2407 O O . ASN B 1 122 ? 24.094 12.651 51.677 1.00 17.62 132 ASN B O 1
ATOM 2412 N N . SER B 1 123 ? 25.088 11.076 50.463 1.00 16.47 133 SER B N 1
ATOM 2413 C CA . SER B 1 123 ? 24.203 11.148 49.308 1.00 19.34 133 SER B CA 1
ATOM 2414 C C . SER B 1 123 ? 23.903 9.735 48.844 1.00 20.20 133 SER B C 1
ATOM 2415 O O . SER B 1 123 ? 24.724 8.815 49.003 1.00 19.11 133 SER B O 1
ATOM 2418 N N . ILE B 1 124 ? 22.707 9.564 48.309 1.00 17.77 134 ILE B N 1
ATOM 2419 C CA . ILE B 1 124 ? 22.374 8.283 47.754 1.00 20.65 134 ILE B CA 1
ATOM 2420 C C . ILE B 1 124 ? 22.089 8.505 46.274 1.00 20.02 134 ILE B C 1
ATOM 2421 O O . ILE B 1 124 ? 21.823 9.653 45.829 1.00 21.09 134 ILE B O 1
ATOM 2426 N N . CYS B 1 125 ? 22.062 7.405 45.519 1.00 21.59 135 CYS B N 1
ATOM 2427 C CA A CYS B 1 125 ? 21.873 7.542 44.074 0.50 24.85 135 CYS B CA 1
ATOM 2428 C CA B CYS B 1 125 ? 21.820 7.427 44.067 0.50 24.25 135 CYS B CA 1
ATOM 2429 C C . CYS B 1 125 ? 20.469 8.092 43.773 1.00 24.25 135 CYS B C 1
ATOM 2430 O O . CYS B 1 125 ? 19.505 7.888 44.521 1.00 23.00 135 CYS B O 1
ATOM 2435 N N . GLU B 1 126 ? 20.361 8.848 42.688 1.00 29.46 136 GLU B N 1
ATOM 2436 C CA . GLU B 1 126 ? 19.025 9.347 42.253 1.00 34.32 136 GLU B CA 1
ATOM 2437 C C . GLU B 1 126 ? 18.085 8.160 41.915 1.00 27.78 136 GLU B C 1
ATOM 2438 O O . GLU B 1 126 ? 16.884 8.228 42.084 1.00 33.11 136 GLU B O 1
ATOM 2444 N N . CYS B 1 127 ? 18.679 7.049 41.534 1.00 26.13 137 CYS B N 1
ATOM 2445 C CA . CYS B 1 127 ? 17.999 5.765 41.340 1.00 29.58 137 CYS B CA 1
ATOM 2446 C C . CYS B 1 127 ? 17.619 5.002 42.661 1.00 29.84 137 CYS B C 1
ATOM 2447 O O . CYS B 1 127 ? 17.431 3.796 42.633 1.00 34.90 137 CYS B O 1
ATOM 2450 N N . ALA B 1 128 ? 17.465 5.679 43.796 1.00 29.40 138 ALA B N 1
ATOM 2451 C CA . ALA B 1 128 ? 17.380 4.937 45.114 1.00 25.40 138 ALA B CA 1
ATOM 2452 C C . ALA B 1 128 ? 16.130 4.115 45.304 1.00 25.08 138 ALA B C 1
ATOM 2453 O O . ALA B 1 128 ? 15.034 4.492 44.841 1.00 24.97 138 ALA B O 1
ATOM 2455 N N . VAL B 1 129 ? 16.279 3.007 46.008 1.00 23.09 139 VAL B N 1
ATOM 2456 C CA . VAL B 1 129 ? 15.133 2.140 46.306 1.00 23.65 139 VAL B CA 1
ATOM 2457 C C . VAL B 1 129 ? 14.491 2.824 47.516 1.00 23.64 139 VAL B C 1
ATOM 2458 O O . VAL B 1 129 ? 15.252 3.272 48.417 1.00 20.83 139 VAL B O 1
ATOM 2462 N N . PRO B 1 130 ? 13.124 2.992 47.500 1.00 21.76 140 PRO B N 1
ATOM 2463 C CA . PRO B 1 130 ? 12.435 3.685 48.641 1.00 23.10 140 PRO B CA 1
ATOM 2464 C C . PRO B 1 130 ? 12.219 2.787 49.857 1.00 23.41 140 PRO B C 1
ATOM 2465 O O . PRO B 1 130 ? 12.306 1.530 49.751 1.00 25.18 140 PRO B O 1
ATOM 2469 N N . GLU B 1 131 ? 11.919 3.437 50.992 1.00 21.08 141 GLU B N 1
ATOM 2470 C CA . GLU B 1 131 ? 11.523 2.749 52.211 1.00 24.19 141 GLU B CA 1
ATOM 2471 C C . GLU B 1 131 ? 10.102 2.218 51.938 1.00 27.38 141 GLU B C 1
ATOM 2472 O O . GLU B 1 131 ? 9.328 2.916 51.284 1.00 26.43 141 GLU B O 1
ATOM 2478 N N . PRO B 1 132 ? 9.775 1.006 52.440 1.00 29.19 142 PRO B N 1
ATOM 2479 C CA . PRO B 1 132 ? 8.413 0.476 52.126 1.00 31.28 142 PRO B CA 1
ATOM 2480 C C . PRO B 1 132 ? 7.252 1.338 52.654 1.00 37.46 142 PRO B C 1
ATOM 2481 O O . PRO B 1 132 ? 6.207 1.366 52.030 1.00 36.22 142 PRO B O 1
ATOM 2485 N N . ASP B 1 133 ? 7.421 2.065 53.757 1.00 39.49 143 ASP B N 1
ATOM 2486 C CA . ASP B 1 133 ? 6.340 2.928 54.239 1.00 41.72 143 ASP B CA 1
ATOM 2487 C C . ASP B 1 133 ? 6.342 4.355 53.631 1.00 44.61 143 ASP B C 1
ATOM 2488 O O . ASP B 1 133 ? 5.683 5.234 54.173 1.00 42.97 143 ASP B O 1
ATOM 2493 N N . GLY B 1 134 ? 7.116 4.591 52.563 1.00 37.07 144 GLY B N 1
ATOM 2494 C CA . GLY B 1 134 ? 7.387 5.946 52.008 1.00 31.56 144 GLY B CA 1
ATOM 2495 C C . GLY B 1 134 ? 8.083 7.003 52.864 1.00 36.37 144 GLY B C 1
ATOM 2496 O O . GLY B 1 134 ? 8.182 8.169 52.448 1.00 39.08 144 GLY B O 1
ATOM 2497 N N . SER B 1 135 ? 8.549 6.655 54.071 1.00 37.25 145 SER B N 1
ATOM 2498 C CA . SER B 1 135 ? 9.367 7.608 54.885 1.00 33.49 145 SER B CA 1
ATOM 2499 C C . SER B 1 135 ? 10.739 7.856 54.230 1.00 35.19 145 SER B C 1
ATOM 2500 O O . SER B 1 135 ? 11.121 7.152 53.277 1.00 30.51 145 SER B O 1
ATOM 2503 N N . ASP B 1 136 ? 11.469 8.862 54.714 1.00 33.84 146 ASP B N 1
ATOM 2504 C CA . ASP B 1 136 ? 12.697 9.337 54.074 1.00 34.72 146 ASP B CA 1
ATOM 2505 C C . ASP B 1 136 ? 13.791 8.252 54.042 1.00 29.83 146 ASP B C 1
ATOM 2506 O O . ASP B 1 136 ? 14.050 7.620 55.052 1.00 29.01 146 ASP B O 1
ATOM 2511 N N . SER B 1 137 ? 14.429 8.098 52.885 1.00 25.45 147 SER B N 1
ATOM 2512 C CA . SER B 1 137 ? 15.572 7.193 52.726 1.00 24.77 147 SER B CA 1
ATOM 2513 C C . SER B 1 137 ? 16.728 7.719 53.552 1.00 21.79 147 SER B C 1
ATOM 2514 O O . SER B 1 137 ? 16.977 8.919 53.567 1.00 23.16 147 SER B O 1
ATOM 2517 N N . GLU B 1 138 ? 17.456 6.865 54.279 1.00 19.64 148 GLU B N 1
ATOM 2518 C CA . GLU B 1 138 ? 18.641 7.329 54.970 1.00 17.13 148 GLU B CA 1
ATOM 2519 C C . GLU B 1 138 ? 19.725 7.725 53.948 1.00 16.59 148 GLU B C 1
ATOM 2520 O O . GLU B 1 138 ? 19.903 7.050 52.915 1.00 17.75 148 GLU B O 1
ATOM 2526 N N . LYS B 1 139 ? 20.488 8.789 54.220 1.00 17.47 149 LYS B N 1
ATOM 2527 C CA . LYS B 1 139 ? 21.471 9.193 53.224 1.00 17.85 149 LYS B CA 1
ATOM 2528 C C . 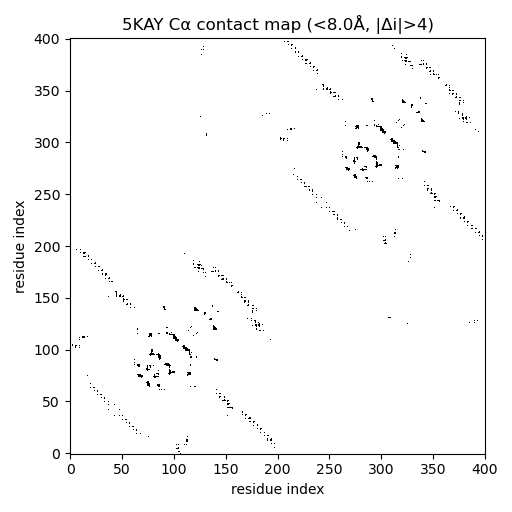LYS B 1 139 ? 22.894 9.036 53.746 1.00 18.31 149 LYS B C 1
ATOM 2529 O O . LYS B 1 139 ? 23.819 9.040 52.941 1.00 18.40 149 LYS B O 1
ATOM 2535 N N . ASN B 1 140 ? 23.060 8.856 55.049 1.00 16.87 150 ASN B N 1
ATOM 2536 C CA . ASN B 1 140 ? 24.380 8.911 55.630 1.00 16.38 150 ASN B CA 1
ATOM 2537 C C . ASN B 1 140 ? 24.847 7.489 55.850 1.00 15.63 150 ASN B C 1
ATOM 2538 O O . ASN B 1 140 ? 24.213 6.714 56.632 1.00 16.00 150 ASN B O 1
ATOM 2543 N N . LEU B 1 141 ? 25.959 7.129 55.165 1.00 13.54 151 LEU B N 1
ATOM 2544 C CA . LEU B 1 141 ? 26.473 5.734 55.245 1.00 14.01 151 LEU B CA 1
ATOM 2545 C C . LEU B 1 141 ? 26.793 5.261 56.668 1.00 14.61 151 LEU B C 1
ATOM 2546 O O . LEU B 1 141 ? 26.438 4.132 57.031 1.00 12.53 151 LEU B O 1
ATOM 2551 N N . PHE B 1 142 ? 27.450 6.123 57.438 1.00 14.48 152 PHE B N 1
ATOM 2552 C CA . PHE B 1 142 ? 27.710 5.869 58.827 1.00 14.89 152 PHE B CA 1
ATOM 2553 C C . PHE B 1 142 ? 26.512 5.571 59.703 1.00 15.20 152 PHE B C 1
ATOM 2554 O O . PHE B 1 142 ? 26.607 4.629 60.470 1.00 16.18 152 PHE B O 1
ATOM 2562 N N . VAL B 1 143 ? 25.405 6.307 59.504 1.00 15.61 153 VAL B N 1
ATOM 2563 C CA . VAL B 1 143 ? 24.126 6.048 60.186 1.00 16.33 153 VAL B CA 1
ATOM 2564 C C . VAL B 1 143 ? 23.573 4.687 59.777 1.00 18.80 153 VAL B C 1
ATOM 2565 O O . VAL B 1 143 ? 23.145 3.907 60.650 1.00 16.77 153 VAL B O 1
ATOM 2569 N N . MET B 1 144 ? 23.640 4.348 58.486 1.00 15.95 154 MET B N 1
ATOM 2570 C CA . MET B 1 144 ? 23.203 3.001 58.060 1.00 14.54 154 MET B CA 1
ATOM 2571 C C . MET B 1 144 ? 23.930 1.874 58.811 1.00 15.06 154 MET B C 1
ATOM 2572 O O . MET B 1 144 ? 23.321 0.861 59.223 1.00 14.51 154 MET B O 1
ATOM 2577 N N . LEU B 1 145 ? 25.259 2.022 58.920 1.00 13.31 155 LEU B N 1
ATOM 2578 C CA . LEU B 1 145 ? 26.095 1.003 59.574 1.00 14.30 155 LEU B CA 1
ATOM 2579 C C . LEU B 1 145 ? 25.822 1.011 61.074 1.00 15.65 155 LEU B C 1
ATOM 2580 O O . LEU B 1 145 ? 25.669 -0.054 61.651 1.00 15.51 155 LEU B O 1
ATOM 2585 N N . ASP B 1 146 ? 25.792 2.209 61.690 1.00 16.07 156 ASP B N 1
ATOM 2586 C CA . ASP B 1 146 ? 25.759 2.294 63.173 1.00 16.60 156 ASP B CA 1
ATOM 2587 C C . ASP B 1 146 ? 24.422 1.742 63.668 1.00 17.65 156 ASP B C 1
ATOM 2588 O O . ASP B 1 146 ? 24.310 1.162 64.766 1.00 19.07 156 ASP B O 1
ATOM 2593 N N . THR B 1 147 ? 23.396 1.942 62.872 1.00 19.03 157 THR B N 1
ATOM 2594 C CA . THR B 1 147 ? 22.093 1.509 63.325 1.00 20.07 157 THR B CA 1
ATOM 2595 C C . THR B 1 147 ? 21.994 -0.010 63.215 1.00 19.32 157 THR B C 1
ATOM 2596 O O . THR B 1 147 ? 21.398 -0.639 64.121 1.00 20.91 157 THR B O 1
ATOM 2600 N N . ALA B 1 148 ? 22.589 -0.630 62.175 1.00 16.82 158 ALA B N 1
ATOM 2601 C CA . ALA B 1 148 ? 22.585 -2.146 62.098 1.00 16.96 158 ALA B CA 1
ATOM 2602 C C . ALA B 1 148 ? 23.453 -2.725 63.215 1.00 18.63 158 ALA B C 1
ATOM 2603 O O . ALA B 1 148 ? 23.122 -3.768 63.822 1.00 17.55 158 ALA B O 1
ATOM 2605 N N . ILE B 1 149 ? 24.556 -2.030 63.495 1.00 16.23 159 ILE B N 1
ATOM 2606 C CA . ILE B 1 149 ? 25.483 -2.511 64.537 1.00 15.49 159 ILE B CA 1
ATOM 2607 C C . ILE B 1 149 ? 24.766 -2.526 65.907 1.00 18.12 159 ILE B C 1
ATOM 2608 O O . ILE B 1 149 ? 24.833 -3.554 66.584 1.00 17.81 159 ILE B O 1
ATOM 2613 N N . ALA B 1 150 ? 24.001 -1.476 66.227 1.00 17.92 160 ALA B N 1
ATOM 2614 C CA . ALA B 1 150 ? 23.249 -1.383 67.482 1.00 20.25 160 ALA B CA 1
ATOM 2615 C C . ALA B 1 150 ? 22.123 -2.456 67.498 1.00 19.28 160 ALA B C 1
ATOM 2616 O O . ALA B 1 150 ? 21.913 -3.066 68.533 1.00 19.95 160 ALA B O 1
ATOM 2618 N N . ALA B 1 151 ? 21.448 -2.706 66.363 1.00 18.86 161 ALA B N 1
ATOM 2619 C CA . ALA B 1 151 ? 20.426 -3.808 66.283 1.00 18.53 161 ALA B CA 1
ATOM 2620 C C . ALA B 1 151 ? 21.004 -5.238 66.552 1.00 19.21 161 ALA B C 1
ATOM 2621 O O . ALA B 1 151 ? 20.453 -6.020 67.358 1.00 24.62 161 ALA B O 1
ATOM 2623 N N . LEU B 1 152 ? 22.166 -5.543 65.947 1.00 19.62 162 LEU B N 1
ATOM 2624 C CA . LEU B 1 152 ? 22.801 -6.852 66.033 1.00 20.01 162 LEU B CA 1
ATOM 2625 C C . LEU B 1 152 ? 23.343 -7.086 67.447 1.00 23.60 162 LEU B C 1
ATOM 2626 O O . LEU B 1 152 ? 23.422 -8.246 67.904 1.00 23.31 162 LEU B O 1
ATOM 2631 N N . LYS B 1 153 ? 23.738 -5.982 68.112 1.00 21.60 163 LYS B N 1
ATOM 2632 C CA . LYS B 1 153 ? 24.149 -6.089 69.517 1.00 21.97 163 LYS B CA 1
ATOM 2633 C C . LYS B 1 153 ? 23.004 -6.193 70.519 1.00 24.35 163 LYS B C 1
ATOM 2634 O O . LYS B 1 153 ? 23.267 -6.496 71.705 1.00 27.45 163 LYS B O 1
ATOM 2640 N N . THR B 1 154 ? 21.786 -5.895 70.100 1.00 27.39 164 THR B N 1
ATOM 2641 C CA . THR B 1 154 ? 20.586 -6.028 70.940 1.00 27.00 164 THR B CA 1
ATOM 2642 C C . THR B 1 154 ? 20.177 -7.516 70.928 1.00 29.61 164 THR B C 1
ATOM 2643 O O . THR B 1 154 ? 19.882 -8.004 69.868 1.00 26.44 164 THR B O 1
ATOM 2647 N N . PRO B 1 155 ? 20.220 -8.243 72.101 1.00 33.24 165 PRO B N 1
ATOM 2648 C CA . PRO B 1 155 ? 19.758 -9.667 72.154 1.00 28.26 165 PRO B CA 1
ATOM 2649 C C . PRO B 1 155 ? 18.296 -9.814 71.818 1.00 31.13 165 PRO B C 1
ATOM 2650 O O . PRO B 1 155 ? 17.494 -8.985 72.224 1.00 29.54 165 PRO B O 1
ATOM 2654 N N . VAL B 1 156 ? 17.947 -10.785 70.975 1.00 31.57 166 VAL B N 1
ATOM 2655 C CA . VAL B 1 156 ? 16.518 -10.952 70.621 1.00 34.49 166 VAL B CA 1
ATOM 2656 C C . VAL B 1 156 ? 15.970 -12.364 70.951 1.00 29.74 166 VAL B C 1
ATOM 2657 O O . VAL B 1 156 ? 14.760 -12.587 70.819 1.00 32.89 166 VAL B O 1
ATOM 2661 N N . GLU B 1 157 ? 16.838 -13.300 71.322 1.00 32.40 167 GLU B N 1
ATOM 2662 C CA . GLU B 1 157 ? 16.406 -14.683 71.652 1.00 33.47 167 GLU B CA 1
ATOM 2663 C C . GLU B 1 157 ? 15.173 -14.672 72.599 1.00 38.06 167 GLU B C 1
ATOM 2664 O O . GLU B 1 157 ? 15.148 -13.989 73.626 1.00 39.36 167 GLU B O 1
ATOM 2670 N N . GLY B 1 158 ? 14.131 -15.379 72.187 1.00 48.67 168 GLY B N 1
ATOM 2671 C CA . GLY B 1 158 ? 12.869 -15.433 72.936 1.00 51.11 168 GLY B CA 1
ATOM 2672 C C . GLY B 1 158 ? 12.073 -14.155 73.109 1.00 51.22 168 GLY B C 1
ATOM 2673 O O . GLY B 1 158 ? 11.064 -14.175 73.817 1.00 51.04 168 GLY B O 1
ATOM 2674 N N . ASN B 1 159 ? 12.489 -13.052 72.473 1.00 49.57 169 ASN B N 1
ATOM 2675 C CA . ASN B 1 159 ? 11.780 -11.767 72.646 1.00 47.78 169 ASN B CA 1
ATOM 2676 C C . ASN B 1 159 ? 10.820 -11.303 71.543 1.00 52.50 169 ASN B C 1
ATOM 2677 O O . ASN B 1 159 ? 10.287 -10.191 71.640 1.00 55.78 169 ASN B O 1
ATOM 2679 N N . ASN B 1 160 ? 10.571 -12.175 70.558 1.00 52.50 170 ASN B N 1
ATOM 2680 C CA . ASN B 1 160 ? 9.844 -11.899 69.286 1.00 51.68 170 ASN B CA 1
ATOM 2681 C C . ASN B 1 160 ? 9.528 -10.493 68.758 1.00 52.70 170 ASN B C 1
ATOM 2682 O O . ASN B 1 160 ? 9.678 -10.241 67.553 1.00 53.64 170 ASN B O 1
ATOM 2687 N N . VAL B 1 161 ? 9.059 -9.599 69.616 1.00 53.27 171 VAL B N 1
ATOM 2688 C CA . VAL B 1 161 ? 8.741 -8.242 69.191 1.00 55.95 171 VAL B CA 1
ATOM 2689 C C . VAL B 1 161 ? 10.043 -7.384 68.988 1.00 56.18 171 VAL 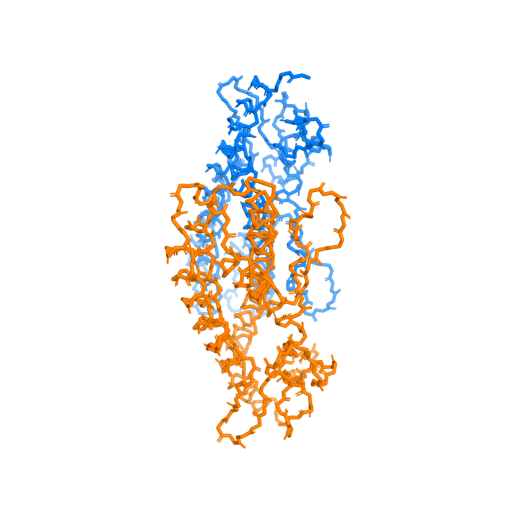B C 1
ATOM 2690 O O . VAL B 1 161 ? 10.100 -6.497 68.105 1.00 55.25 171 VAL B O 1
ATOM 2694 N N . GLU B 1 162 ? 11.074 -7.679 69.781 1.00 45.06 172 GLU B N 1
ATOM 2695 C CA . GLU B 1 162 ? 12.432 -7.154 69.575 1.00 43.58 172 GLU B CA 1
ATOM 2696 C C . GLU B 1 162 ? 13.164 -7.759 68.349 1.00 40.21 172 GLU B C 1
ATOM 2697 O O . GLU B 1 162 ? 14.001 -7.098 67.712 1.00 35.63 172 GLU B O 1
ATOM 2703 N N . LYS B 1 163 ? 12.876 -9.024 68.056 1.00 33.53 173 LYS B N 1
ATOM 2704 C CA . LYS B 1 163 ? 13.337 -9.669 66.836 1.00 33.41 173 LYS B CA 1
ATOM 2705 C C . LYS B 1 163 ? 12.886 -8.912 65.598 1.00 33.33 173 LYS B C 1
ATOM 2706 O O . LYS B 1 163 ? 13.715 -8.599 64.758 1.00 29.00 173 LYS B O 1
ATOM 2712 N N . GLU B 1 164 ? 11.578 -8.587 65.523 1.00 29.96 174 GLU B N 1
ATOM 2713 C CA . GLU B 1 164 ? 10.985 -7.926 64.384 1.00 34.22 174 GLU B CA 1
ATOM 2714 C C . GLU B 1 164 ? 11.616 -6.560 64.179 1.00 31.83 174 GLU B C 1
ATOM 2715 O O . GLU B 1 164 ? 11.838 -6.140 63.056 1.00 29.50 174 GLU B O 1
ATOM 2721 N N . LYS B 1 165 ? 11.862 -5.886 65.289 1.00 29.22 175 LYS B N 1
ATOM 2722 C CA . LYS B 1 165 ? 12.376 -4.542 65.291 1.00 32.39 175 LYS B CA 1
ATOM 2723 C C . LYS B 1 165 ? 13.822 -4.539 64.807 1.00 29.11 175 LYS B C 1
ATOM 2724 O O . LYS B 1 165 ? 14.138 -3.733 63.954 1.00 30.52 175 LYS B O 1
ATOM 2730 N N . ALA B 1 166 ? 14.640 -5.458 65.320 1.00 28.92 176 ALA B N 1
ATOM 2731 C CA . ALA B 1 166 ? 16.079 -5.568 64.896 1.00 27.77 176 ALA B CA 1
ATOM 2732 C C . ALA B 1 166 ? 16.097 -5.990 63.433 1.00 25.91 176 ALA B C 1
ATOM 2733 O O . ALA B 1 166 ? 16.901 -5.484 62.647 1.00 28.33 176 ALA B O 1
ATOM 2735 N N . ALA B 1 167 ? 15.216 -6.917 63.059 1.00 25.88 177 ALA B N 1
ATOM 2736 C CA . ALA B 1 167 ? 15.154 -7.392 61.666 1.00 22.11 177 ALA B CA 1
ATOM 2737 C C . ALA B 1 167 ? 14.780 -6.232 60.732 1.00 22.47 177 ALA B C 1
ATOM 2738 O O . ALA B 1 167 ? 15.299 -6.158 59.609 1.00 23.32 177 ALA B O 1
ATOM 2740 N N . ALA B 1 168 ? 13.898 -5.320 61.171 1.00 22.67 178 ALA B N 1
ATOM 2741 C CA . ALA B 1 168 ? 13.503 -4.198 60.316 1.00 23.72 178 ALA B CA 1
ATOM 2742 C C . ALA B 1 168 ? 14.699 -3.234 60.173 1.00 22.07 178 ALA B C 1
ATOM 2743 O O . ALA B 1 168 ? 14.862 -2.641 59.088 1.00 21.11 178 ALA B O 1
ATOM 2745 N N . ALA B 1 169 ? 15.510 -3.077 61.230 1.00 20.90 179 ALA B N 1
ATOM 2746 C CA . ALA B 1 169 ? 16.645 -2.172 61.123 1.00 21.04 179 ALA B CA 1
ATOM 2747 C C . ALA B 1 169 ? 17.632 -2.788 60.093 1.00 23.80 179 ALA B C 1
ATOM 2748 O O . ALA B 1 169 ? 18.189 -2.054 59.276 1.00 20.64 179 ALA B O 1
ATOM 2750 N N . ILE B 1 170 ? 17.815 -4.108 60.141 1.00 18.55 180 ILE B N 1
ATOM 2751 C CA . ILE B 1 170 ? 18.697 -4.742 59.137 1.00 21.36 180 ILE B CA 1
ATOM 2752 C C . ILE B 1 170 ? 18.175 -4.519 57.700 1.00 20.18 180 ILE B C 1
ATOM 2753 O O . ILE B 1 170 ? 18.943 -4.202 56.810 1.00 17.32 180 ILE B O 1
ATOM 2758 N N . ASP B 1 171 ? 16.886 -4.728 57.467 1.00 18.25 181 ASP B N 1
ATOM 2759 C CA . ASP B 1 171 ? 16.342 -4.518 56.128 1.00 22.99 181 ASP B CA 1
ATOM 2760 C C . ASP B 1 171 ? 16.572 -3.112 55.710 1.00 19.37 181 ASP B C 1
ATOM 2761 O O . ASP B 1 171 ? 16.857 -2.876 54.535 1.00 20.09 181 ASP B O 1
ATOM 2766 N N . LYS B 1 172 ? 16.452 -2.165 56.635 1.00 19.68 182 LYS B N 1
ATOM 2767 C CA . LYS B 1 172 ? 16.510 -0.722 56.175 1.00 16.20 182 LYS B CA 1
ATOM 2768 C C . LYS B 1 172 ? 18.009 -0.471 55.836 1.00 16.80 182 LYS B C 1
ATOM 2769 O O . LYS B 1 172 ? 18.375 0.162 54.840 1.00 16.71 182 LYS B O 1
ATOM 2775 N N . THR B 1 173 ? 18.859 -1.051 56.635 1.00 14.07 183 THR B N 1
ATOM 2776 C CA . THR B 1 173 ? 20.319 -0.976 56.270 1.00 15.59 183 THR B CA 1
ATOM 2777 C C . THR B 1 173 ? 20.655 -1.634 54.917 1.00 17.03 183 THR B C 1
ATOM 2778 O O . THR B 1 173 ? 21.456 -1.099 54.154 1.00 16.88 183 THR B O 1
ATOM 2782 N N . ASN B 1 174 ? 20.086 -2.802 54.649 1.00 17.55 184 ASN B N 1
ATOM 2783 C CA . ASN B 1 174 ? 20.205 -3.404 53.365 1.00 17.91 184 ASN B CA 1
ATOM 2784 C C . ASN B 1 174 ? 19.851 -2.432 52.204 1.00 18.38 184 ASN B C 1
ATOM 2785 O O . ASN B 1 174 ? 20.648 -2.292 51.274 1.00 17.12 184 ASN B O 1
ATOM 2790 N N . ARG B 1 175 ? 18.677 -1.780 52.233 1.00 17.71 185 ARG B N 1
ATOM 2791 C CA . ARG B 1 175 ? 18.296 -0.789 51.225 1.00 17.29 185 ARG B CA 1
ATOM 2792 C C . ARG B 1 175 ? 19.315 0.392 51.175 1.00 17.27 185 ARG B C 1
ATOM 2793 O O . ARG B 1 175 ? 19.802 0.768 50.108 1.00 15.97 185 ARG B O 1
ATOM 2801 N N . GLY B 1 176 ? 19.713 0.904 52.328 1.00 14.15 186 GLY B N 1
ATOM 2802 C CA . GLY B 1 176 ? 20.596 2.051 52.342 1.00 13.10 186 GLY B CA 1
ATOM 2803 C C . GLY B 1 176 ? 21.954 1.737 51.716 1.00 14.40 186 GLY B C 1
ATOM 2804 O O . GLY B 1 176 ? 22.505 2.640 51.027 1.00 15.31 186 GLY B O 1
ATOM 2805 N N . LEU B 1 177 ? 22.511 0.540 51.990 1.00 13.92 187 LEU B N 1
ATOM 2806 C CA . LEU B 1 177 ? 23.876 0.206 51.496 1.00 14.68 187 LEU B CA 1
ATOM 2807 C C . LEU B 1 177 ? 23.812 0.101 49.989 1.00 14.97 187 LEU B C 1
ATOM 2808 O O . LEU B 1 177 ? 24.740 0.518 49.264 1.00 14.06 187 LEU B O 1
ATOM 2813 N N . LYS B 1 178 ? 22.693 -0.420 49.477 1.00 13.48 188 LYS B N 1
ATOM 2814 C CA . LYS B 1 178 ? 22.525 -0.467 48.055 1.00 14.39 188 LYS B CA 1
ATOM 2815 C C . LYS B 1 178 ? 22.507 0.934 47.477 1.00 14.40 188 LYS B C 1
ATOM 2816 O O . LYS B 1 178 ? 23.165 1.213 46.475 1.00 13.16 188 LYS B O 1
ATOM 2822 N N . ASN B 1 179 ? 21.708 1.817 48.077 1.00 15.24 189 ASN B N 1
ATOM 2823 C CA . ASN B 1 179 ? 21.643 3.220 47.669 1.00 14.28 189 ASN B CA 1
ATOM 2824 C C . ASN B 1 179 ? 22.924 4.000 47.761 1.00 16.25 189 ASN B C 1
ATOM 2825 O O . ASN B 1 179 ? 23.199 4.814 46.892 1.00 17.89 189 ASN B O 1
ATOM 2830 N N . SER B 1 180 ? 23.742 3.675 48.770 1.00 16.01 190 SER B N 1
ATOM 2831 C CA . SER B 1 180 ? 25.047 4.221 48.928 1.00 16.53 190 SER B CA 1
ATOM 2832 C C . SER B 1 180 ? 26.079 3.675 47.901 1.00 15.42 190 SER B C 1
ATOM 2833 O O . SER B 1 180 ? 26.813 4.446 47.278 1.00 16.60 190 SER B O 1
ATOM 2836 N N . LEU B 1 181 ? 26.110 2.369 47.684 1.00 13.95 191 LEU B N 1
ATOM 2837 C CA . LEU B 1 181 ? 27.010 1.752 46.688 1.00 13.26 191 LEU B CA 1
ATOM 2838 C C . LEU B 1 181 ? 26.734 2.368 45.308 1.00 12.58 191 LEU B C 1
ATOM 2839 O O . LEU B 1 181 ? 27.638 2.741 44.577 1.00 13.96 191 LEU B O 1
ATOM 2844 N N . HIS B 1 182 ? 25.482 2.441 44.947 1.00 11.59 192 HIS B N 1
ATOM 2845 C CA . HIS B 1 182 ? 25.159 2.990 43.608 1.00 13.19 192 HIS B CA 1
ATOM 2846 C C . HIS B 1 182 ? 25.602 4.470 43.509 1.00 14.85 192 HIS B C 1
ATOM 2847 O O . HIS B 1 182 ? 25.962 4.932 42.419 1.00 16.82 192 HIS B O 1
ATOM 2854 N N . ASN B 1 183 ? 25.484 5.238 44.607 1.00 13.88 193 ASN B N 1
ATOM 2855 C CA . ASN B 1 183 ? 25.990 6.603 44.514 1.00 14.79 193 ASN B CA 1
ATOM 2856 C C . ASN B 1 183 ? 27.525 6.650 44.214 1.00 15.16 193 ASN B C 1
ATOM 2857 O O . ASN B 1 183 ? 28.012 7.350 43.300 1.00 13.50 193 ASN B O 1
ATOM 2862 N N . VAL B 1 184 ? 28.268 5.851 44.943 1.00 13.51 194 VAL B N 1
ATOM 2863 C CA . VAL B 1 184 ? 29.738 5.777 44.750 1.00 15.12 194 VAL B CA 1
ATOM 2864 C C . VAL B 1 184 ? 30.059 5.274 43.383 1.00 14.93 194 VAL B C 1
ATOM 2865 O O . VAL B 1 184 ? 30.939 5.823 42.722 1.00 13.45 194 VAL B O 1
ATOM 2869 N N . LEU B 1 185 ? 29.348 4.232 42.949 1.00 13.78 195 LEU B N 1
ATOM 2870 C CA . LEU B 1 185 ? 29.645 3.755 41.596 1.00 16.74 195 LEU B CA 1
ATOM 2871 C C . LEU B 1 185 ? 29.403 4.850 40.514 1.00 14.70 195 LEU B C 1
ATOM 2872 O O . LEU B 1 185 ? 30.186 4.916 39.564 1.00 15.88 195 LEU B O 1
ATOM 2877 N N . GLU B 1 186 ? 28.321 5.647 40.619 1.00 14.69 196 GLU B N 1
ATOM 2878 C CA . GLU B 1 186 ? 28.106 6.718 39.661 1.00 16.48 196 GLU B CA 1
ATOM 2879 C C . GLU B 1 186 ? 29.236 7.747 39.718 1.00 15.14 196 GLU B C 1
ATOM 2880 O O . GLU B 1 186 ? 29.626 8.268 38.654 1.00 14.77 196 GLU B O 1
ATOM 2886 N N . VAL B 1 187 ? 29.685 8.076 40.927 1.00 15.74 197 VAL B N 1
ATOM 2887 C CA . VAL B 1 187 ? 30.812 9.052 41.037 1.00 14.52 197 VAL B CA 1
ATOM 2888 C C . VAL B 1 187 ? 32.047 8.454 40.304 1.00 14.14 197 VAL B C 1
ATOM 2889 O O . VAL B 1 187 ? 32.746 9.127 39.530 1.00 13.37 197 VAL B O 1
ATOM 2893 N N . ARG B 1 188 ? 32.302 7.159 40.499 1.00 13.41 198 ARG B N 1
ATOM 2894 C CA . ARG B 1 188 ? 33.423 6.518 39.827 1.00 15.13 198 ARG B CA 1
ATOM 2895 C C . ARG B 1 188 ? 33.290 6.521 38.294 1.00 15.05 198 ARG B C 1
ATOM 2896 O O . ARG B 1 188 ? 34.304 6.583 37.644 1.00 14.01 198 ARG B O 1
ATOM 2904 N N . TRP B 1 189 ? 32.067 6.336 37.756 1.00 16.67 199 TRP B N 1
ATOM 2905 C CA . TRP B 1 189 ? 31.863 6.475 36.294 1.00 15.13 199 TRP B CA 1
ATOM 2906 C C . TRP B 1 189 ? 32.258 7.916 35.855 1.00 17.79 199 TRP B C 1
ATOM 2907 O O . TRP B 1 189 ? 32.798 8.112 34.760 1.00 19.41 199 TRP B O 1
ATOM 2918 N N . GLU B 1 190 ? 31.959 8.909 36.685 1.00 16.42 200 GLU B N 1
ATOM 2919 C CA . GLU B 1 190 ? 32.290 10.262 36.348 1.00 19.02 200 GLU B CA 1
ATOM 2920 C C . GLU B 1 190 ? 33.817 10.423 36.349 1.00 19.03 200 GLU B C 1
ATOM 2921 O O . GLU B 1 190 ? 34.387 10.982 35.380 1.00 21.16 200 GLU B O 1
ATOM 2927 N N . LEU B 1 191 ? 34.485 9.884 37.362 1.00 19.95 201 LEU B N 1
ATOM 2928 C CA . LEU B 1 191 ? 35.978 9.963 37.421 1.00 19.82 201 LEU B CA 1
ATOM 2929 C C . LEU B 1 191 ? 36.623 9.249 36.234 1.00 17.22 201 LEU B C 1
ATOM 2930 O O . LEU B 1 191 ? 37.640 9.712 35.703 1.00 18.39 201 LEU B O 1
ATOM 2935 N N . GLU B 1 192 ? 36.084 8.085 35.868 1.00 18.22 202 GLU B N 1
ATOM 2936 C CA . GLU B 1 192 ? 36.576 7.304 34.723 1.00 20.25 202 GLU B CA 1
ATOM 2937 C C . GLU B 1 192 ? 36.521 8.144 33.425 1.00 18.84 202 GLU B C 1
ATOM 2938 O O . GLU B 1 192 ? 37.504 8.115 32.628 1.00 19.07 202 GLU B O 1
ATOM 2944 N N . TRP B 1 193 ? 35.416 8.860 33.213 1.00 16.95 203 TRP B N 1
ATOM 2945 C CA . TRP B 1 193 ? 35.248 9.764 32.080 1.00 18.91 203 TRP B CA 1
ATOM 2946 C C . TRP B 1 193 ? 36.229 10.946 32.156 1.00 19.48 203 TRP B C 1
ATOM 2947 O O . TRP B 1 193 ? 36.867 11.292 31.126 1.00 19.35 203 TRP B O 1
ATOM 2958 N N . PHE B 1 194 ? 36.377 11.543 33.351 1.00 18.24 204 PHE B N 1
ATOM 2959 C CA . PHE B 1 194 ? 37.415 12.626 33.455 1.00 18.95 204 PHE B CA 1
ATOM 2960 C C . PHE B 1 194 ? 38.789 12.121 33.030 1.00 19.95 204 PHE B C 1
ATOM 2961 O O . PHE B 1 194 ? 39.455 12.836 32.311 1.00 24.19 204 PHE B O 1
ATOM 2969 N N . LEU B 1 195 ? 39.206 10.895 33.432 1.00 19.82 205 LEU B N 1
ATOM 2970 C CA . LEU B 1 195 ? 40.533 10.380 33.103 1.00 22.07 205 LEU B CA 1
ATOM 2971 C C . LEU B 1 195 ? 40.643 10.133 31.627 1.00 25.22 205 LEU B C 1
ATOM 2972 O O . LEU B 1 195 ? 41.726 10.358 31.069 1.00 25.44 205 LEU B O 1
ATOM 2977 N N . GLU B 1 196 ? 39.505 9.830 30.977 1.00 24.61 206 GLU B N 1
ATOM 2978 C CA . GLU B 1 196 ? 39.515 9.553 29.563 1.00 25.31 206 GLU B CA 1
ATOM 2979 C C . GLU B 1 196 ? 39.670 10.861 28.770 1.00 25.06 206 GLU B C 1
ATOM 2980 O O . GLU B 1 196 ? 40.468 10.911 27.781 1.00 25.23 206 GLU B O 1
ATOM 2986 N N . LEU B 1 197 ? 39.043 11.930 29.247 1.00 24.52 207 LEU B N 1
ATOM 2987 C CA . LEU B 1 197 ? 39.041 13.262 28.629 1.00 30.43 207 LEU B CA 1
ATOM 2988 C C . LEU B 1 197 ? 40.435 13.900 28.753 1.00 32.97 207 LEU B C 1
ATOM 2989 O O . LEU B 1 197 ? 40.969 14.485 27.820 1.00 33.00 207 LEU B O 1
ATOM 2994 N N . LEU B 1 198 ? 41.014 13.742 29.934 1.00 29.77 208 LEU B N 1
ATOM 2995 C CA . LEU B 1 198 ? 42.363 14.195 30.271 1.00 29.31 208 LEU B CA 1
ATOM 2996 C C . LEU B 1 198 ? 43.429 13.423 29.448 1.00 32.37 208 LEU B C 1
ATOM 2997 O O . LEU B 1 198 ? 44.468 13.980 29.060 1.00 37.56 208 LEU B O 1
ATOM 3002 N N . SER B 1 199 ? 43.176 12.151 29.163 1.00 36.50 209 SER B N 1
ATOM 3003 C CA . SER B 1 199 ? 44.057 11.358 28.287 1.00 38.67 209 SER B CA 1
ATOM 3004 C C . SER B 1 199 ? 44.027 11.811 26.800 1.00 39.92 209 SER B C 1
ATOM 3005 O O . SER B 1 199 ? 45.075 12.086 26.213 1.00 38.79 209 SER B O 1
ATOM 3008 N N . ALA B 1 200 ? 42.823 11.863 26.214 1.00 41.76 210 ALA B N 1
ATOM 3009 C CA . ALA B 1 200 ? 42.541 12.390 24.861 1.00 45.33 210 ALA B CA 1
ATOM 3010 C C . ALA B 1 200 ? 43.268 13.723 24.582 1.00 53.21 210 ALA B C 1
ATOM 3011 O O . ALA B 1 200 ? 43.721 13.958 23.459 1.00 49.64 210 ALA B O 1
ATOM 3013 N N . LYS B 1 201 ? 43.331 14.589 25.603 1.00 60.04 211 LYS B N 1
ATOM 3014 C CA . LYS B 1 201 ? 44.250 15.743 25.652 1.00 61.53 211 LYS B CA 1
ATOM 3015 C C . LYS B 1 201 ? 45.590 15.282 26.233 1.00 57.02 211 LYS B C 1
ATOM 3016 O O . LYS B 1 201 ? 46.654 15.568 25.688 1.00 55.55 211 LYS B O 1
#

Nearest PDB structures (foldseek):
  5kay-assembly1_A  TM=1.005E+00  e=6.884E-31  unidentified
  2d4x-assembly1_A  TM=9.902E-01  e=1.022E-25  Salmonella enterica subsp. enterica serovar Typhimurium
  5ziz-assembly3_A  TM=8.318E-01  e=8.178E-09  Xanthomonas campestris
  7c7z-assembly3_B  TM=8.068E-01  e=1.965E-08  Legionella pneumophila
  3pwx-assembly1_A  TM=7.064E-01  e=1.965E-08  Vibrio parahaemolyticus

CATH classification: 1.20.1330.10

Secondary structure (DSSP, 8-state):
---HHHHHHHHHHHHHHHHHHHHHHHHHHHHHHHHHHHT-TT--HHHHHHHHHHHHHHHHHHHHHHT-B-TTS-BTTSTT-TTS-SB-TTT--B-S-SSPEEEE-SSS-EEEEE--HHHHHS---TTPPPPTTSPPPP--HHHHHHHHHHHHTS--TT-HHHHHHHHHHHHHHHHHHHHHHHHHHHHHHHHHHHHHHHHT-/-HHHHHHHHHHHHHHHHHHHHHHHHHHHHHHHHHHHHT-TT--HHHHHHHHHHHHHHHHHHHHHHT-B-TTS-BSSSTT-TTS-SB-TTT--B-S-SSPEEEEEETTEEEEEE--HHHHHS---TTPPPPTT-PPPP--HHHHHHHHHHHHHS--TT-THHHHHHHHHHHHHHHHHHHHHHHHHHHHHHHHHHHHHHHH-

Foldseek 3Di:
DDQPVLLVVLLVLLVVLLVLLVVVLVLLVVLLVLLVVVLDLVDALVVLLVSLVVLVVSLQVNLCSLQDADPVRFGQQQAPQRPDRQADPPPRDGDGDPDADWTDRDVVDIDRRGHHSCLQAQAFDPPADADPVRDDQGRGLSVLSVQLSVLSNPGCPPNVVSSVVSSSSSVSSSRNSNRNSVSSVVVSVRSVVSNVVSVVD/DLLVLLVVLLVLLVVVLVLLVVVLVLLVVLLVLLVVLLPLVDALVVLLVSLVVLVVSLVVNLCSLQDAPPVQFGQQQAVQGNDRQADPVQRDGNGDPDAHWTANDPPDIDRSGHHSCLQAQAFDPPADADVVRPDQGRGLSVLSVQLSVLSNDGCVPPVVSSVVSSSSSVSSSRNSNRNSVSSVVVSVSSVVSNVVSVVD

Radius of gyration: 24.01 Å; Cα contacts (8 Å, |Δi|>4): 596; chains: 2; bounding box: 56×46×70 Å